Protein AF-0000000086933051 (afdb_homodimer)

Solvent-accessible surface area (backbone atoms only — not comparable to full-atom values): 34241 Å² total; per-residue (Å²): 111,79,39,60,68,78,69,46,49,62,57,75,75,55,53,50,73,89,59,52,61,54,68,52,50,71,65,45,41,30,38,58,27,22,46,40,54,68,38,80,74,71,80,62,90,77,57,68,16,40,30,44,30,34,54,32,76,48,74,54,66,42,46,69,56,51,46,56,46,50,58,92,45,81,71,43,52,46,62,40,32,40,28,32,63,87,48,76,87,84,60,55,85,85,42,82,65,39,74,24,51,43,79,47,57,78,61,42,91,36,31,58,39,40,49,48,50,50,39,50,48,49,23,60,48,46,55,25,73,38,43,42,34,39,36,53,42,43,47,33,46,44,72,51,50,28,50,69,59,52,51,52,54,59,73,68,44,78,49,22,26,35,19,41,40,77,39,83,45,68,87,30,52,56,43,62,45,78,78,39,45,86,84,45,46,78,90,55,48,21,31,26,62,71,47,35,34,34,38,48,72,54,47,38,54,61,43,44,53,71,73,58,50,61,43,46,60,71,55,25,47,76,91,40,31,29,53,25,28,48,60,31,18,52,43,45,74,75,42,46,90,40,46,64,47,32,44,38,60,40,67,46,56,87,81,47,81,96,55,64,51,72,37,34,46,88,56,62,42,73,67,46,52,48,58,73,64,46,92,49,77,35,78,51,86,90,34,84,31,57,79,49,51,53,28,37,38,39,43,38,64,60,22,39,65,50,47,61,68,46,25,50,80,71,21,63,75,111,79,38,61,68,78,69,46,48,61,58,76,75,56,52,50,74,91,56,52,61,53,68,52,49,73,62,44,39,30,38,60,27,22,46,40,53,67,38,81,74,70,80,62,88,77,56,67,16,38,29,44,31,33,54,32,77,49,74,53,66,42,47,68,55,50,47,57,48,49,59,92,44,79,70,43,52,47,61,40,31,39,28,33,64,87,48,78,89,84,58,55,85,84,41,82,64,38,73,25,50,43,80,46,58,78,61,43,89,36,31,58,39,40,48,48,52,51,38,49,48,48,23,61,48,47,55,25,72,39,41,42,36,40,34,52,42,43,44,33,43,44,73,52,50,28,49,68,58,52,50,52,55,59,73,66,44,77,49,22,26,36,19,41,40,78,37,84,45,68,86,29,53,56,42,63,46,81,79,36,45,87,86,45,44,80,90,56,49,22,32,27,62,71,49,35,33,32,35,47,72,54,46,38,55,61,46,44,50,70,72,58,51,62,42,44,60,70,56,24,47,78,91,41,31,30,53,24,28,50,62,30,18,52,43,45,75,76,40,46,91,41,45,64,48,32,45,40,59,40,67,44,55,85,83,46,81,96,54,62,51,74,35,34,44,88,53,62,44,72,67,45,51,49,59,74,65,47,92,48,77,35,79,50,86,89,33,84,31,57,79,49,52,52,27,36,38,39,44,39,63,62,21,40,64,49,45,62,68,47,24,49,81,71,24,63,76

Structure (mmCIF, N/CA/C/O backbone):
data_AF-0000000086933051-model_v1
#
loop_
_entity.id
_entity.type
_entity.pdbx_description
1 polymer 'Uncharacterized protein LOC110744823 isoform X2'
#
loop_
_atom_site.group_PDB
_atom_site.id
_atom_site.type_symbol
_atom_site.label_atom_id
_atom_site.label_alt_id
_atom_site.label_comp_id
_atom_site.label_asym_id
_atom_site.label_entity_id
_atom_site.label_seq_id
_atom_site.pdbx_PDB_ins_code
_atom_site.Cartn_x
_atom_site.Cartn_y
_atom_site.Cartn_z
_atom_site.occupancy
_atom_site.B_iso_or_equiv
_atom_site.auth_seq_id
_atom_site.auth_comp_id
_atom_site.auth_asym_id
_atom_site.auth_atom_id
_atom_site.pdbx_PDB_model_num
ATOM 1 N N . MET A 1 1 ? 3.166 -17.672 29.688 1 27.23 1 MET A N 1
ATOM 2 C CA . MET A 1 1 ? 3.457 -17.406 28.281 1 27.23 1 MET A CA 1
ATOM 3 C C . MET A 1 1 ? 3.906 -15.961 28.062 1 27.23 1 MET A C 1
ATOM 5 O O . MET A 1 1 ? 3.262 -15.031 28.547 1 27.23 1 MET A O 1
ATOM 9 N N . PRO A 1 2 ? 5.133 -15.648 27.859 1 31.92 2 PRO A N 1
ATOM 10 C CA . PRO A 1 2 ? 5.711 -14.305 28.016 1 31.92 2 PRO A CA 1
ATOM 11 C C . PRO A 1 2 ? 4.922 -13.234 27.266 1 31.92 2 PRO A C 1
ATOM 13 O O . PRO A 1 2 ? 4.363 -13.508 26.188 1 31.92 2 PRO A O 1
ATOM 16 N N . CYS A 1 3 ? 4.363 -12.312 27.812 1 37.22 3 CYS A N 1
ATOM 17 C CA . CYS A 1 3 ? 3.547 -11.18 27.391 1 37.22 3 CYS A CA 1
ATOM 18 C C . CYS A 1 3 ? 4.258 -10.383 26.297 1 37.22 3 CYS A C 1
ATOM 20 O O . CYS A 1 3 ? 5.375 -9.906 26.516 1 37.22 3 CYS A O 1
ATOM 22 N N . TYR A 1 4 ? 4.207 -10.742 24.922 1 39 4 TYR A N 1
ATOM 23 C CA . TYR A 1 4 ? 4.887 -10.117 23.797 1 39 4 TYR A CA 1
ATOM 24 C C . TYR A 1 4 ? 4.734 -8.602 23.844 1 39 4 TYR A C 1
ATOM 26 O O . TYR A 1 4 ? 3.613 -8.086 23.859 1 39 4 TYR A O 1
ATOM 34 N N . GLU A 1 5 ? 5.461 -7.926 24.453 1 46.62 5 GLU A N 1
ATOM 35 C CA . GLU A 1 5 ? 5.59 -6.477 24.328 1 46.62 5 GLU A CA 1
ATOM 36 C C . GLU A 1 5 ? 5.539 -6.043 22.859 1 46.62 5 GLU A C 1
ATOM 38 O O . GLU A 1 5 ? 6.062 -6.734 21.984 1 46.62 5 GLU A O 1
ATOM 43 N N . GLU A 1 6 ? 4.516 -5.336 22.422 1 54.69 6 GLU A N 1
ATOM 44 C CA . GLU A 1 6 ? 4.355 -4.859 21.047 1 54.69 6 GLU A CA 1
ATOM 45 C C . GLU A 1 6 ? 5.684 -4.367 20.484 1 54.69 6 GLU A C 1
ATOM 47 O O . GLU A 1 6 ? 6.336 -3.504 21.062 1 54.69 6 GLU A O 1
ATOM 52 N N . PRO A 1 7 ? 6.379 -5.152 19.625 1 58.34 7 PRO A N 1
ATOM 53 C CA . PRO A 1 7 ? 7.668 -4.703 19.094 1 58.34 7 PRO A CA 1
ATOM 54 C C . PRO A 1 7 ? 7.625 -3.264 18.594 1 58.34 7 PRO A C 1
ATOM 56 O O . PRO A 1 7 ? 6.633 -2.844 18 1 58.34 7 PRO A O 1
ATOM 59 N N . SER A 1 8 ? 8.422 -2.436 19.172 1 65.94 8 SER A N 1
ATOM 60 C CA . SER A 1 8 ? 8.539 -1.008 18.906 1 65.94 8 SER A CA 1
ATOM 61 C C . SER A 1 8 ? 9.211 -0.757 17.562 1 65.94 8 SER A C 1
ATOM 63 O O . SER A 1 8 ? 9.367 0.392 17.141 1 65.94 8 SER A O 1
ATOM 65 N N . GLY A 1 9 ? 9.531 -1.87 16.719 1 77.19 9 GLY A N 1
ATOM 66 C CA . GLY A 1 9 ? 10.234 -1.652 15.461 1 77.19 9 GLY A CA 1
ATOM 67 C C . GLY A 1 9 ? 9.438 -2.102 14.25 1 77.19 9 GLY A C 1
ATOM 68 O O . GLY A 1 9 ? 8.211 -2.186 14.305 1 77.19 9 GLY A O 1
ATOM 69 N N . LEU A 1 10 ? 10.094 -2.189 13.164 1 85.31 10 LEU A N 1
ATOM 70 C CA . LEU A 1 10 ? 9.508 -2.527 11.875 1 85.31 10 LEU A CA 1
ATOM 71 C C . LEU A 1 10 ? 9.227 -4.023 11.781 1 85.31 10 LEU A C 1
ATOM 73 O O . LEU A 1 10 ? 8.438 -4.461 10.938 1 85.31 10 LEU A O 1
ATOM 77 N N . ASP A 1 11 ? 9.727 -4.797 12.656 1 79.31 11 ASP A N 1
ATOM 78 C CA . ASP A 1 11 ? 9.734 -6.254 12.547 1 79.31 11 ASP A CA 1
ATOM 79 C C . ASP A 1 11 ? 8.312 -6.812 12.555 1 79.31 11 ASP A C 1
ATOM 81 O O . ASP A 1 11 ? 8.008 -7.738 11.797 1 79.31 11 ASP A O 1
ATOM 85 N N . ARG A 1 12 ? 7.52 -6.223 13.305 1 74.5 12 ARG A N 1
ATOM 86 C CA . ARG A 1 12 ? 6.148 -6.703 13.422 1 74.5 12 ARG A CA 1
ATOM 87 C C . ARG A 1 12 ? 5.418 -6.602 12.086 1 74.5 12 ARG A C 1
ATOM 89 O O . ARG A 1 12 ? 4.5 -7.383 11.812 1 74.5 12 ARG A O 1
ATOM 96 N N . TRP A 1 13 ? 6 -5.809 11.305 1 77.44 13 TRP A N 1
ATOM 97 C CA . TRP A 1 13 ? 5.234 -5.488 10.102 1 77.44 13 TRP A CA 1
ATOM 98 C C . TRP A 1 13 ? 5.836 -6.176 8.875 1 77.44 13 TRP A C 1
ATOM 100 O O . TRP A 1 13 ? 5.195 -6.254 7.824 1 77.44 13 TRP A O 1
ATOM 110 N N . ILE A 1 14 ? 6.984 -6.711 9.164 1 82.69 14 ILE A N 1
ATOM 111 C CA . ILE A 1 14 ? 7.633 -7.23 7.969 1 82.69 14 ILE A CA 1
ATOM 112 C C . ILE A 1 14 ? 7.816 -8.742 8.094 1 82.69 14 ILE A C 1
ATOM 114 O O . ILE A 1 14 ? 8.062 -9.43 7.098 1 82.69 14 ILE A O 1
ATOM 118 N N . LYS A 1 15 ? 7.668 -9.227 9.289 1 82.75 15 LYS A N 1
ATOM 119 C CA . LYS A 1 15 ? 7.789 -10.672 9.469 1 82.75 15 LYS A CA 1
ATOM 120 C C . LYS A 1 15 ? 6.512 -11.391 9.031 1 82.75 15 LYS A C 1
ATOM 122 O O . LYS A 1 15 ? 5.406 -10.945 9.352 1 82.75 15 LYS A O 1
ATOM 127 N N . PRO A 1 16 ? 6.75 -12.477 8.305 1 83.38 16 PRO A N 1
ATOM 128 C CA . PRO A 1 16 ? 5.566 -13.242 7.918 1 83.38 16 PRO A CA 1
ATOM 129 C C . PRO A 1 16 ? 4.867 -13.891 9.109 1 83.38 16 PRO A C 1
ATOM 131 O O . PRO A 1 16 ? 5.492 -14.102 10.156 1 83.38 16 PRO A O 1
ATOM 134 N N . PRO A 1 17 ? 3.607 -14.227 8.969 1 79.75 17 PRO A N 1
ATOM 135 C CA . PRO A 1 17 ? 2.918 -14.938 10.055 1 79.75 17 PRO A CA 1
ATOM 136 C C . PRO A 1 17 ? 3.531 -16.297 10.352 1 79.75 17 PRO A C 1
ATOM 138 O O . PRO A 1 17 ? 3.867 -17.047 9.43 1 79.75 17 PRO A O 1
ATOM 141 N N . SER A 1 18 ? 3.713 -16.547 11.602 1 77.56 18 SER A N 1
ATOM 142 C CA . SER A 1 18 ? 4.227 -17.844 12.008 1 77.56 18 SER A CA 1
ATOM 143 C C . SER A 1 18 ? 3.158 -18.922 11.875 1 77.56 18 SER A C 1
ATOM 145 O O . SER A 1 18 ? 3.475 -20.094 11.648 1 77.56 18 SER A O 1
ATOM 147 N N . ASN A 1 19 ? 1.955 -18.516 12.031 1 85.75 19 ASN A N 1
ATOM 148 C CA . ASN A 1 19 ? 0.786 -19.375 11.867 1 85.75 19 ASN A CA 1
ATOM 149 C C . ASN A 1 19 ? -0.087 -18.906 10.703 1 85.75 19 ASN A C 1
ATOM 151 O O . ASN A 1 19 ? -0.494 -17.75 10.648 1 85.75 19 ASN A O 1
ATOM 155 N N . LEU A 1 20 ? -0.327 -19.859 9.82 1 93.06 20 LEU A N 1
ATOM 156 C CA . LEU A 1 20 ? -1.109 -19.5 8.648 1 93.06 20 LEU A CA 1
ATOM 157 C C . LEU A 1 20 ? -2.6 -19.484 8.969 1 93.06 20 LEU A C 1
ATOM 159 O O . LEU A 1 20 ? -3.402 -18.953 8.188 1 93.06 20 LEU A O 1
ATOM 163 N N . GLN A 1 21 ? -2.93 -20.047 10.102 1 91.56 21 GLN A N 1
ATOM 164 C CA . GLN A 1 21 ? -4.336 -20.047 10.484 1 91.56 21 GLN A CA 1
ATOM 165 C C . GLN A 1 21 ? -4.762 -18.672 11.008 1 91.56 21 GLN A C 1
ATOM 167 O O . GLN A 1 21 ? -4.07 -18.078 11.844 1 91.56 21 GLN A O 1
ATOM 172 N N . HIS A 1 22 ? -5.781 -18.125 10.469 1 91.88 22 HIS A N 1
ATOM 173 C CA . HIS A 1 22 ? -6.328 -16.828 10.859 1 91.88 22 HIS A CA 1
ATOM 174 C C . HIS A 1 22 ? -7.848 -16.812 10.719 1 91.88 22 HIS A C 1
ATOM 176 O O . HIS A 1 22 ? -8.438 -17.75 10.188 1 91.88 22 HIS A O 1
ATOM 182 N N . THR A 1 23 ? -8.453 -15.734 11.203 1 91.88 23 THR A N 1
ATOM 183 C CA . THR A 1 23 ? -9.906 -15.664 11.227 1 91.88 23 THR A CA 1
ATOM 184 C C . THR A 1 23 ? -10.414 -14.578 10.281 1 91.88 23 THR A C 1
ATOM 186 O O . THR A 1 23 ? -11.57 -14.164 10.352 1 91.88 23 THR A O 1
ATOM 189 N N . MET A 1 24 ? -9.57 -14.086 9.398 1 93.56 24 MET A N 1
ATOM 190 C CA . MET A 1 24 ? -9.992 -13.055 8.453 1 93.56 24 MET A CA 1
ATOM 191 C C . MET A 1 24 ? -11.023 -13.602 7.477 1 93.56 24 MET A C 1
ATOM 193 O O . MET A 1 24 ? -10.914 -14.734 7.016 1 93.56 24 MET A O 1
ATOM 197 N N . THR A 1 25 ? -12.008 -12.75 7.18 1 94.12 25 THR A N 1
ATOM 198 C CA . THR A 1 25 ? -12.875 -13.062 6.051 1 94.12 25 THR A CA 1
ATOM 199 C C . THR A 1 25 ? -12.102 -12.984 4.738 1 94.12 25 THR A C 1
ATOM 201 O O . THR A 1 25 ? -10.977 -12.477 4.699 1 94.12 25 THR A O 1
ATOM 204 N N . GLU A 1 26 ? -12.672 -13.5 3.725 1 94.69 26 GLU A N 1
ATOM 205 C CA . GLU A 1 26 ? -12.047 -13.43 2.406 1 94.69 26 GLU A CA 1
ATOM 206 C C . GLU A 1 26 ? -11.781 -11.984 2.004 1 94.69 26 GLU A C 1
ATOM 208 O O . GLU A 1 26 ? -10.703 -11.672 1.495 1 94.69 26 GLU A O 1
ATOM 213 N N . LYS A 1 27 ? -12.766 -11.125 2.232 1 95.25 27 LYS A N 1
ATOM 214 C CA . LYS A 1 27 ? -12.617 -9.719 1.886 1 95.25 27 LYS A CA 1
ATOM 215 C C . LYS A 1 27 ? -11.477 -9.078 2.67 1 95.25 27 LYS A C 1
ATOM 217 O O . LYS A 1 27 ? -10.68 -8.32 2.111 1 95.25 27 LYS A O 1
ATOM 222 N N . GLU A 1 28 ? -11.422 -9.398 3.951 1 95.75 28 GLU A N 1
ATOM 223 C CA . GLU A 1 28 ? -10.359 -8.867 4.805 1 95.75 28 GLU A CA 1
ATOM 224 C C . GLU A 1 28 ? -8.992 -9.359 4.352 1 95.75 28 GLU A C 1
ATOM 226 O O . GLU A 1 28 ? -8.031 -8.578 4.301 1 95.75 28 GLU A O 1
ATOM 231 N N . LEU A 1 29 ? -8.906 -10.617 4.035 1 96.12 29 LEU A N 1
ATOM 232 C CA . LEU A 1 29 ? -7.652 -11.211 3.598 1 96.12 29 LEU A CA 1
ATOM 233 C C . LEU A 1 29 ? -7.164 -10.562 2.309 1 96.12 29 LEU A C 1
ATOM 235 O O . LEU A 1 29 ? -5.992 -10.188 2.201 1 96.12 29 LEU A O 1
ATOM 239 N N . LEU A 1 30 ? -8.07 -10.43 1.361 1 97.5 30 LEU A N 1
ATOM 240 C CA . LEU A 1 30 ? -7.695 -9.836 0.083 1 97.5 30 LEU A CA 1
ATOM 241 C C . LEU A 1 30 ? -7.25 -8.391 0.268 1 97.5 30 LEU A C 1
ATOM 243 O O . LEU A 1 30 ? -6.273 -7.953 -0.345 1 97.5 30 LEU A O 1
ATOM 247 N N . TRP A 1 31 ? -7.945 -7.656 1.124 1 96.38 31 TRP A N 1
ATOM 248 C CA . TRP A 1 31 ? -7.59 -6.27 1.415 1 96.38 31 TRP A CA 1
ATOM 249 C C . TRP A 1 31 ? -6.195 -6.184 2.025 1 96.38 31 TRP A C 1
ATOM 251 O O . TRP A 1 31 ? -5.359 -5.398 1.572 1 96.38 31 TRP A O 1
ATOM 261 N N . ARG A 1 32 ? -5.926 -7.02 3.004 1 94.5 32 ARG A N 1
ATOM 262 C CA . ARG A 1 32 ? -4.625 -7.055 3.666 1 94.5 32 ARG A CA 1
ATOM 263 C C . ARG A 1 32 ? -3.52 -7.418 2.68 1 94.5 32 ARG A C 1
ATOM 265 O O . ARG A 1 32 ? -2.445 -6.812 2.691 1 94.5 32 ARG A O 1
ATOM 272 N N . ALA A 1 33 ? -3.809 -8.336 1.871 1 96.12 33 ALA A N 1
ATOM 273 C CA . ALA A 1 33 ? -2.83 -8.82 0.9 1 96.12 33 ALA A CA 1
ATOM 274 C C . ALA A 1 33 ? -2.512 -7.75 -0.137 1 96.12 33 ALA A C 1
ATOM 276 O O . ALA A 1 33 ? -1.458 -7.789 -0.777 1 96.12 33 ALA A O 1
ATOM 277 N N . SER A 1 34 ? -3.43 -6.793 -0.289 1 96.12 34 SER A N 1
ATOM 278 C CA . SER A 1 34 ? -3.264 -5.77 -1.316 1 96.12 34 SER A CA 1
ATOM 279 C C . SER A 1 34 ? -2.412 -4.609 -0.811 1 96.12 34 SER A C 1
ATOM 281 O O . SER A 1 34 ? -2.107 -3.682 -1.562 1 96.12 34 SER A O 1
ATOM 283 N N . LEU A 1 35 ? -2.051 -4.641 0.499 1 92.56 35 LEU A N 1
ATOM 284 C CA . LEU A 1 35 ? -1.18 -3.609 1.055 1 92.56 35 LEU A CA 1
ATOM 285 C C . LEU A 1 35 ? 0.195 -3.646 0.395 1 92.56 35 LEU A C 1
ATOM 287 O O . LEU A 1 35 ? 0.843 -4.695 0.359 1 92.56 35 LEU A O 1
ATOM 291 N N . MET A 1 36 ? 0.625 -2.52 -0.13 1 91.69 36 MET A N 1
ATOM 292 C CA . MET A 1 36 ? 1.931 -2.424 -0.774 1 91.69 36 MET A CA 1
ATOM 293 C C . MET A 1 36 ? 2.605 -1.097 -0.442 1 91.69 36 MET A C 1
ATOM 295 O O . MET A 1 36 ? 1.944 -0.058 -0.381 1 91.69 36 MET A O 1
ATOM 299 N N . PRO A 1 37 ? 3.895 -1.172 -0.226 1 92.38 37 PRO A N 1
ATOM 300 C CA . PRO A 1 37 ? 4.613 0.088 -0.028 1 92.38 37 PRO A CA 1
ATOM 301 C C . PRO A 1 37 ? 4.723 0.914 -1.309 1 92.38 37 PRO A C 1
ATOM 303 O O . PRO A 1 37 ? 4.902 0.355 -2.395 1 92.38 37 PRO A O 1
ATOM 306 N N . ARG A 1 38 ? 4.566 2.178 -1.157 1 94.19 38 ARG A N 1
ATOM 307 C CA . ARG A 1 38 ? 4.781 3.061 -2.299 1 94.19 38 ARG A CA 1
ATOM 308 C C . ARG A 1 38 ? 6.266 3.342 -2.5 1 94.19 38 ARG A C 1
ATOM 310 O O . ARG A 1 38 ? 6.703 3.631 -3.617 1 94.19 38 ARG A O 1
ATOM 317 N N . ILE A 1 39 ? 6.965 3.287 -1.408 1 95.31 39 ILE A N 1
ATOM 318 C CA . ILE A 1 39 ? 8.414 3.348 -1.521 1 95.31 39 ILE A CA 1
ATOM 319 C C . ILE A 1 39 ? 8.961 1.987 -1.954 1 95.31 39 ILE A C 1
ATOM 321 O O . ILE A 1 39 ? 8.812 0.996 -1.235 1 95.31 39 ILE A O 1
ATOM 325 N N . LYS A 1 40 ? 9.633 1.905 -3.072 1 91.69 40 LYS A N 1
ATOM 326 C CA . LYS A 1 40 ? 10.016 0.646 -3.707 1 91.69 40 LYS A CA 1
ATOM 327 C C . LYS A 1 40 ? 11.203 0.009 -2.996 1 91.69 40 LYS A C 1
ATOM 329 O O . LYS A 1 40 ? 11.25 -1.212 -2.828 1 91.69 40 LYS A O 1
ATOM 334 N N . LYS A 1 41 ? 12.117 0.859 -2.572 1 93.12 41 LYS A N 1
ATOM 335 C CA . LYS A 1 41 ? 13.328 0.342 -1.947 1 93.12 41 LYS A CA 1
ATOM 336 C C . LYS A 1 41 ? 13.07 -0.08 -0.504 1 93.12 41 LYS A C 1
ATOM 338 O O . LYS A 1 41 ? 12.602 0.721 0.308 1 93.12 41 LYS A O 1
ATOM 343 N N . TYR A 1 42 ? 13.367 -1.312 -0.169 1 93.88 42 TYR A N 1
ATOM 344 C CA . TYR A 1 42 ? 13.203 -1.804 1.194 1 93.88 42 TYR A CA 1
ATOM 345 C C . TYR A 1 42 ? 14.305 -1.267 2.102 1 93.88 42 TYR A C 1
ATOM 347 O O . TYR A 1 42 ? 15.484 -1.336 1.763 1 93.88 42 TYR A O 1
ATOM 355 N N . PRO A 1 43 ? 13.938 -0.735 3.225 1 94.25 43 PRO A N 1
ATOM 356 C CA . PRO A 1 43 ? 14.945 -0.209 4.152 1 94.25 43 PRO A CA 1
ATOM 357 C C . PRO A 1 43 ? 15.516 -1.283 5.074 1 94.25 43 PRO A C 1
ATOM 359 O O . PRO A 1 43 ? 16.047 -0.966 6.137 1 94.25 43 PRO A O 1
ATOM 362 N N . PHE A 1 44 ? 15.336 -2.535 4.789 1 92.19 44 PHE A N 1
ATOM 363 C CA . PHE A 1 44 ? 15.844 -3.688 5.523 1 92.19 44 PHE A CA 1
ATOM 364 C C . PHE A 1 44 ? 16.297 -4.781 4.566 1 92.19 44 PHE A C 1
ATOM 366 O O . PHE A 1 44 ? 15.938 -4.773 3.387 1 92.19 44 PHE A O 1
ATOM 373 N N . GLU A 1 45 ? 17.047 -5.602 5.078 1 90.94 45 GLU A N 1
ATOM 374 C CA . GLU A 1 45 ? 17.5 -6.738 4.277 1 90.94 45 GLU A CA 1
ATOM 375 C C . GLU A 1 45 ? 16.453 -7.848 4.254 1 90.94 45 GLU A C 1
ATOM 377 O O . GLU A 1 45 ? 15.812 -8.133 5.273 1 90.94 45 GLU A O 1
ATOM 382 N N . ARG A 1 46 ? 16.234 -8.305 3.061 1 91.19 46 ARG A N 1
ATOM 383 C CA . ARG A 1 46 ? 15.336 -9.461 2.936 1 91.19 46 ARG A CA 1
ATOM 384 C C . ARG A 1 46 ? 15.828 -10.406 1.848 1 91.19 46 ARG A C 1
ATOM 386 O O . ARG A 1 46 ? 16.547 -10 0.932 1 91.19 46 ARG A O 1
ATOM 393 N N . VAL A 1 47 ? 15.492 -11.688 1.996 1 95.25 47 VAL A N 1
ATOM 394 C CA . VAL A 1 47 ? 15.766 -12.711 0.995 1 95.25 47 VAL A CA 1
ATOM 395 C C . VAL A 1 47 ? 14.508 -13 0.182 1 95.25 47 VAL A C 1
ATOM 397 O O . VAL A 1 47 ? 13.508 -13.477 0.723 1 95.25 47 VAL A O 1
ATOM 400 N N . PRO A 1 48 ? 14.602 -12.695 -1.072 1 97.56 48 PRO A N 1
ATOM 401 C CA . PRO A 1 48 ? 13.43 -13.023 -1.892 1 97.56 48 PRO A CA 1
ATOM 402 C C . PRO A 1 48 ? 13.117 -14.516 -1.901 1 97.56 48 PRO A C 1
ATOM 404 O O . PRO A 1 48 ? 14.031 -15.344 -1.917 1 97.56 48 PRO A O 1
ATOM 407 N N . LYS A 1 49 ? 11.836 -14.859 -1.864 1 98.56 49 LYS A N 1
ATOM 408 C CA . LYS A 1 49 ? 11.422 -16.266 -1.791 1 98.56 49 LYS A CA 1
ATOM 409 C C . LYS A 1 49 ? 10.5 -16.625 -2.955 1 98.56 49 LYS A C 1
ATOM 411 O O . LYS A 1 49 ? 9.922 -15.742 -3.588 1 98.56 49 LYS A O 1
ATOM 416 N N . ILE A 1 50 ? 10.445 -17.922 -3.182 1 98.88 50 ILE A N 1
ATOM 417 C CA . ILE A 1 50 ? 9.391 -18.5 -4.008 1 98.88 50 ILE A CA 1
ATOM 418 C C . ILE A 1 50 ? 8.281 -19.062 -3.119 1 98.88 50 ILE A C 1
ATOM 420 O O . ILE A 1 50 ? 8.555 -19.812 -2.184 1 98.88 50 ILE A O 1
ATOM 424 N N . ALA A 1 51 ? 7.102 -18.594 -3.369 1 98.88 51 ALA A N 1
ATOM 425 C CA . ALA A 1 51 ? 5.945 -19.172 -2.689 1 98.88 51 ALA A CA 1
ATOM 426 C C . ALA A 1 51 ? 5.355 -20.328 -3.5 1 98.88 51 ALA A C 1
ATOM 428 O O . ALA A 1 51 ? 4.801 -20.125 -4.578 1 98.88 51 ALA A O 1
ATOM 429 N N . PHE A 1 52 ? 5.453 -21.531 -2.986 1 98.94 52 PHE A N 1
ATOM 430 C CA . PHE A 1 52 ? 4.781 -22.688 -3.576 1 98.94 52 PHE A CA 1
ATOM 431 C C . PHE A 1 52 ? 3.365 -22.812 -3.031 1 98.94 52 PHE A C 1
ATOM 433 O O . PHE A 1 52 ? 3.174 -23.031 -1.833 1 98.94 52 PHE A O 1
ATOM 440 N N . MET A 1 53 ? 2.426 -22.703 -3.906 1 98.88 53 MET A N 1
ATOM 441 C CA . MET A 1 53 ? 1.017 -22.734 -3.525 1 98.88 53 MET A CA 1
ATOM 442 C C . MET A 1 53 ? 0.339 -24 -4.02 1 98.88 53 MET A C 1
ATOM 444 O O . MET A 1 53 ? 0.107 -24.172 -5.219 1 98.88 53 MET A O 1
ATOM 448 N N . PHE A 1 54 ? 0.007 -24.844 -3.104 1 98.69 54 PHE A N 1
ATOM 449 C CA . PHE A 1 54 ? -0.591 -26.141 -3.422 1 98.69 54 PHE A CA 1
ATOM 450 C C . PHE A 1 54 ? -2.111 -26.062 -3.357 1 98.69 54 PHE A C 1
ATOM 452 O O . PHE A 1 54 ? -2.684 -25.844 -2.287 1 98.69 54 PHE A O 1
ATOM 459 N N . LEU A 1 55 ? -2.715 -26.156 -4.473 1 97.81 55 LEU A N 1
ATOM 460 C CA . LEU A 1 55 ? -4.16 -26.359 -4.543 1 97.81 55 LEU A CA 1
ATOM 461 C C . LEU A 1 55 ? -4.512 -27.828 -4.652 1 97.81 55 LEU A C 1
ATOM 463 O O . LEU A 1 55 ? -4.293 -28.453 -5.695 1 97.81 55 LEU A O 1
ATOM 467 N N . THR A 1 56 ? -5.074 -28.438 -3.58 1 95.69 56 THR A N 1
ATOM 468 C CA . THR A 1 56 ? -5.219 -29.891 -3.516 1 95.69 56 THR A CA 1
ATOM 469 C C . THR A 1 56 ? -6.602 -30.266 -3.002 1 95.69 56 THR A C 1
ATOM 471 O O . THR A 1 56 ? -7.312 -29.438 -2.434 1 95.69 56 THR A O 1
ATOM 474 N N . ARG A 1 57 ? -6.953 -31.469 -3.203 1 89.81 57 ARG A N 1
ATOM 475 C CA . ARG A 1 57 ? -8.18 -32 -2.633 1 89.81 57 ARG A CA 1
ATOM 476 C C . ARG A 1 57 ? -7.98 -32.406 -1.178 1 89.81 57 ARG A C 1
ATOM 478 O O . ARG A 1 57 ? -8.945 -32.531 -0.42 1 89.81 57 ARG A O 1
ATOM 485 N N . GLY A 1 58 ? -6.664 -32.656 -0.876 1 91.69 58 GLY A N 1
ATOM 486 C CA . GLY A 1 58 ? -6.332 -33.062 0.477 1 91.69 58 GLY A CA 1
ATOM 487 C C . GLY A 1 58 ? -4.945 -33.688 0.593 1 91.69 58 GLY A C 1
ATOM 488 O O . GLY A 1 58 ? -3.959 -32.938 0.763 1 91.69 58 GLY A O 1
ATOM 489 N N . PRO A 1 59 ? -4.832 -34.969 0.329 1 91.94 59 PRO A N 1
ATOM 490 C CA . PRO A 1 59 ? -3.541 -35.625 0.479 1 91.94 59 PRO A CA 1
ATOM 491 C C . PRO A 1 59 ? -2.479 -35.094 -0.478 1 91.94 59 PRO A C 1
ATOM 493 O O . PRO A 1 59 ? -2.805 -34.656 -1.583 1 91.94 59 PRO A O 1
ATOM 496 N N . LEU A 1 60 ? -1.234 -35.094 -0.003 1 96.69 60 LEU A N 1
ATOM 497 C CA . LEU A 1 60 ? -0.065 -34.781 -0.815 1 96.69 60 LEU A CA 1
ATOM 498 C C . LEU A 1 60 ? 0.84 -36 -0.964 1 96.69 60 LEU A C 1
ATOM 500 O O . LEU A 1 60 ? 1.921 -36.062 -0.372 1 96.69 60 LEU A O 1
ATOM 504 N N . PRO A 1 61 ? 0.476 -36.906 -1.855 1 96.25 61 PRO A N 1
ATOM 505 C CA . PRO A 1 61 ? 1.189 -38.156 -1.957 1 96.25 61 PRO A CA 1
ATOM 506 C C . PRO A 1 61 ? 2.641 -38 -2.402 1 96.25 61 PRO A C 1
ATOM 508 O O . PRO A 1 61 ? 3.477 -38.875 -2.137 1 96.25 61 PRO A O 1
ATOM 511 N N . LEU A 1 62 ? 2.941 -36.969 -3 1 97.81 62 LEU A N 1
ATOM 512 C CA . LEU A 1 62 ? 4.293 -36.75 -3.514 1 97.81 62 LEU A CA 1
ATOM 513 C C . LEU A 1 62 ? 5.098 -35.844 -2.59 1 97.81 62 LEU A C 1
ATOM 515 O O . LEU A 1 62 ? 6.148 -35.344 -2.979 1 97.81 62 LEU A O 1
ATOM 519 N N . ALA A 1 63 ? 4.641 -35.656 -1.35 1 97.5 63 ALA A N 1
ATOM 520 C CA . ALA A 1 63 ? 5.273 -34.781 -0.361 1 97.5 63 ALA A CA 1
ATOM 521 C C . ALA A 1 63 ? 6.73 -35.188 -0.13 1 97.5 63 ALA A C 1
ATOM 523 O O . ALA A 1 63 ? 7.609 -34.344 -0.045 1 97.5 63 ALA A O 1
ATOM 524 N N . PRO A 1 64 ? 7 -36.531 -0.104 1 97.44 64 PRO A N 1
ATOM 525 C CA . PRO A 1 64 ? 8.398 -36.906 0.139 1 97.44 64 PRO A CA 1
ATOM 526 C C . PRO A 1 64 ? 9.344 -36.375 -0.94 1 97.44 64 PRO A C 1
ATOM 528 O O . PRO A 1 64 ? 10.484 -36 -0.641 1 97.44 64 PRO A O 1
ATOM 531 N N . LEU A 1 65 ? 8.906 -36.375 -2.168 1 98.38 65 LEU A N 1
ATOM 532 C CA . LEU A 1 65 ? 9.727 -35.844 -3.25 1 98.38 65 LEU A CA 1
ATOM 533 C C . LEU A 1 65 ? 9.938 -34.344 -3.092 1 98.38 65 LEU A C 1
ATOM 535 O O . LEU A 1 65 ? 11.047 -33.844 -3.273 1 98.38 65 LEU A O 1
ATOM 539 N N . TRP A 1 66 ? 8.93 -33.594 -2.738 1 98.69 66 TRP A N 1
ATOM 540 C CA . TRP A 1 66 ? 9.008 -32.156 -2.51 1 98.69 66 TRP A CA 1
ATOM 541 C C . TRP A 1 66 ? 9.914 -31.828 -1.324 1 98.69 66 TRP A C 1
ATOM 543 O O . TRP A 1 66 ? 10.672 -30.859 -1.355 1 98.69 66 TRP A O 1
ATOM 553 N N . GLU A 1 67 ? 9.797 -32.656 -0.275 1 98.31 67 GLU A N 1
ATOM 554 C CA . GLU A 1 67 ? 10.648 -32.469 0.896 1 98.31 67 GLU A CA 1
ATOM 555 C C . GLU A 1 67 ? 12.125 -32.594 0.529 1 98.31 67 GLU A C 1
ATOM 557 O O . GLU A 1 67 ? 12.953 -31.781 0.969 1 98.31 67 GLU A O 1
ATOM 562 N N . ARG A 1 68 ? 12.383 -33.562 -0.307 1 98.06 68 ARG A N 1
ATOM 563 C CA . ARG A 1 68 ? 13.758 -33.719 -0.782 1 98.06 68 ARG A CA 1
ATOM 564 C C . ARG A 1 68 ? 14.18 -32.562 -1.646 1 98.06 68 ARG A C 1
ATOM 566 O O . ARG A 1 68 ? 15.281 -32.031 -1.492 1 98.06 68 ARG A O 1
ATOM 573 N N . PHE A 1 69 ? 13.359 -32.125 -2.484 1 98.5 69 PHE A N 1
ATOM 574 C CA . PHE A 1 69 ? 13.586 -31 -3.387 1 98.5 69 PHE A CA 1
ATOM 575 C C . PHE A 1 69 ? 13.914 -29.734 -2.604 1 98.5 69 PHE A C 1
ATOM 577 O O . PHE A 1 69 ? 14.812 -28.984 -2.982 1 98.5 69 PHE A O 1
ATOM 584 N N . LEU A 1 70 ? 13.266 -29.5 -1.47 1 98.69 70 LEU A N 1
ATOM 585 C CA . LEU A 1 70 ? 13.328 -28.25 -0.725 1 98.69 70 LEU A CA 1
ATOM 586 C C . LEU A 1 70 ? 14.414 -28.312 0.342 1 98.69 70 LEU A C 1
ATOM 588 O O . LEU A 1 70 ? 14.805 -27.281 0.899 1 98.69 70 LEU A O 1
ATOM 592 N N . LYS A 1 71 ? 14.875 -29.531 0.623 1 97.69 71 LYS A N 1
ATOM 593 C CA . LYS A 1 71 ? 15.852 -29.719 1.692 1 97.69 71 LYS A CA 1
ATOM 594 C C . LYS A 1 71 ? 17.109 -28.875 1.459 1 97.69 71 LYS A C 1
ATOM 596 O O . LYS A 1 71 ? 17.672 -28.891 0.365 1 97.69 71 LYS A O 1
ATOM 601 N N . GLY A 1 72 ? 17.5 -28.094 2.465 1 97.56 72 GLY A N 1
ATOM 602 C CA . GLY A 1 72 ? 18.734 -27.312 2.395 1 97.56 72 GLY A CA 1
ATOM 603 C C . GLY A 1 72 ? 18.516 -25.922 1.834 1 97.56 72 GLY A C 1
ATOM 604 O O . GLY A 1 72 ? 19.469 -25.156 1.706 1 97.56 72 GLY A O 1
ATOM 605 N N . HIS A 1 73 ? 17.312 -25.609 1.549 1 98.44 73 HIS A N 1
ATOM 606 C CA . HIS A 1 73 ? 17.047 -24.312 0.936 1 98.44 73 HIS A CA 1
ATOM 607 C C . HIS A 1 73 ? 16.078 -23.484 1.787 1 98.44 73 HIS A C 1
ATOM 609 O O . HIS A 1 73 ? 15.359 -22.641 1.266 1 98.44 73 HIS A O 1
ATOM 615 N N . GLU A 1 74 ? 16.188 -23.781 3.047 1 96 74 GLU A N 1
ATOM 616 C CA . GLU A 1 74 ? 15.359 -23.062 4.004 1 96 74 GLU A CA 1
ATOM 617 C C . GLU A 1 74 ? 15.609 -21.562 3.918 1 96 74 GLU A C 1
ATOM 619 O O . GLU A 1 74 ? 16.75 -21.109 3.826 1 96 74 GLU A O 1
ATOM 624 N N . GLY A 1 75 ? 14.602 -20.781 3.887 1 96.06 75 GLY A N 1
ATOM 625 C CA . GLY A 1 75 ? 14.719 -19.328 3.818 1 96.06 75 GLY A CA 1
ATOM 626 C C . GLY A 1 75 ? 14.508 -18.781 2.422 1 96.06 75 GLY A C 1
ATOM 627 O O . GLY A 1 75 ? 14.336 -17.578 2.244 1 96.06 75 GLY A O 1
ATOM 628 N N . TYR A 1 76 ? 14.461 -19.703 1.436 1 98.44 76 TYR A N 1
ATOM 629 C CA . TYR A 1 76 ? 14.359 -19.25 0.055 1 98.44 76 TYR A CA 1
ATOM 630 C C . TYR A 1 76 ? 12.992 -19.578 -0.53 1 98.44 76 TYR A C 1
ATOM 632 O O . TYR A 1 76 ? 12.734 -19.312 -1.705 1 98.44 76 TYR A O 1
ATOM 640 N N . TYR A 1 77 ? 12.195 -20.172 0.358 1 98.38 77 TYR A N 1
ATOM 641 C CA . TYR A 1 77 ? 10.867 -20.547 -0.115 1 98.38 77 TYR A CA 1
ATOM 642 C C . TYR A 1 77 ? 9.844 -20.469 1.013 1 98.38 77 TYR A C 1
ATOM 644 O O . TYR A 1 77 ? 10.211 -20.359 2.186 1 98.38 77 TYR A O 1
ATOM 652 N N . SER A 1 78 ? 8.602 -20.406 0.63 1 98 78 SER A N 1
ATOM 653 C CA . SER A 1 78 ? 7.449 -20.578 1.505 1 98 78 SER A CA 1
ATOM 654 C C . SER A 1 78 ? 6.43 -21.531 0.881 1 98 78 SER A C 1
ATOM 656 O O . SER A 1 78 ? 6.402 -21.703 -0.338 1 98 78 SER A O 1
ATOM 658 N N . ILE A 1 79 ? 5.66 -22.172 1.73 1 98.31 79 ILE A N 1
ATOM 659 C CA . ILE A 1 79 ? 4.668 -23.125 1.265 1 98.31 79 ILE A CA 1
ATOM 660 C C . ILE A 1 79 ? 3.287 -22.734 1.786 1 98.31 79 ILE A C 1
ATOM 662 O O . ILE A 1 79 ? 3.143 -22.344 2.947 1 98.31 79 ILE A O 1
ATOM 666 N N . TYR A 1 80 ? 2.34 -22.828 0.968 1 98.25 80 TYR A N 1
ATOM 667 C CA . TYR A 1 80 ? 0.933 -22.625 1.305 1 98.25 80 TYR A CA 1
ATOM 668 C C . TYR A 1 80 ? 0.07 -23.734 0.701 1 98.25 80 TYR A C 1
ATOM 670 O O . TYR A 1 80 ? 0.204 -24.062 -0.48 1 98.25 80 TYR A O 1
ATOM 678 N N . VAL A 1 81 ? -0.871 -24.266 1.483 1 98.12 81 VAL A N 1
ATOM 679 C CA . VAL A 1 81 ? -1.679 -25.391 1.014 1 98.12 81 VAL A CA 1
ATOM 680 C C . VAL A 1 81 ? -3.162 -25.062 1.185 1 98.12 81 VAL A C 1
ATOM 682 O O . VAL A 1 81 ? -3.6 -24.688 2.275 1 98.12 81 VAL A O 1
ATOM 685 N N . HIS A 1 82 ? -3.846 -25.062 0.165 1 97.94 82 HIS A N 1
ATOM 686 C CA . HIS A 1 82 ? -5.305 -25.016 0.156 1 97.94 82 HIS A CA 1
ATOM 687 C C . HIS A 1 82 ? -5.898 -26.391 -0.125 1 97.94 82 HIS A C 1
ATOM 689 O O . HIS A 1 82 ? -5.73 -26.938 -1.221 1 97.94 82 HIS A O 1
ATOM 695 N N . SER A 1 83 ? -6.609 -26.969 0.795 1 95.31 83 SER A N 1
ATOM 696 C CA . SER A 1 83 ? -7.27 -28.266 0.654 1 95.31 83 SER A CA 1
ATOM 697 C C . SER A 1 83 ? -8.758 -28.172 0.969 1 95.31 83 SER A C 1
ATOM 699 O O . SER A 1 83 ? -9.234 -27.125 1.416 1 95.31 83 SER A O 1
ATOM 701 N N . LEU A 1 84 ? -9.414 -29.25 0.641 1 91.31 84 LEU A N 1
ATOM 702 C CA . LEU A 1 84 ? -10.812 -29.281 1.072 1 91.31 84 LEU A CA 1
ATOM 703 C C . LEU A 1 84 ? -10.914 -29.125 2.586 1 91.31 84 LEU A C 1
ATOM 705 O O . LEU A 1 84 ? -10.117 -29.703 3.328 1 91.31 84 LEU A O 1
ATOM 709 N N . PRO A 1 85 ? -11.883 -28.344 2.988 1 89 85 PRO A N 1
ATOM 710 C CA . PRO A 1 85 ? -11.984 -28.047 4.418 1 89 85 PRO A CA 1
ATOM 711 C C . PRO A 1 85 ? -12.141 -29.312 5.266 1 89 85 PRO A C 1
ATOM 713 O O . PRO A 1 85 ? -11.781 -29.312 6.445 1 89 85 PRO A O 1
ATOM 716 N N . SER A 1 86 ? -12.625 -30.344 4.746 1 88.19 86 SER A N 1
ATOM 717 C CA . SER A 1 86 ? -12.859 -31.578 5.488 1 88.19 86 SER A CA 1
ATOM 718 C C . SER A 1 86 ? -11.562 -32.375 5.68 1 88.19 86 SER A C 1
ATOM 720 O O . SER A 1 86 ? -11.508 -33.281 6.492 1 88.19 86 SER A O 1
ATOM 722 N N . PHE A 1 87 ? -10.594 -31.953 4.969 1 90.12 87 PHE A N 1
ATOM 723 C CA . PHE A 1 87 ? -9.328 -32.656 5.055 1 90.12 87 PHE A CA 1
ATOM 724 C C . PHE A 1 87 ? -8.555 -32.25 6.297 1 90.12 87 PHE A C 1
ATOM 726 O O . PHE A 1 87 ? -8.438 -31.062 6.586 1 90.12 87 PHE A O 1
ATOM 733 N N . GLN A 1 88 ? -8.023 -33.219 7.02 1 88.38 88 GLN A N 1
ATOM 734 C CA . GLN A 1 88 ? -7.172 -32.969 8.18 1 88.38 88 GLN A CA 1
ATOM 735 C C . GLN A 1 88 ? -5.723 -33.344 7.887 1 88.38 88 GLN A C 1
ATOM 737 O O . GLN A 1 88 ? -5.395 -34.531 7.801 1 88.38 88 GLN A O 1
ATOM 742 N N . PRO A 1 89 ? -4.973 -32.312 7.766 1 86.69 89 PRO A N 1
ATOM 743 C CA . PRO A 1 89 ? -3.576 -32.594 7.441 1 86.69 89 PRO A CA 1
ATOM 744 C C . PRO A 1 89 ? -2.82 -33.25 8.602 1 86.69 89 PRO A C 1
ATOM 746 O O . PRO A 1 89 ? -3.033 -32.875 9.758 1 86.69 89 PRO A O 1
ATOM 749 N N . HIS A 1 90 ? -2.025 -34.281 8.359 1 89.44 90 HIS A N 1
ATOM 750 C CA . HIS A 1 90 ? -1.159 -34.906 9.344 1 89.44 90 HIS A CA 1
ATOM 751 C C . HIS A 1 90 ? 0.278 -35 8.844 1 89.44 90 HIS A C 1
ATOM 753 O O . HIS A 1 90 ? 0.649 -35.969 8.18 1 89.44 90 HIS A O 1
ATOM 759 N N . PHE A 1 91 ? 1.013 -34 9.062 1 92.88 91 PHE A N 1
ATOM 760 C CA . PHE A 1 91 ? 2.434 -33.969 8.734 1 92.88 91 PHE A CA 1
ATOM 761 C C . PHE A 1 91 ? 3.281 -33.938 10 1 92.88 91 PHE A C 1
ATOM 763 O O . PHE A 1 91 ? 2.889 -33.312 10.992 1 92.88 91 PHE A O 1
ATOM 770 N N . HIS A 1 92 ? 4.375 -34.594 9.922 1 93.31 92 HIS A N 1
ATOM 771 C CA . HIS A 1 92 ? 5.34 -34.5 11.016 1 93.31 92 HIS A CA 1
ATOM 772 C C . HIS A 1 92 ? 5.902 -33.094 11.133 1 93.31 92 HIS A C 1
ATOM 774 O O . HIS A 1 92 ? 6.031 -32.375 10.133 1 93.31 92 HIS A O 1
ATOM 780 N N . SER A 1 93 ? 6.27 -32.719 12.312 1 93.75 93 SER A N 1
ATOM 781 C CA . SER A 1 93 ? 6.742 -31.375 12.586 1 93.75 93 SER A CA 1
ATOM 782 C C . SER A 1 93 ? 7.996 -31.047 11.781 1 93.75 93 SER A C 1
ATOM 784 O O . SER A 1 93 ? 8.305 -29.891 11.539 1 93.75 93 SER A O 1
ATOM 786 N N . SER A 1 94 ? 8.68 -32.062 11.305 1 94.5 94 SER A N 1
ATOM 787 C CA . SER A 1 94 ? 9.906 -31.828 10.539 1 94.5 94 SER A CA 1
ATOM 788 C C . SER A 1 94 ? 9.602 -31.641 9.055 1 94.5 94 SER A C 1
ATOM 790 O O . SER A 1 94 ? 10.477 -31.234 8.289 1 94.5 94 SER A O 1
ATOM 792 N N . SER A 1 95 ? 8.406 -31.891 8.695 1 96.31 95 SER A N 1
ATOM 793 C CA . SER A 1 95 ? 8.023 -31.75 7.293 1 96.31 95 SER A CA 1
ATOM 794 C C . SER A 1 95 ? 7.898 -30.281 6.898 1 96.31 95 SER A C 1
ATOM 796 O O . SER A 1 95 ? 7.41 -29.469 7.684 1 96.31 95 SER A O 1
ATOM 798 N N . VAL A 1 96 ? 8.234 -29.969 5.691 1 96.88 96 VAL A N 1
ATOM 799 C CA . VAL A 1 96 ? 8.109 -28.609 5.168 1 96.88 96 VAL A CA 1
ATOM 800 C C . VAL A 1 96 ? 6.629 -28.266 5.008 1 96.88 96 VAL A C 1
ATOM 802 O O . VAL A 1 96 ? 6.277 -27.094 4.855 1 96.88 96 VAL A O 1
ATOM 805 N N . PHE A 1 97 ? 5.762 -29.281 5.102 1 97.06 97 PHE A N 1
ATOM 806 C CA . PHE A 1 97 ? 4.336 -29.062 4.902 1 97.06 97 PHE A CA 1
ATOM 807 C C . PHE A 1 97 ? 3.625 -28.875 6.238 1 97.06 97 PHE A C 1
ATOM 809 O O . PHE A 1 97 ? 2.434 -28.562 6.277 1 97.06 97 PHE A O 1
ATOM 816 N N . TYR A 1 98 ? 4.328 -29.047 7.336 1 95.56 98 TYR A N 1
ATOM 817 C CA . TYR A 1 98 ? 3.729 -28.922 8.664 1 95.56 98 TYR A CA 1
ATOM 818 C C . TYR A 1 98 ? 3.23 -27.516 8.914 1 95.56 98 TYR A C 1
ATOM 820 O O . TYR A 1 98 ? 3.994 -26.547 8.805 1 95.56 98 TYR A O 1
ATOM 828 N N . GLY A 1 99 ? 1.947 -27.375 9.203 1 94.12 99 GLY A N 1
ATOM 829 C CA . GLY A 1 99 ? 1.365 -26.094 9.547 1 94.12 99 GLY A CA 1
ATOM 830 C C . GLY A 1 99 ? 1.247 -25.156 8.359 1 94.12 99 GLY A C 1
ATOM 831 O O . GLY A 1 99 ? 1.207 -23.922 8.531 1 94.12 99 GLY A O 1
ATOM 832 N N . ARG A 1 100 ? 1.228 -25.672 7.172 1 96.31 100 ARG A N 1
ATOM 833 C CA . ARG A 1 100 ? 1.297 -24.812 5.996 1 96.31 100 ARG A CA 1
ATOM 834 C C . ARG A 1 100 ? -0.061 -24.719 5.309 1 96.31 100 ARG A C 1
ATOM 836 O O . ARG A 1 100 ? -0.181 -24.094 4.246 1 96.31 100 ARG A O 1
ATOM 843 N N . HIS A 1 101 ? -1.056 -25.297 5.953 1 96.31 101 HIS A N 1
ATOM 844 C CA . HIS A 1 101 ? -2.412 -25.203 5.426 1 96.31 101 HIS A CA 1
ATOM 845 C C . HIS A 1 101 ? -3.051 -23.875 5.781 1 96.31 101 HIS A C 1
ATOM 847 O O . HIS A 1 101 ? -2.936 -23.406 6.918 1 96.31 101 HIS A O 1
ATOM 853 N N . ILE A 1 102 ? -3.672 -23.234 4.848 1 96 102 ILE A N 1
ATOM 854 C CA . ILE A 1 102 ? -4.379 -21.984 5.066 1 96 102 ILE A CA 1
ATOM 855 C C . ILE A 1 102 ? -5.852 -22.266 5.355 1 96 102 ILE A C 1
ATOM 857 O O . ILE A 1 102 ? -6.332 -23.375 5.137 1 96 102 ILE A O 1
ATOM 861 N N . PRO A 1 103 ? -6.586 -21.281 5.887 1 93 103 PRO A N 1
ATOM 862 C CA . PRO A 1 103 ? -8.031 -21.453 5.988 1 93 103 PRO A CA 1
ATOM 863 C C . PRO A 1 103 ? -8.703 -21.625 4.629 1 93 103 PRO A C 1
ATOM 865 O O . PRO A 1 103 ? -8.867 -20.641 3.893 1 93 103 PRO A O 1
ATOM 868 N N . SER A 1 104 ? -9.102 -22.812 4.383 1 91.75 104 SER A N 1
ATOM 869 C CA . SER A 1 104 ? -9.57 -23.188 3.047 1 91.75 104 SER A CA 1
ATOM 870 C C . SER A 1 104 ? -11.094 -23.141 2.963 1 91.75 104 SER A C 1
ATOM 872 O O . SER A 1 104 ? -11.773 -22.984 3.98 1 91.75 104 SER A O 1
ATOM 874 N N . GLN A 1 105 ? -11.602 -23.047 1.795 1 92.06 105 GLN A N 1
ATOM 875 C CA . GLN A 1 105 ? -13.016 -23.156 1.472 1 92.06 105 GLN A CA 1
ATOM 876 C C . GLN A 1 105 ? -13.25 -24.172 0.359 1 92.06 105 GLN A C 1
ATOM 878 O O . GLN A 1 105 ? -12.305 -24.578 -0.326 1 92.06 105 GLN 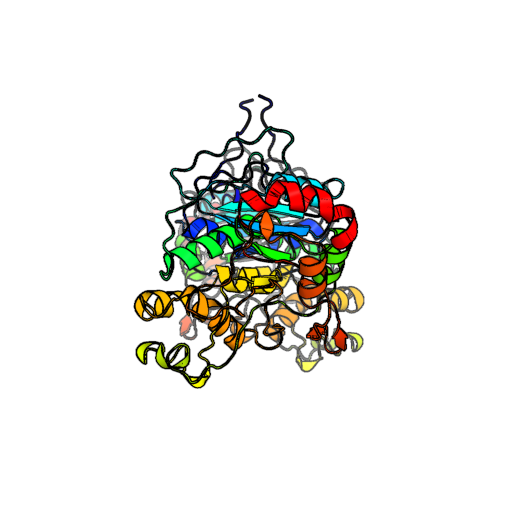A O 1
ATOM 883 N N . VAL A 1 106 ? -14.492 -24.531 0.239 1 90.81 106 VAL A N 1
ATOM 884 C CA . VAL A 1 106 ? -14.836 -25.5 -0.799 1 90.81 106 VAL A CA 1
ATOM 885 C C . VAL A 1 106 ? -14.578 -24.891 -2.176 1 90.81 106 VAL A C 1
ATOM 887 O O . VAL A 1 106 ? -14.898 -23.734 -2.42 1 90.81 106 VAL A O 1
ATOM 890 N N . SER A 1 107 ? -13.914 -25.641 -2.99 1 89.31 107 SER A N 1
ATOM 891 C CA . SER A 1 107 ? -13.648 -25.266 -4.371 1 89.31 107 SER A CA 1
ATOM 892 C C . SER A 1 107 ? -14.117 -26.344 -5.344 1 89.31 107 SER A C 1
ATOM 894 O O . SER A 1 107 ? -13.898 -27.531 -5.109 1 89.31 107 SER A O 1
ATOM 896 N N . GLU A 1 108 ? -14.828 -25.828 -6.355 1 86.5 108 GLU A N 1
ATOM 897 C CA . GLU A 1 108 ? -15.328 -26.734 -7.387 1 86.5 108 GLU A CA 1
ATOM 898 C C . GLU A 1 108 ? -14.734 -26.391 -8.75 1 86.5 108 GLU A C 1
ATOM 900 O O . GLU A 1 108 ? -14.719 -25.219 -9.156 1 86.5 108 GLU A O 1
ATOM 905 N N . TRP A 1 109 ? -14.391 -27.516 -9.453 1 82.81 109 TRP A N 1
ATOM 906 C CA . TRP A 1 109 ? -13.75 -27.344 -10.75 1 82.81 109 TRP A CA 1
ATOM 907 C C . TRP A 1 109 ? -14.703 -26.656 -11.734 1 82.81 109 TRP A C 1
ATOM 909 O O . TRP A 1 109 ? -15.883 -27 -11.805 1 82.81 109 TRP A O 1
ATOM 919 N N . GLY A 1 110 ? -14.133 -25.688 -12.445 1 84.94 110 GLY A N 1
ATOM 920 C CA . GLY A 1 110 ? -14.891 -24.984 -13.477 1 84.94 110 GLY A CA 1
ATOM 921 C C . GLY A 1 110 ? -15.742 -23.859 -12.938 1 84.94 110 GLY A C 1
ATOM 922 O O . GLY A 1 110 ? -16.328 -23.078 -13.703 1 84.94 110 GLY A O 1
ATOM 923 N N . ARG A 1 111 ? -15.734 -23.766 -11.664 1 90.69 111 ARG A N 1
ATOM 924 C CA . ARG A 1 111 ? -16.516 -22.703 -11.039 1 90.69 111 ARG A CA 1
ATOM 925 C C . ARG A 1 111 ? -15.609 -21.625 -10.477 1 90.69 111 ARG A C 1
ATOM 927 O O . ARG A 1 111 ? -14.406 -21.828 -10.32 1 90.69 111 ARG A O 1
ATOM 934 N N . MET A 1 112 ? -16.266 -20.547 -10.219 1 95.62 112 MET A N 1
ATOM 935 C CA . MET A 1 112 ? -15.5 -19.406 -9.742 1 95.62 112 MET A CA 1
ATOM 936 C C . MET A 1 112 ? -14.812 -19.719 -8.422 1 95.62 112 MET A C 1
ATOM 938 O O . MET A 1 112 ? -13.758 -19.156 -8.109 1 95.62 112 MET A O 1
ATOM 942 N N . SER A 1 113 ? -15.352 -20.672 -7.707 1 95.5 113 SER A N 1
ATOM 943 C CA . SER A 1 113 ? -14.773 -21.047 -6.422 1 95.5 113 SER A CA 1
ATOM 944 C C . SER A 1 113 ? -13.344 -21.562 -6.586 1 95.5 113 SER A C 1
ATOM 946 O O . SER A 1 113 ? -12.539 -21.469 -5.652 1 95.5 113 SER A O 1
ATOM 948 N N . MET A 1 114 ? -13.008 -22.109 -7.762 1 95.62 114 MET A N 1
ATOM 949 C CA . MET A 1 114 ? -11.641 -22.516 -8.055 1 95.62 114 MET A CA 1
ATOM 950 C C . MET A 1 114 ? -10.711 -21.312 -8.086 1 95.62 114 MET A C 1
ATOM 952 O O . MET A 1 114 ? -9.633 -21.328 -7.484 1 95.62 114 MET A O 1
ATOM 956 N N . CYS A 1 115 ? -11.172 -20.281 -8.758 1 97.56 115 CYS A N 1
ATOM 957 C CA . CYS A 1 115 ? -10.391 -19.062 -8.82 1 97.56 115 CYS A CA 1
ATOM 958 C C . CYS A 1 115 ? -10.297 -18.391 -7.453 1 97.56 115 CYS A C 1
ATOM 960 O O . CYS A 1 115 ? -9.273 -17.797 -7.113 1 97.56 115 CYS A O 1
ATOM 962 N N . ASP A 1 116 ? -11.359 -18.562 -6.688 1 97.75 116 ASP A N 1
ATOM 963 C CA . ASP A 1 116 ? -11.344 -18.031 -5.328 1 97.75 116 ASP A CA 1
ATOM 964 C C . ASP A 1 116 ? -10.273 -18.719 -4.484 1 97.75 116 ASP A C 1
ATOM 966 O O . ASP A 1 116 ? -9.586 -18.062 -3.695 1 97.75 116 ASP A O 1
ATOM 970 N N . ALA A 1 117 ? -10.164 -19.984 -4.652 1 97.94 117 ALA A N 1
ATOM 971 C CA . ALA A 1 117 ? -9.141 -20.734 -3.936 1 97.94 117 ALA A CA 1
ATOM 972 C C . ALA A 1 117 ? -7.742 -20.25 -4.324 1 97.94 117 ALA A C 1
ATOM 974 O O . ALA A 1 117 ? -6.867 -20.109 -3.465 1 97.94 117 ALA A O 1
ATOM 975 N N . GLU A 1 118 ? -7.562 -20 -5.57 1 98.44 118 GLU A N 1
ATOM 976 C CA . GLU A 1 118 ? -6.285 -19.484 -6.066 1 98.44 118 GLU A CA 1
ATOM 977 C C . GLU A 1 118 ? -5.996 -18.094 -5.516 1 98.44 118 GLU A C 1
ATOM 979 O O . GLU A 1 118 ? -4.871 -17.812 -5.094 1 98.44 118 GLU A O 1
ATOM 984 N N . ARG A 1 119 ? -6.984 -17.281 -5.504 1 98.5 119 ARG A N 1
ATOM 985 C CA . ARG A 1 119 ? -6.84 -15.945 -4.934 1 98.5 119 ARG A CA 1
ATOM 9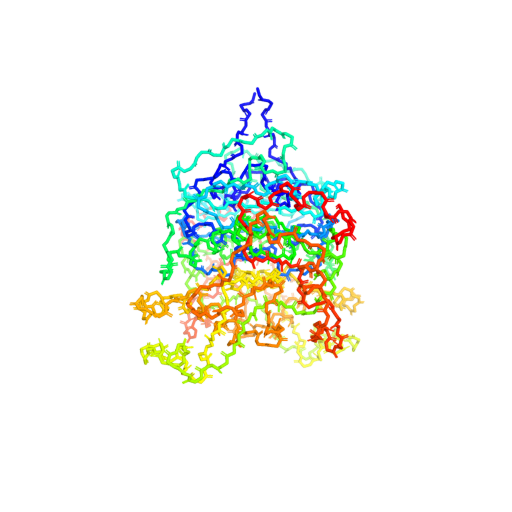86 C C . ARG A 1 119 ? -6.523 -16.016 -3.443 1 98.5 119 ARG A C 1
ATOM 988 O O . ARG A 1 119 ? -5.723 -15.234 -2.936 1 98.5 119 ARG A O 1
ATOM 995 N N . ARG A 1 120 ? -7.133 -16.938 -2.762 1 98.25 120 ARG A N 1
ATOM 996 C CA . ARG A 1 120 ? -6.887 -17.125 -1.335 1 98.25 120 ARG A CA 1
ATOM 997 C C . ARG A 1 120 ? -5.445 -17.547 -1.082 1 98.25 120 ARG A C 1
ATOM 999 O O . ARG A 1 120 ? -4.801 -17.062 -0.154 1 98.25 120 ARG A O 1
ATOM 1006 N N . LEU A 1 121 ? -4.988 -18.438 -1.893 1 98.75 121 LEU A N 1
ATOM 1007 C CA . LEU A 1 121 ? -3.596 -18.859 -1.805 1 98.75 121 LEU A CA 1
ATOM 1008 C C . LEU A 1 121 ? -2.652 -17.672 -2.033 1 98.75 121 LEU A C 1
ATOM 1010 O O . LEU A 1 121 ? -1.745 -17.438 -1.232 1 98.75 121 LEU A O 1
ATOM 1014 N N . LEU A 1 122 ? -2.908 -16.938 -3.082 1 98.88 122 LEU A N 1
ATOM 1015 C CA . LEU A 1 122 ? -2.096 -15.766 -3.395 1 98.88 122 LEU A CA 1
ATOM 1016 C C . LEU A 1 122 ? -2.125 -14.766 -2.248 1 98.88 122 LEU A C 1
ATOM 1018 O O . LEU A 1 122 ? -1.083 -14.234 -1.85 1 98.88 122 LEU A O 1
ATOM 1022 N N . ALA A 1 123 ? -3.299 -14.555 -1.759 1 98.44 123 ALA A N 1
ATOM 1023 C CA . ALA A 1 123 ? -3.465 -13.562 -0.7 1 98.44 123 ALA A CA 1
ATOM 1024 C C . ALA A 1 123 ? -2.672 -13.953 0.545 1 98.44 123 ALA A C 1
ATOM 1026 O O . ALA A 1 123 ? -1.979 -13.117 1.133 1 98.44 123 ALA A O 1
ATOM 1027 N N . ASN A 1 124 ? -2.789 -15.195 0.945 1 97.94 124 ASN A N 1
ATOM 1028 C CA . ASN A 1 124 ? -2.02 -15.648 2.098 1 97.94 124 ASN A CA 1
ATOM 1029 C C . ASN A 1 124 ? -0.518 -15.57 1.838 1 97.94 124 ASN A C 1
ATOM 1031 O O . ASN A 1 124 ? 0.248 -15.164 2.715 1 97.94 124 ASN A O 1
ATOM 1035 N N . ALA A 1 125 ? -0.12 -15.906 0.667 1 98.5 125 ALA A N 1
ATOM 1036 C CA . ALA A 1 125 ? 1.299 -15.883 0.323 1 98.5 125 ALA A CA 1
ATOM 1037 C C . ALA A 1 125 ? 1.83 -14.453 0.288 1 98.5 125 ALA A C 1
ATOM 1039 O O . ALA A 1 125 ? 2.992 -14.203 0.62 1 98.5 125 ALA A O 1
ATOM 1040 N N . LEU A 1 126 ? 1.013 -13.523 -0.073 1 97.56 126 LEU A N 1
ATOM 1041 C CA . LEU A 1 126 ? 1.399 -12.125 -0.198 1 97.56 126 LEU A CA 1
ATOM 1042 C C . LEU A 1 126 ? 1.638 -11.5 1.173 1 97.56 126 LEU A C 1
ATOM 1044 O O . LEU A 1 126 ? 2.232 -10.43 1.276 1 97.56 126 LEU A O 1
ATOM 1048 N N . LEU A 1 127 ? 1.161 -12.188 2.227 1 94.88 127 LEU A N 1
ATOM 1049 C CA . LEU A 1 127 ? 1.356 -11.656 3.568 1 94.88 127 LEU A CA 1
ATOM 1050 C C . LEU A 1 127 ? 2.828 -11.711 3.969 1 94.88 127 LEU A C 1
ATOM 1052 O O . LEU A 1 127 ? 3.238 -11.062 4.93 1 94.88 127 LEU A O 1
ATOM 1056 N N . ASP A 1 128 ? 3.582 -12.508 3.297 1 95.5 128 ASP A N 1
ATOM 1057 C CA . ASP A 1 128 ? 5.031 -12.508 3.453 1 95.5 128 ASP A CA 1
ATOM 1058 C C . ASP A 1 128 ? 5.695 -11.594 2.428 1 95.5 128 ASP A C 1
ATOM 1060 O O . ASP A 1 128 ? 5.707 -11.898 1.232 1 95.5 128 ASP A O 1
ATOM 1064 N N . ILE A 1 129 ? 6.285 -10.555 2.879 1 93.62 129 ILE A N 1
ATOM 1065 C CA . ILE A 1 129 ? 6.832 -9.516 2.02 1 93.62 129 ILE A CA 1
ATOM 1066 C C . ILE A 1 129 ? 8.047 -10.055 1.259 1 93.62 129 ILE A C 1
ATOM 1068 O O . ILE A 1 129 ? 8.469 -9.461 0.264 1 93.62 129 ILE A O 1
ATOM 1072 N N . SER A 1 130 ? 8.586 -11.156 1.697 1 96.06 130 SER A N 1
ATOM 1073 C CA . SER A 1 130 ? 9.766 -11.719 1.048 1 96.06 130 SER A CA 1
ATOM 1074 C C . SER A 1 130 ? 9.383 -12.547 -0.175 1 96.06 130 SER A C 1
ATOM 1076 O O . SER A 1 130 ? 10.234 -12.867 -1.005 1 96.06 130 SER A O 1
ATOM 1078 N N . ASN A 1 131 ? 8.125 -12.977 -0.267 1 98 131 ASN A N 1
ATOM 1079 C CA . ASN A 1 131 ? 7.695 -13.734 -1.438 1 98 131 ASN A CA 1
ATOM 1080 C C . ASN A 1 131 ? 7.664 -12.867 -2.691 1 98 131 ASN A C 1
ATOM 1082 O O . ASN A 1 131 ? 6.961 -11.852 -2.734 1 98 131 ASN A O 1
ATOM 1086 N N . GLU A 1 132 ? 8.398 -13.312 -3.715 1 98.19 132 GLU A N 1
ATOM 1087 C CA . GLU A 1 132 ? 8.516 -12.523 -4.938 1 98.19 132 GLU A CA 1
ATOM 1088 C C . GLU A 1 132 ? 7.938 -13.273 -6.137 1 98.19 132 GLU A C 1
ATOM 1090 O O . GLU A 1 132 ? 7.562 -12.656 -7.137 1 98.19 132 GLU A O 1
ATOM 1095 N N . ARG A 1 133 ? 7.992 -14.555 -6.031 1 98.88 133 ARG A N 1
ATOM 1096 C CA . ARG A 1 133 ? 7.453 -15.414 -7.078 1 98.88 133 ARG A CA 1
ATOM 1097 C C . ARG A 1 133 ? 6.422 -16.391 -6.512 1 98.88 133 ARG A C 1
ATOM 1099 O O . ARG A 1 133 ? 6.617 -16.938 -5.43 1 98.88 133 ARG A O 1
ATOM 1106 N N . PHE A 1 134 ? 5.32 -16.516 -7.188 1 98.94 134 PHE A N 1
ATOM 1107 C CA . PHE A 1 134 ? 4.188 -17.312 -6.73 1 98.94 134 PHE A CA 1
ATOM 1108 C C . PHE A 1 134 ? 3.834 -18.391 -7.746 1 98.94 134 PHE A C 1
ATOM 1110 O O . PHE A 1 134 ? 3.504 -18.078 -8.898 1 98.94 134 PHE A O 1
ATOM 1117 N N . ILE A 1 135 ? 3.852 -19.641 -7.348 1 98.88 135 ILE A N 1
ATOM 1118 C CA . ILE A 1 135 ? 3.645 -20.75 -8.273 1 98.88 135 ILE A CA 1
ATOM 1119 C C . ILE A 1 135 ? 2.463 -21.594 -7.809 1 98.88 135 ILE A C 1
ATOM 1121 O O . ILE A 1 135 ? 2.414 -22.031 -6.652 1 98.88 135 ILE A O 1
ATOM 1125 N N . LEU A 1 136 ? 1.557 -21.797 -8.672 1 98.88 136 LEU A N 1
ATOM 1126 C CA . LEU A 1 136 ? 0.431 -22.672 -8.398 1 98.88 136 LEU A CA 1
ATOM 1127 C C . LEU A 1 136 ? 0.75 -24.109 -8.82 1 98.88 136 LEU A C 1
ATOM 1129 O O . LEU A 1 136 ? 1.101 -24.359 -9.977 1 98.88 136 LEU A O 1
ATOM 1133 N N . VAL A 1 137 ? 0.646 -25.047 -7.891 1 98.56 137 VAL A N 1
ATOM 1134 C CA . VAL A 1 137 ? 0.855 -26.469 -8.172 1 98.56 137 VAL A CA 1
ATOM 1135 C C . VAL A 1 137 ? -0.246 -27.297 -7.508 1 98.56 137 VAL A C 1
ATOM 1137 O O . VAL A 1 137 ? -0.984 -26.797 -6.66 1 98.56 137 VAL A O 1
ATOM 1140 N N . SER A 1 138 ? -0.396 -28.484 -7.98 1 97.38 138 SER A N 1
ATOM 1141 C CA . SER A 1 138 ? -1.336 -29.438 -7.391 1 97.38 138 SER A CA 1
ATOM 1142 C C . SER A 1 138 ? -0.604 -30.562 -6.676 1 97.38 138 SER A C 1
ATOM 1144 O O . SER A 1 138 ? 0.628 -30.594 -6.652 1 97.38 138 SER A O 1
ATOM 1146 N N . GLU A 1 139 ? -1.357 -31.469 -6.074 1 97.06 139 GLU A N 1
ATOM 1147 C CA . GLU A 1 139 ? -0.806 -32.625 -5.387 1 97.06 139 GLU A CA 1
ATOM 1148 C C . GLU A 1 139 ? -0.154 -33.594 -6.371 1 97.06 139 GLU A C 1
ATOM 1150 O O . GLU A 1 139 ? 0.582 -34.5 -5.965 1 97.06 139 GLU A O 1
ATOM 1155 N N . SER A 1 140 ? -0.42 -33.375 -7.684 1 98 140 SER A N 1
ATOM 1156 C CA . SER A 1 140 ? 0.085 -34.312 -8.688 1 98 140 SER A CA 1
ATOM 1157 C C . SER A 1 140 ? 1.229 -33.688 -9.484 1 98 140 SER A C 1
ATOM 1159 O O . SER A 1 140 ? 1.602 -34.188 -10.539 1 98 140 SER A O 1
ATOM 1161 N N . CYS A 1 141 ? 1.77 -32.594 -8.984 1 98.44 141 CYS A N 1
ATOM 1162 C CA . CYS A 1 141 ? 2.879 -31.891 -9.641 1 98.44 141 CYS A CA 1
ATOM 1163 C C . CYS A 1 141 ? 4.211 -32.312 -9.023 1 98.44 141 CYS A C 1
ATOM 1165 O O . CYS A 1 141 ? 4.273 -32.656 -7.852 1 98.44 141 CYS A O 1
ATOM 1167 N N . ILE A 1 142 ? 5.258 -32.25 -9.828 1 98.62 142 ILE A N 1
ATOM 1168 C CA . ILE A 1 142 ? 6.613 -32.469 -9.336 1 98.62 142 ILE A CA 1
ATOM 1169 C C . ILE A 1 142 ? 7.551 -31.422 -9.945 1 98.62 142 ILE A C 1
ATOM 1171 O O . ILE A 1 142 ? 7.293 -30.891 -11.031 1 98.62 142 ILE A O 1
ATOM 1175 N N . PRO A 1 143 ? 8.617 -31.062 -9.234 1 98.75 143 PRO A N 1
ATOM 1176 C CA . PRO A 1 143 ? 9.664 -30.25 -9.867 1 98.75 143 PRO A CA 1
ATOM 1177 C C . PRO A 1 143 ? 10.492 -31.031 -10.883 1 98.75 143 PRO A C 1
ATOM 1179 O O . PRO A 1 143 ? 10.75 -32.219 -10.68 1 98.75 143 PRO A O 1
ATOM 1182 N N . LEU A 1 144 ? 10.969 -30.312 -11.883 1 98.12 144 LEU A N 1
ATOM 1183 C CA . LEU A 1 144 ? 11.68 -31.016 -12.953 1 98.12 144 LEU A CA 1
ATOM 1184 C C . LEU A 1 144 ? 13.164 -30.688 -12.922 1 98.12 144 LEU A C 1
ATOM 1186 O O . LEU A 1 144 ? 13.938 -31.203 -13.727 1 98.12 144 LEU A O 1
ATOM 1190 N N . TYR A 1 145 ? 13.57 -29.797 -12.07 1 97.81 145 TYR A N 1
ATOM 1191 C CA . TYR A 1 145 ? 14.953 -29.406 -11.812 1 97.81 145 TYR A CA 1
ATOM 1192 C C . TYR A 1 145 ? 15.203 -29.219 -10.32 1 97.81 145 TYR A C 1
ATOM 1194 O O . TYR A 1 145 ? 14.258 -29.188 -9.531 1 97.81 145 TYR A O 1
ATOM 1202 N N . ASN A 1 146 ? 16.438 -29.203 -9.953 1 98.12 146 ASN A N 1
ATOM 1203 C CA . ASN A 1 146 ? 16.719 -28.922 -8.547 1 98.12 146 ASN A CA 1
ATOM 1204 C C . ASN A 1 146 ? 16.344 -27.5 -8.164 1 98.12 146 ASN A C 1
ATOM 1206 O O . ASN A 1 146 ? 16.078 -26.672 -9.031 1 98.12 146 ASN A O 1
ATOM 1210 N N . PHE A 1 147 ? 16.312 -27.25 -6.895 1 98.81 147 PHE A N 1
ATOM 1211 C CA . PHE A 1 147 ? 15.773 -26 -6.363 1 98.81 147 PHE A CA 1
ATOM 1212 C C . PHE A 1 147 ? 16.578 -24.812 -6.859 1 98.81 147 PHE A C 1
ATOM 1214 O O . PHE A 1 147 ? 16 -23.781 -7.227 1 98.81 147 PHE A O 1
ATOM 1221 N N . SER A 1 148 ? 17.844 -24.891 -6.883 1 98.56 148 SER A N 1
ATOM 1222 C CA . SER A 1 148 ? 18.688 -23.766 -7.262 1 98.56 148 SER A CA 1
ATOM 1223 C C . SER A 1 148 ? 18.406 -23.312 -8.688 1 98.56 148 SER A C 1
ATOM 1225 O O . SER A 1 148 ? 18.312 -22.109 -8.953 1 98.56 148 SER A O 1
ATOM 1227 N N . VAL A 1 149 ? 18.219 -24.281 -9.523 1 98.12 149 VAL A N 1
ATOM 1228 C CA . VAL A 1 149 ? 17.922 -23.969 -10.922 1 98.12 149 VAL A CA 1
ATOM 1229 C C . VAL A 1 149 ? 16.578 -23.25 -11.023 1 98.12 149 VAL A C 1
ATOM 1231 O O . VAL A 1 149 ? 16.469 -22.203 -11.664 1 98.12 149 VAL A O 1
ATOM 1234 N N . ILE A 1 150 ? 15.625 -23.781 -10.352 1 98.81 150 ILE A N 1
ATOM 1235 C CA . ILE A 1 150 ? 14.281 -23.219 -10.406 1 98.81 150 ILE A CA 1
ATOM 1236 C C . ILE A 1 150 ? 14.289 -21.812 -9.781 1 98.81 150 ILE A C 1
ATOM 1238 O O . ILE A 1 150 ? 13.727 -20.875 -10.344 1 98.81 150 ILE A O 1
ATOM 1242 N N . TYR A 1 151 ? 14.953 -21.688 -8.672 1 98.88 151 TYR A N 1
ATOM 1243 C CA . TYR A 1 151 ? 15.023 -20.406 -7.965 1 98.88 151 TYR A CA 1
ATOM 1244 C C . TYR A 1 151 ? 15.633 -19.328 -8.844 1 98.88 151 TYR A C 1
ATOM 1246 O O . TYR A 1 151 ? 15.047 -18.25 -9.016 1 98.88 151 TYR A O 1
ATOM 1254 N N . HIS A 1 152 ? 16.734 -19.625 -9.438 1 98.56 152 HIS A N 1
ATOM 1255 C CA . HIS A 1 152 ? 17.422 -18.609 -10.242 1 98.56 152 HIS A CA 1
ATOM 1256 C C . HIS A 1 152 ? 16.656 -18.297 -11.516 1 98.56 152 HIS A C 1
ATOM 1258 O O . HIS A 1 152 ? 16.594 -17.141 -11.93 1 98.56 152 HIS A O 1
ATOM 1264 N N . TYR A 1 153 ? 16.109 -19.375 -12.102 1 98.5 153 TYR A N 1
ATOM 1265 C CA . TYR A 1 153 ? 15.305 -19.188 -13.305 1 98.5 153 TYR A CA 1
ATOM 1266 C C . TYR A 1 153 ? 14.172 -18.188 -13.055 1 98.5 153 TYR A C 1
ATOM 1268 O O . TYR A 1 153 ? 13.984 -17.25 -13.828 1 98.5 153 TYR A O 1
ATOM 1276 N N . LEU A 1 154 ? 13.492 -18.359 -11.969 1 98.75 154 LEU A N 1
ATOM 1277 C CA . LEU A 1 154 ? 12.312 -17.547 -11.672 1 98.75 154 LEU A CA 1
ATOM 1278 C C . LEU A 1 154 ? 12.719 -16.156 -11.188 1 98.75 154 LEU A C 1
ATOM 1280 O O . LEU A 1 154 ? 12.109 -15.156 -11.586 1 98.75 154 LEU A O 1
ATOM 1284 N N . MET A 1 155 ? 13.758 -16.062 -10.359 1 98.56 155 MET A N 1
ATOM 1285 C CA . MET A 1 155 ? 14.156 -14.797 -9.766 1 98.56 155 MET A CA 1
ATOM 1286 C C . MET A 1 155 ? 14.742 -13.859 -10.82 1 98.56 155 MET A C 1
ATOM 1288 O O . MET A 1 155 ? 14.625 -12.641 -10.711 1 98.56 155 MET A O 1
ATOM 1292 N N . LYS A 1 156 ? 15.234 -14.43 -11.875 1 98.06 156 LYS A N 1
ATOM 1293 C CA . LYS A 1 156 ? 15.883 -13.617 -12.906 1 98.06 156 LYS A CA 1
ATOM 1294 C C . LYS A 1 156 ? 14.93 -13.336 -14.062 1 98.06 156 LYS A C 1
ATOM 1296 O O . LYS A 1 156 ? 15.258 -12.562 -14.969 1 98.06 156 LYS A O 1
ATOM 1301 N N . SER A 1 157 ? 13.812 -13.938 -14.016 1 98.38 157 SER A N 1
ATOM 1302 C CA . SER A 1 157 ? 12.898 -13.789 -15.148 1 98.38 157 SER A CA 1
ATOM 1303 C C . SER A 1 157 ? 12.312 -12.383 -15.211 1 98.38 157 SER A C 1
ATOM 1305 O O . SER A 1 157 ? 11.906 -11.828 -14.188 1 98.38 157 SER A O 1
ATOM 1307 N N . LYS A 1 158 ? 12.156 -11.922 -16.391 1 97.75 158 LYS A N 1
ATOM 1308 C CA . LYS A 1 158 ? 11.508 -10.641 -16.641 1 97.75 158 LYS A CA 1
ATOM 1309 C C . LYS A 1 158 ? 9.984 -10.797 -16.703 1 97.75 158 LYS A C 1
ATOM 1311 O O . LYS A 1 158 ? 9.25 -9.812 -16.609 1 97.75 158 LYS A O 1
ATOM 1316 N N . TYR A 1 159 ? 9.578 -12.008 -16.859 1 98.38 159 TYR A N 1
ATOM 1317 C CA . TYR A 1 159 ? 8.172 -12.242 -17.172 1 98.38 159 TYR A CA 1
ATOM 1318 C C . TYR A 1 159 ? 7.543 -13.172 -16.141 1 98.38 159 TYR A C 1
ATOM 1320 O O . TYR A 1 159 ? 8.25 -13.867 -15.406 1 98.38 159 TYR A O 1
ATOM 1328 N N . SER A 1 160 ? 6.254 -13.062 -16.031 1 98.75 160 SER A N 1
ATOM 1329 C CA . SER A 1 160 ? 5.434 -14.078 -15.375 1 98.75 160 SER A CA 1
ATOM 1330 C C . SER A 1 160 ? 4.961 -15.133 -16.375 1 98.75 160 SER A C 1
ATOM 1332 O O . SER A 1 160 ? 4.914 -14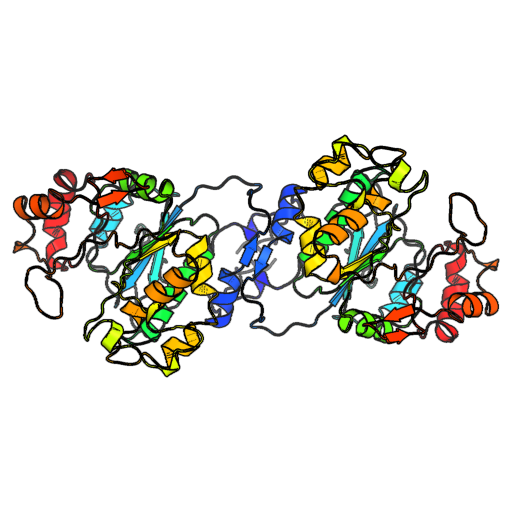.875 -17.578 1 98.75 160 SER A O 1
ATOM 1334 N N . PHE A 1 161 ? 4.629 -16.281 -15.852 1 98.75 161 PHE A N 1
ATOM 1335 C CA . PHE A 1 161 ? 4.332 -17.406 -16.719 1 98.75 161 PHE A CA 1
ATOM 1336 C C . PHE A 1 161 ? 2.877 -17.844 -16.578 1 98.75 161 PHE A C 1
ATOM 1338 O O . PHE A 1 161 ? 2.518 -18.531 -15.617 1 98.75 161 PHE A O 1
ATOM 1345 N N . ILE A 1 162 ? 2.1 -17.453 -17.516 1 97.62 162 ILE A N 1
ATOM 1346 C CA . ILE A 1 162 ? 0.694 -17.812 -17.656 1 97.62 162 ILE A CA 1
ATOM 1347 C C . ILE A 1 162 ? 0.383 -18.094 -19.125 1 97.62 162 ILE A C 1
ATOM 1349 O O . ILE A 1 162 ? 0.745 -17.297 -20 1 97.62 162 ILE A O 1
ATOM 1353 N N . GLY A 1 163 ? -0.135 -19.281 -19.375 1 96.38 163 GLY A N 1
ATOM 1354 C CA . GLY A 1 163 ? -0.636 -19.484 -20.734 1 96.38 163 GLY A CA 1
ATOM 1355 C C . GLY A 1 163 ? -1.806 -18.578 -21.078 1 96.38 163 GLY A C 1
ATOM 1356 O O . GLY A 1 163 ? -2.777 -18.5 -20.328 1 96.38 163 GLY A O 1
ATOM 1357 N N . ALA A 1 164 ? -1.705 -17.797 -22.109 1 97.25 164 ALA A N 1
ATOM 1358 C CA . ALA A 1 164 ? -2.773 -16.906 -22.562 1 97.25 164 ALA A CA 1
ATOM 1359 C C . ALA A 1 164 ? -2.768 -16.781 -24.078 1 97.25 164 ALA A C 1
ATOM 1361 O O . ALA A 1 164 ? -1.897 -16.125 -24.656 1 97.25 164 ALA A O 1
ATOM 1362 N N . PHE A 1 165 ? -3.668 -17.344 -24.688 1 97.12 165 PHE A N 1
ATOM 1363 C CA . PHE A 1 165 ? -3.697 -17.297 -26.141 1 97.12 165 PHE A CA 1
ATOM 1364 C C . PHE A 1 165 ? -5.121 -17.109 -26.656 1 97.12 165 PHE A C 1
ATOM 1366 O O . PHE A 1 165 ? -6.086 -17.344 -25.922 1 97.12 165 PHE A O 1
ATOM 1373 N N . ASP A 1 166 ? -5.199 -16.594 -27.828 1 97.94 166 ASP A N 1
ATOM 1374 C CA . ASP A 1 166 ? -6.48 -16.422 -28.5 1 97.94 166 ASP A CA 1
ATOM 1375 C C . ASP A 1 166 ? -6.898 -17.703 -29.219 1 97.94 166 ASP A C 1
ATOM 1377 O O . ASP A 1 166 ? -6.285 -18.094 -30.203 1 97.94 166 ASP A O 1
ATOM 1381 N N . ASP A 1 167 ? -7.867 -18.375 -28.719 1 97 167 ASP A N 1
ATOM 1382 C CA . ASP A 1 167 ? -8.414 -19.594 -29.312 1 97 167 ASP A CA 1
ATOM 1383 C C . ASP A 1 167 ? -9.773 -19.328 -29.953 1 97 167 ASP A C 1
ATOM 1385 O O . ASP A 1 167 ? -10.781 -19.203 -29.266 1 97 167 ASP A O 1
ATOM 1389 N N . PRO A 1 168 ? -9.805 -19.219 -31.234 1 96.88 168 PRO A N 1
ATOM 1390 C CA . PRO A 1 168 ? -11.062 -18.906 -31.922 1 96.88 168 PRO A CA 1
ATOM 1391 C C . PRO A 1 168 ? -12.055 -20.062 -31.891 1 96.88 168 PRO A C 1
ATOM 1393 O O . PRO A 1 168 ? -13.211 -19.906 -32.281 1 96.88 168 PRO A O 1
ATOM 1396 N N . GLY A 1 169 ? -11.727 -21.156 -31.406 1 95.69 169 GLY A N 1
ATOM 1397 C CA . GLY A 1 169 ? -12.539 -22.375 -31.422 1 95.69 169 GLY A CA 1
ATOM 1398 C C . GLY A 1 169 ? -13.602 -22.391 -30.344 1 95.69 169 GLY A C 1
ATOM 1399 O O . GLY A 1 169 ? -13.789 -21.406 -29.625 1 95.69 169 GLY A O 1
ATOM 1400 N N . PRO A 1 170 ? -14.312 -23.5 -30.312 1 95 170 PRO A N 1
ATOM 1401 C CA . PRO A 1 170 ? -15.453 -23.625 -29.406 1 95 170 PRO A CA 1
ATOM 1402 C C . PRO A 1 170 ? -15.023 -23.609 -27.938 1 95 170 PRO A C 1
ATOM 1404 O O . PRO A 1 170 ? -15.828 -23.25 -27.062 1 95 170 PRO A O 1
ATOM 1407 N N . PHE A 1 171 ? -13.773 -23.938 -27.719 1 93.44 171 PHE A N 1
ATOM 1408 C CA . PHE A 1 171 ? -13.328 -24.016 -26.344 1 93.44 171 PHE A CA 1
ATOM 1409 C C . PHE A 1 171 ? -12.602 -22.75 -25.922 1 93.44 171 PHE A C 1
ATOM 1411 O O . PHE A 1 171 ? -12.18 -22.609 -24.781 1 93.44 171 PHE A O 1
ATOM 1418 N N . GLY A 1 172 ? -12.445 -21.875 -26.859 1 96.12 172 GLY A N 1
ATOM 1419 C CA . GLY A 1 172 ? -11.906 -20.547 -26.609 1 96.12 172 GLY A CA 1
ATOM 1420 C C . GLY A 1 172 ? -12.945 -19.453 -26.688 1 96.12 172 GLY A C 1
ATOM 1421 O O . GLY A 1 172 ? -13.758 -19.297 -25.781 1 96.12 172 GLY A O 1
ATOM 1422 N N . ARG A 1 173 ? -12.992 -18.797 -27.828 1 97.56 173 ARG A N 1
ATOM 1423 C CA . ARG A 1 173 ? -13.961 -17.719 -28.047 1 97.56 173 ARG A CA 1
ATOM 1424 C C . ARG A 1 173 ? -15.391 -18.234 -27.953 1 97.56 173 ARG A C 1
ATOM 1426 O O . ARG A 1 173 ? -16.312 -17.484 -27.656 1 97.56 173 ARG A O 1
ATOM 1433 N N . GLY A 1 174 ? -15.562 -19.5 -28.266 1 97.38 174 GLY A N 1
ATOM 1434 C CA . GLY A 1 174 ? -16.875 -20.094 -28.172 1 97.38 174 GLY A CA 1
ATOM 1435 C C . GLY A 1 174 ? -17.453 -20.062 -26.766 1 97.38 174 GLY A C 1
ATOM 1436 O O . GLY A 1 174 ? -18.656 -20.203 -26.578 1 97.38 174 GLY A O 1
ATOM 1437 N N . ARG A 1 175 ? -16.656 -19.875 -25.781 1 97.69 175 ARG A N 1
ATOM 1438 C CA . ARG A 1 175 ? -17.078 -19.828 -24.375 1 97.69 175 ARG A CA 1
ATOM 1439 C C . ARG A 1 175 ? -17.297 -18.406 -23.906 1 97.69 175 ARG A C 1
ATOM 1441 O O . ARG A 1 175 ? -17.672 -18.172 -22.75 1 97.69 175 ARG A O 1
ATOM 1448 N N . TYR A 1 176 ? -17.141 -17.422 -24.828 1 98.06 176 TYR A N 1
ATOM 1449 C CA . TYR A 1 176 ? -17.297 -16.016 -24.5 1 98.06 176 TYR A CA 1
ATOM 1450 C C . TYR A 1 176 ? -18.766 -15.633 -24.406 1 98.06 176 TYR A C 1
ATOM 1452 O O . TYR A 1 176 ? -19.578 -16.078 -25.234 1 98.06 176 TYR A O 1
ATOM 1460 N N . ASN A 1 177 ? -19.125 -14.938 -23.422 1 98 177 ASN A N 1
ATOM 1461 C CA . ASN A 1 177 ? -20.438 -14.344 -23.25 1 98 177 ASN A CA 1
ATOM 1462 C C . ASN A 1 177 ? -20.422 -12.844 -23.516 1 98 177 ASN A C 1
ATOM 1464 O O . ASN A 1 177 ? -19.656 -12.102 -22.906 1 98 177 ASN A O 1
ATOM 1468 N N . ASN A 1 178 ? -21.297 -12.352 -24.312 1 97.44 178 ASN A N 1
ATOM 1469 C CA . ASN A 1 178 ? -21.312 -10.961 -24.75 1 97.44 178 ASN A CA 1
ATOM 1470 C C . ASN A 1 178 ? -21.516 -10 -23.594 1 97.44 178 ASN A C 1
ATOM 1472 O O . ASN A 1 178 ? -21.172 -8.82 -23.672 1 97.44 178 ASN A O 1
ATOM 1476 N N . ASN A 1 179 ? -22.047 -10.453 -22.547 1 97.81 179 ASN A N 1
ATOM 1477 C CA . ASN A 1 179 ? -22.297 -9.617 -21.375 1 97.81 179 ASN A CA 1
ATOM 1478 C C . ASN A 1 179 ? -21 -9.273 -20.656 1 97.81 179 ASN A C 1
ATOM 1480 O O . ASN A 1 179 ? -20.984 -8.453 -19.734 1 97.81 179 ASN A O 1
ATOM 1484 N N . MET A 1 180 ? -19.922 -9.844 -21.062 1 97.81 180 MET A N 1
ATOM 1485 C CA . MET A 1 180 ? -18.609 -9.516 -20.516 1 97.81 180 MET A CA 1
ATOM 1486 C C . MET A 1 180 ? -18.203 -8.094 -20.891 1 97.81 180 MET A C 1
ATOM 1488 O O . MET A 1 180 ? -17.422 -7.469 -20.172 1 97.81 180 MET A O 1
ATOM 1492 N N . ALA A 1 181 ? -18.734 -7.641 -22.031 1 97.38 181 ALA A N 1
ATOM 1493 C CA . ALA A 1 181 ? -18.469 -6.277 -22.484 1 97.38 181 ALA A CA 1
ATOM 1494 C C . ALA A 1 181 ? -19.188 -5.258 -21.594 1 97.38 181 ALA A C 1
ATOM 1496 O O . ALA A 1 181 ? -20.25 -5.547 -21.047 1 97.38 181 ALA A O 1
ATOM 1497 N N . PRO A 1 182 ? -18.531 -4.027 -21.328 1 97.69 182 PRO A N 1
ATOM 1498 C CA . PRO A 1 182 ? -17.359 -3.508 -22.047 1 97.69 182 PRO A CA 1
ATOM 1499 C C . PRO A 1 182 ? -16.047 -3.85 -21.344 1 97.69 182 PRO A C 1
ATOM 1501 O O . PRO A 1 182 ? -14.977 -3.553 -21.875 1 97.69 182 PRO A O 1
ATOM 1504 N N . GLU A 1 183 ? -16.062 -4.523 -20.188 1 98 183 GLU A N 1
ATOM 1505 C CA . GLU A 1 183 ? -14.844 -4.789 -19.438 1 98 183 GLU A CA 1
ATOM 1506 C C . GLU A 1 183 ? -13.922 -5.738 -20.203 1 98 183 GLU A C 1
ATOM 1508 O O . GLU A 1 183 ? -12.695 -5.605 -20.141 1 98 183 GLU A O 1
ATOM 1513 N N . VAL A 1 184 ? -14.539 -6.711 -20.828 1 98.44 184 VAL A N 1
ATOM 1514 C CA . VAL A 1 184 ? -13.797 -7.684 -21.625 1 98.44 184 VAL A CA 1
ATOM 1515 C C . VAL A 1 184 ? -14.438 -7.824 -23 1 98.44 184 VAL A C 1
ATOM 1517 O O . VAL A 1 184 ? -15.523 -8.398 -23.125 1 98.44 184 VAL A O 1
ATOM 1520 N N . ASN A 1 185 ? -13.742 -7.391 -23.953 1 98.19 185 ASN A N 1
ATOM 1521 C CA . ASN A 1 185 ? -14.188 -7.625 -25.312 1 98.19 185 ASN A CA 1
ATOM 1522 C C . ASN A 1 185 ? -13.75 -9 -25.828 1 98.19 185 ASN A C 1
ATOM 1524 O O . ASN A 1 185 ? -12.758 -9.555 -25.344 1 98.19 185 ASN A O 1
ATOM 1528 N N . ILE A 1 186 ? -14.43 -9.492 -26.812 1 98 186 ILE A N 1
ATOM 1529 C CA . ILE A 1 186 ? -14.148 -10.836 -27.312 1 98 186 ILE A CA 1
ATOM 1530 C C . ILE A 1 186 ? -12.727 -10.898 -27.859 1 98 186 ILE A C 1
ATOM 1532 O O . ILE A 1 186 ? -12.062 -11.938 -27.766 1 98 186 ILE A O 1
ATOM 1536 N N . THR A 1 187 ? -12.242 -9.773 -28.344 1 97.75 187 THR A N 1
ATOM 1537 C CA . THR A 1 187 ? -10.898 -9.75 -28.906 1 97.75 187 THR A CA 1
ATOM 1538 C C . THR A 1 187 ? -9.852 -9.875 -27.812 1 97.75 187 THR A C 1
ATOM 1540 O O . THR A 1 187 ? -8.688 -10.188 -28.078 1 97.75 187 THR A O 1
ATOM 1543 N N . GLN A 1 188 ? -10.219 -9.641 -26.578 1 98.31 188 GLN A N 1
ATOM 1544 C CA . GLN A 1 188 ? -9.312 -9.688 -25.438 1 98.31 188 GLN A CA 1
ATOM 1545 C C . GLN A 1 188 ? -9.406 -11.023 -24.719 1 98.31 188 GLN A C 1
ATOM 1547 O O . GLN A 1 188 ? -8.578 -11.336 -23.859 1 98.31 188 GLN A O 1
ATOM 1552 N N . TRP A 1 189 ? -10.438 -11.82 -25.094 1 98.5 189 TRP A N 1
ATOM 1553 C CA . TRP A 1 189 ? -10.695 -13.109 -24.453 1 98.5 189 TRP A CA 1
ATOM 1554 C C . TRP A 1 189 ? -9.539 -14.07 -24.703 1 98.5 189 TRP A C 1
ATOM 1556 O O . TRP A 1 189 ? -9.062 -14.211 -25.828 1 98.5 189 TRP A O 1
ATOM 1566 N N . ARG A 1 190 ? -9.062 -14.664 -23.609 1 98.69 190 ARG A N 1
ATOM 1567 C CA . ARG A 1 190 ? -7.934 -15.578 -23.719 1 98.69 190 ARG A CA 1
ATOM 1568 C C . ARG A 1 190 ? -8.25 -16.906 -23.031 1 98.69 190 ARG A C 1
ATOM 1570 O O . ARG A 1 190 ? -9.117 -16.984 -22.156 1 98.69 190 ARG A O 1
ATOM 1577 N N . LYS A 1 191 ? -7.547 -17.859 -23.469 1 97.88 191 LYS A N 1
ATOM 1578 C CA . LYS A 1 191 ? -7.574 -19.188 -22.875 1 97.88 191 LYS A CA 1
ATOM 1579 C C . LYS A 1 191 ? -6.176 -19.625 -22.453 1 97.88 191 LYS A C 1
ATOM 1581 O O . LYS A 1 191 ? -5.188 -19.281 -23.109 1 97.88 191 LYS A O 1
ATOM 1586 N N . GLY A 1 192 ? -6.121 -20.312 -21.359 1 96.31 192 GLY A N 1
ATOM 1587 C CA . GLY A 1 192 ? -4.887 -20.906 -20.875 1 96.31 192 GLY A CA 1
ATOM 1588 C C . GLY A 1 192 ? -5.113 -21.938 -19.781 1 96.31 192 GLY A C 1
ATOM 1589 O O . GLY A 1 192 ? -6.234 -22.094 -19.281 1 96.31 192 GLY A O 1
ATOM 1590 N N . SER A 1 193 ? -4.059 -22.688 -19.547 1 93.88 193 SER A N 1
ATOM 1591 C CA . SER A 1 193 ? -4.156 -23.625 -18.422 1 93.88 193 SER A CA 1
ATOM 1592 C C . SER A 1 193 ? -4.332 -22.891 -17.109 1 93.88 193 SER A C 1
ATOM 1594 O O . SER A 1 193 ? -4.102 -21.688 -17.016 1 93.88 193 SER A O 1
ATOM 1596 N N . GLN A 1 194 ? -4.781 -23.625 -16.109 1 94.69 194 GLN A N 1
ATOM 1597 C CA . GLN A 1 194 ? -5 -23.078 -14.766 1 94.69 194 GLN A CA 1
ATOM 1598 C C . GLN A 1 194 ? -3.676 -22.75 -14.078 1 94.69 194 GLN A C 1
ATOM 1600 O O . GLN A 1 194 ? -3.613 -21.859 -13.227 1 94.69 194 GLN A O 1
ATOM 1605 N N . TRP A 1 195 ? -2.623 -23.406 -14.469 1 97.44 195 TRP A N 1
ATOM 1606 C CA . TRP A 1 195 ? -1.355 -23.359 -13.75 1 97.44 195 TRP A CA 1
ATOM 1607 C C . TRP A 1 195 ? -0.557 -22.125 -14.141 1 97.44 195 TRP A C 1
ATOM 1609 O O . TRP A 1 195 ? -0.292 -21.891 -15.32 1 97.44 195 TRP A O 1
ATOM 1619 N N . PHE A 1 196 ? -0.222 -21.328 -13.117 1 98.5 196 PHE A N 1
ATOM 1620 C CA . PHE A 1 196 ? 0.475 -20.078 -13.391 1 98.5 196 PHE A CA 1
ATOM 1621 C C . PHE A 1 196 ? 1.632 -19.875 -12.422 1 98.5 196 PHE A C 1
ATOM 1623 O O . PHE A 1 196 ? 1.687 -20.516 -11.375 1 98.5 196 PHE A O 1
ATOM 1630 N N . GLU A 1 197 ? 2.58 -19.172 -12.812 1 98.81 197 GLU A N 1
ATOM 1631 C CA . GLU A 1 197 ? 3.607 -18.516 -12.008 1 98.81 197 GLU A CA 1
ATOM 1632 C C . GLU A 1 197 ? 3.619 -17 -12.25 1 98.81 197 GLU A C 1
ATOM 1634 O O . GLU A 1 197 ? 3.711 -16.547 -13.391 1 98.81 197 GLU A O 1
ATOM 1639 N N . VAL A 1 198 ? 3.459 -16.234 -11.141 1 98.88 198 VAL A N 1
ATOM 1640 C CA . VAL A 1 198 ? 3.414 -14.789 -11.32 1 98.88 198 VAL A CA 1
ATOM 1641 C C . VAL A 1 198 ? 4.363 -14.117 -10.336 1 98.88 198 VAL A C 1
ATOM 1643 O O . VAL A 1 198 ? 4.684 -14.688 -9.281 1 98.88 198 VAL A O 1
ATOM 1646 N N . ASN A 1 199 ? 4.855 -13.008 -10.781 1 98.69 199 ASN A N 1
ATOM 1647 C CA . ASN A 1 199 ? 5.629 -12.203 -9.844 1 98.69 199 ASN A CA 1
ATOM 1648 C C . ASN A 1 199 ? 4.723 -11.453 -8.867 1 98.69 199 ASN A C 1
ATOM 1650 O O . ASN A 1 199 ? 3.498 -11.547 -8.953 1 98.69 199 ASN A O 1
ATOM 1654 N N . ARG A 1 200 ? 5.266 -10.805 -7.938 1 97.81 200 ARG A N 1
ATOM 1655 C CA . ARG A 1 200 ? 4.523 -10.164 -6.855 1 97.81 200 ARG A CA 1
ATOM 1656 C C . ARG A 1 200 ? 3.557 -9.117 -7.398 1 97.81 200 ARG A C 1
ATOM 1658 O O . ARG A 1 200 ? 2.414 -9.023 -6.945 1 97.81 200 ARG A O 1
ATOM 1665 N N . LYS A 1 201 ? 3.998 -8.32 -8.359 1 97.19 201 LYS A N 1
ATOM 1666 C CA . LYS A 1 201 ? 3.154 -7.285 -8.945 1 97.19 201 LYS A CA 1
ATOM 1667 C C . LYS A 1 201 ? 1.866 -7.875 -9.516 1 97.19 201 LYS A C 1
ATOM 1669 O O . LYS A 1 201 ? 0.775 -7.367 -9.242 1 97.19 201 LYS A O 1
ATOM 1674 N N . LEU A 1 202 ? 2.006 -8.93 -10.227 1 98.62 202 LEU A N 1
ATOM 1675 C CA . LEU A 1 202 ? 0.831 -9.531 -10.852 1 98.62 202 LEU A CA 1
ATOM 1676 C C . LEU A 1 202 ? -0.003 -10.289 -9.82 1 98.62 202 LEU A C 1
ATOM 1678 O O . LEU A 1 202 ? -1.229 -10.359 -9.938 1 98.62 202 LEU A O 1
ATOM 1682 N N . ALA A 1 203 ? 0.658 -10.867 -8.828 1 98.75 203 ALA A N 1
ATOM 1683 C CA . ALA A 1 203 ? -0.097 -11.477 -7.73 1 98.75 203 ALA A CA 1
ATOM 1684 C C . ALA A 1 203 ? -1.04 -10.469 -7.086 1 98.75 203 ALA A C 1
ATOM 1686 O O . ALA A 1 203 ? -2.209 -10.766 -6.836 1 98.75 203 ALA A O 1
ATOM 1687 N N . ILE A 1 204 ? -0.549 -9.312 -6.863 1 98.06 204 ILE A N 1
ATOM 1688 C CA . ILE A 1 204 ? -1.358 -8.25 -6.27 1 98.06 204 ILE A CA 1
ATOM 1689 C C . ILE A 1 204 ? -2.488 -7.867 -7.223 1 98.06 204 ILE A C 1
ATOM 1691 O O . ILE A 1 204 ? -3.629 -7.672 -6.797 1 98.06 204 ILE A O 1
ATOM 1695 N N . SER A 1 205 ? -2.199 -7.805 -8.539 1 98.12 205 SER A N 1
ATOM 1696 C CA . SER A 1 205 ? -3.225 -7.492 -9.523 1 98.12 205 SER A CA 1
ATOM 1697 C C . SER A 1 205 ? -4.383 -8.484 -9.453 1 98.12 205 SER A C 1
ATOM 1699 O O . SER A 1 205 ? -5.547 -8.094 -9.586 1 98.12 205 SER A O 1
ATOM 1701 N N . ILE A 1 206 ? -4.008 -9.672 -9.203 1 98.62 206 ILE A N 1
ATOM 1702 C CA . ILE A 1 206 ? -5.023 -10.719 -9.156 1 98.62 206 ILE A CA 1
ATOM 1703 C C . ILE A 1 206 ? -5.883 -10.539 -7.902 1 98.62 206 ILE A C 1
ATOM 1705 O O . ILE A 1 206 ? -7.113 -10.57 -7.98 1 98.62 206 ILE A O 1
ATOM 1709 N N . VAL A 1 207 ? -5.289 -10.305 -6.793 1 98.31 207 VAL A N 1
ATOM 1710 C CA . VAL A 1 207 ? -6.008 -10.297 -5.523 1 98.31 207 VAL A CA 1
ATOM 1711 C C . VAL A 1 207 ? -6.84 -9.023 -5.41 1 98.31 207 VAL A C 1
ATOM 1713 O O . VAL A 1 207 ? -7.891 -9.016 -4.766 1 98.31 207 VAL A O 1
ATOM 1716 N N . GLU A 1 208 ? -6.375 -7.969 -6.051 1 97.69 208 GLU A N 1
ATOM 1717 C CA . GLU A 1 208 ? -7.062 -6.695 -5.875 1 97.69 208 GLU A CA 1
ATOM 1718 C C . GLU A 1 208 ? -8.203 -6.543 -6.875 1 97.69 208 GLU A C 1
ATOM 1720 O O . GLU A 1 208 ? -8.961 -5.566 -6.82 1 97.69 208 GLU A O 1
ATOM 1725 N N . ASP A 1 209 ? -8.422 -7.445 -7.758 1 97.94 209 ASP A N 1
ATOM 1726 C CA . ASP A 1 209 ? -9.336 -7.285 -8.883 1 97.94 209 ASP A CA 1
ATOM 1727 C C . ASP A 1 209 ? -10.781 -7.18 -8.414 1 97.94 209 ASP A C 1
ATOM 1729 O O . ASP A 1 209 ? -11.273 -8.07 -7.715 1 97.94 209 ASP A O 1
ATOM 1733 N N . THR A 1 210 ? -11.406 -6.148 -8.812 1 95.38 210 THR A N 1
ATOM 1734 C CA . THR A 1 210 ? -12.836 -5.965 -8.57 1 95.38 210 THR A CA 1
ATOM 1735 C C . THR A 1 210 ? -13.562 -5.605 -9.859 1 95.38 210 THR A C 1
ATOM 1737 O O . THR A 1 210 ? -14.781 -5.41 -9.859 1 95.38 210 THR A O 1
ATOM 1740 N N . THR A 1 211 ? -12.836 -5.531 -10.867 1 97 211 THR A N 1
ATOM 1741 C CA . THR A 1 211 ? -13.398 -5.125 -12.148 1 97 211 THR A CA 1
ATOM 1742 C C . THR A 1 211 ? -13.836 -6.344 -12.961 1 97 211 THR A C 1
ATOM 1744 O O . THR A 1 211 ? -14.977 -6.414 -13.414 1 97 211 THR A O 1
ATOM 1747 N N . PHE A 1 212 ? -12.977 -7.301 -13.094 1 98.44 212 PHE A N 1
ATOM 1748 C CA . PHE A 1 212 ? -13.227 -8.453 -13.953 1 98.44 212 PHE A CA 1
ATOM 1749 C C . PHE A 1 212 ? -13.93 -9.562 -13.18 1 98.44 212 PHE A C 1
ATOM 1751 O O . PHE A 1 212 ? -14.75 -10.289 -13.742 1 98.44 212 PHE A O 1
ATOM 1758 N N . TYR A 1 213 ? -13.633 -9.648 -11.914 1 97.94 213 TYR A N 1
ATOM 1759 C CA . TYR A 1 213 ? -14.148 -10.727 -11.07 1 97.94 213 TYR A CA 1
ATOM 1760 C C . TYR A 1 213 ? -15.664 -10.836 -11.188 1 97.94 213 TYR A C 1
ATOM 1762 O O . TYR A 1 213 ? -16.203 -11.906 -11.5 1 97.94 213 TYR A O 1
ATOM 1770 N N . PRO A 1 214 ? -16.375 -9.719 -11.016 1 97.31 214 PRO A N 1
ATOM 1771 C CA . PRO A 1 214 ? -17.828 -9.867 -11.078 1 97.31 214 PRO A CA 1
ATOM 1772 C C . PRO A 1 214 ? -18.312 -10.328 -12.445 1 97.31 214 PRO A C 1
ATOM 1774 O O . PRO A 1 214 ? -19.312 -11.047 -12.531 1 97.31 214 PRO A O 1
ATOM 1777 N N . LYS A 1 215 ? -17.672 -9.977 -13.5 1 98.06 215 LYS A N 1
ATOM 1778 C CA . LYS A 1 215 ? -18.047 -10.391 -14.852 1 98.06 215 LYS A CA 1
ATOM 1779 C C . LYS A 1 215 ? -17.844 -11.891 -15.047 1 98.06 215 LYS A C 1
ATOM 1781 O O . LYS A 1 215 ? -18.75 -12.586 -15.5 1 98.06 215 LYS A O 1
ATOM 1786 N N . PHE A 1 216 ? -16.75 -12.375 -14.625 1 98.38 216 PHE A N 1
ATOM 1787 C CA . PHE A 1 216 ? -16.438 -13.789 -14.82 1 98.38 216 PHE A CA 1
ATOM 1788 C C . PHE A 1 216 ? -17.297 -14.656 -13.914 1 98.38 216 PHE A C 1
ATOM 1790 O O . PHE A 1 216 ? -17.688 -15.766 -14.289 1 98.38 216 PHE A O 1
ATOM 1797 N N . GLU A 1 217 ? -17.531 -14.125 -12.727 1 97.31 217 GLU A N 1
ATOM 1798 C CA . GLU A 1 217 ? -18.391 -14.859 -11.797 1 97.31 217 GLU A CA 1
ATOM 1799 C C . GLU A 1 217 ? -19.812 -15 -12.344 1 97.31 217 GLU A C 1
ATOM 1801 O O . GLU A 1 217 ? -20.422 -16.062 -12.242 1 97.31 217 GLU A O 1
ATOM 1806 N N . MET A 1 218 ? -20.25 -14 -13 1 97.19 218 MET A N 1
ATOM 1807 C CA . MET A 1 218 ? -21.641 -13.953 -13.43 1 97.19 218 MET A CA 1
ATOM 1808 C C . MET A 1 218 ? -21.812 -14.602 -14.805 1 97.19 218 MET A C 1
ATOM 1810 O O . MET A 1 218 ? -22.781 -15.312 -15.039 1 97.19 218 MET A O 1
ATOM 1814 N N . PHE A 1 219 ? -20.781 -14.484 -15.688 1 97.69 219 PHE A N 1
ATOM 1815 C CA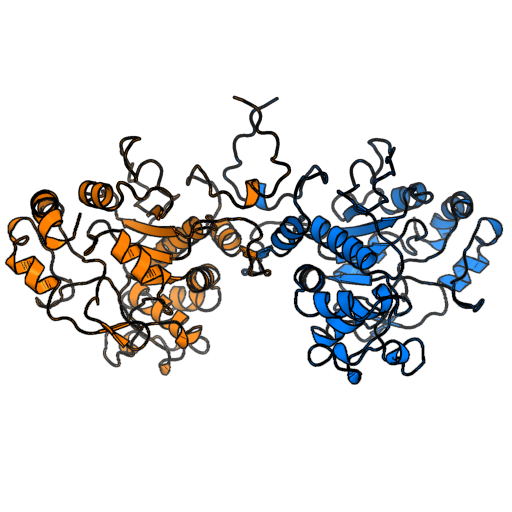 . PHE A 1 219 ? -21.078 -14.773 -17.078 1 97.69 219 PHE A CA 1
ATOM 1816 C C . PHE A 1 219 ? -20.203 -15.906 -17.594 1 97.69 219 PHE A C 1
ATOM 1818 O O . PHE A 1 219 ? -20.359 -16.344 -18.75 1 97.69 219 PHE A O 1
ATOM 1825 N N . CYS A 1 220 ? -19.297 -16.438 -16.828 1 96.94 220 CYS A N 1
ATOM 1826 C CA . CYS A 1 220 ? -18.5 -17.594 -17.219 1 96.94 220 CYS A CA 1
ATOM 1827 C C . CYS A 1 220 ? -18.766 -18.766 -16.281 1 96.94 220 CYS A C 1
ATOM 1829 O O . CYS A 1 220 ? -17.906 -19.172 -15.508 1 96.94 220 CYS A O 1
ATOM 1831 N N . ARG A 1 221 ? -19.891 -19.266 -16.469 1 93.5 221 ARG A N 1
ATOM 1832 C CA . ARG A 1 221 ? -20.328 -20.438 -15.711 1 93.5 221 ARG A CA 1
ATOM 1833 C C . ARG A 1 221 ? -20.188 -21.719 -16.531 1 93.5 221 ARG A C 1
ATOM 1835 O O . ARG A 1 221 ? -20.141 -21.656 -17.766 1 93.5 221 ARG A O 1
ATOM 1842 N N . PRO A 1 222 ? -20.109 -22.828 -15.766 1 87.5 222 PRO A N 1
ATOM 1843 C CA . PRO A 1 222 ? -20.016 -24.047 -16.562 1 87.5 222 PRO A CA 1
ATOM 1844 C C . PRO A 1 222 ? -21.047 -24.109 -17.688 1 87.5 222 PRO A C 1
ATOM 1846 O O . PRO A 1 222 ? -22.203 -23.734 -17.484 1 87.5 222 PRO A O 1
ATOM 1849 N N . ALA A 1 223 ? -20.438 -24.453 -18.922 1 90 223 ALA A N 1
ATOM 1850 C CA . ALA A 1 223 ? -19.219 -25.156 -19.312 1 90 223 ALA A CA 1
ATOM 1851 C C . ALA A 1 223 ? -18.156 -24.188 -19.844 1 90 223 ALA A C 1
ATOM 1853 O O . ALA A 1 223 ? -17.453 -24.5 -20.797 1 90 223 ALA A O 1
ATOM 1854 N N . CYS A 1 224 ? -18.078 -23.031 -19.344 1 93.69 224 CYS A N 1
ATOM 1855 C CA . CYS A 1 224 ? -17.078 -22.031 -19.734 1 93.69 224 CYS A CA 1
ATOM 1856 C C . CYS A 1 224 ? -15.711 -22.375 -19.188 1 93.69 224 CYS A C 1
ATOM 1858 O O . CYS A 1 224 ? -14.695 -22.203 -19.859 1 93.69 224 CYS A O 1
ATOM 1860 N N . TYR A 1 225 ? -15.664 -22.969 -17.891 1 93.56 225 TYR A N 1
ATOM 1861 C CA . TYR A 1 225 ? -14.422 -23.297 -17.203 1 93.56 225 TYR A CA 1
ATOM 1862 C C . TYR A 1 225 ? -13.617 -22.031 -16.906 1 93.56 225 TYR A C 1
ATOM 1864 O O . TYR A 1 225 ? -12.523 -21.859 -17.453 1 93.56 225 TYR A O 1
ATOM 1872 N N . VAL A 1 226 ? -14.031 -21.297 -15.992 1 97.19 226 VAL A N 1
ATOM 1873 C CA . VAL A 1 226 ? -13.594 -19.938 -15.688 1 97.19 226 VAL A CA 1
ATOM 1874 C C . VAL A 1 226 ? -12.109 -19.953 -15.32 1 97.19 226 VAL A C 1
ATOM 1876 O O . VAL A 1 226 ? -11.391 -18.984 -15.602 1 97.19 226 VAL A O 1
ATOM 1879 N N . ASP A 1 227 ? -11.547 -21.016 -14.805 1 95.81 227 ASP A N 1
ATOM 1880 C CA . ASP A 1 227 ? -10.148 -21.109 -14.398 1 95.81 227 ASP A CA 1
ATOM 1881 C C . ASP A 1 227 ? -9.227 -21.078 -15.609 1 95.81 227 ASP A C 1
ATOM 1883 O O . ASP A 1 227 ? -8.031 -20.812 -15.477 1 95.81 227 ASP A O 1
ATOM 1887 N N . GLU A 1 228 ? -9.781 -21.219 -16.781 1 96.19 228 GLU A N 1
ATOM 1888 C CA . GLU A 1 228 ? -8.977 -21.203 -18 1 96.19 228 GLU A CA 1
ATOM 1889 C C . GLU A 1 228 ? -9.039 -19.844 -18.688 1 96.19 228 GLU A C 1
ATOM 1891 O O . GLU A 1 228 ? -8.328 -19.609 -19.672 1 96.19 228 GLU A O 1
ATOM 1896 N N . HIS A 1 229 ? -9.898 -19.031 -18.219 1 98.31 229 HIS A N 1
ATOM 1897 C CA . HIS A 1 229 ? -10.141 -17.828 -19 1 98.31 229 HIS A CA 1
ATOM 1898 C C . HIS A 1 229 ? -9.938 -16.578 -18.141 1 98.31 229 HIS A C 1
ATOM 1900 O O . HIS A 1 229 ? -9.484 -15.539 -18.641 1 98.31 229 HIS A O 1
ATOM 1906 N N . TYR A 1 230 ? -10.242 -16.594 -16.844 1 98.5 230 TYR A N 1
ATOM 1907 C CA . TYR A 1 230 ? -10.273 -15.422 -15.977 1 98.5 230 TYR A CA 1
ATOM 1908 C C . TYR A 1 230 ? -8.898 -14.766 -15.891 1 98.5 230 TYR A C 1
ATOM 1910 O O . TYR A 1 230 ? -8.664 -13.719 -16.484 1 98.5 230 TYR A O 1
ATOM 1918 N N . PHE A 1 231 ? -7.906 -15.422 -15.383 1 98.69 231 PHE A N 1
ATOM 1919 C CA . PHE A 1 231 ? -6.605 -14.805 -15.164 1 98.69 231 PHE A CA 1
ATOM 1920 C C . PHE A 1 231 ? -5.875 -14.586 -16.484 1 98.69 231 PHE A C 1
ATOM 1922 O O . PHE A 1 231 ? -5.293 -13.523 -16.719 1 98.69 231 PHE A O 1
ATOM 1929 N N . PRO A 1 232 ? -5.938 -15.555 -17.406 1 98.5 232 PRO A N 1
ATOM 1930 C CA . PRO A 1 232 ? -5.305 -15.305 -18.703 1 98.5 232 PRO A CA 1
ATOM 1931 C C . PRO A 1 232 ? -5.84 -14.047 -19.391 1 98.5 232 PRO A C 1
ATOM 1933 O O . PRO A 1 232 ? -5.062 -13.25 -19.922 1 98.5 232 PRO A O 1
ATOM 1936 N N . THR A 1 233 ? -7.121 -13.844 -19.312 1 98.81 233 THR A N 1
ATOM 1937 C CA . THR A 1 233 ? -7.75 -12.703 -19.969 1 98.81 233 THR A CA 1
ATOM 1938 C C . THR A 1 233 ? -7.422 -11.414 -19.219 1 98.81 233 THR A C 1
ATOM 1940 O O . THR A 1 233 ? -6.91 -10.461 -19.812 1 98.81 233 THR A O 1
ATOM 1943 N N . MET A 1 234 ? -7.637 -11.43 -17.953 1 98.62 234 MET A N 1
ATOM 1944 C CA . MET A 1 234 ? -7.449 -10.25 -17.125 1 98.62 234 MET A CA 1
ATOM 1945 C C . MET A 1 234 ? -6.012 -9.75 -17.203 1 98.62 234 MET A C 1
ATOM 1947 O O . MET A 1 234 ? -5.773 -8.555 -17.422 1 98.62 234 MET A O 1
ATOM 1951 N N . LEU A 1 235 ? -5.059 -10.633 -17.078 1 98.62 235 LEU A N 1
ATOM 1952 C CA . LEU A 1 235 ? -3.658 -10.234 -17.031 1 98.62 235 LEU A CA 1
ATOM 1953 C C . LEU A 1 235 ? -3.16 -9.812 -18.406 1 98.62 235 LEU A C 1
ATOM 1955 O O . LEU A 1 235 ? -2.277 -8.953 -18.516 1 98.62 235 LEU A O 1
ATOM 1959 N N . THR A 1 236 ? -3.717 -10.406 -19.438 1 98.56 236 THR A N 1
ATOM 1960 C CA . THR A 1 236 ? -3.391 -9.938 -20.781 1 98.56 236 THR A CA 1
ATOM 1961 C C . THR A 1 236 ? -3.84 -8.492 -20.969 1 98.56 236 THR A C 1
ATOM 1963 O O . THR A 1 236 ? -3.113 -7.684 -21.547 1 98.56 236 THR A O 1
ATOM 1966 N N . ILE A 1 237 ? -5.023 -8.195 -20.5 1 98.56 237 ILE A N 1
ATOM 1967 C CA . ILE A 1 237 ? -5.566 -6.848 -20.625 1 98.56 237 ILE A CA 1
ATOM 1968 C C . ILE A 1 237 ? -4.734 -5.875 -19.797 1 98.56 237 ILE A C 1
ATOM 1970 O O . ILE A 1 237 ? -4.355 -4.805 -20.281 1 98.56 237 ILE A O 1
ATOM 1974 N N . GLN A 1 238 ? -4.332 -6.262 -18.625 1 98 238 GLN A N 1
ATOM 1975 C CA . GLN A 1 238 ? -3.764 -5.324 -17.672 1 98 238 GLN A CA 1
ATOM 1976 C C . GLN A 1 238 ? -2.244 -5.258 -17.797 1 98 238 GLN A C 1
ATOM 1978 O O . GLN A 1 238 ? -1.637 -4.223 -17.516 1 98 238 GLN A O 1
ATOM 1983 N N . ALA A 1 239 ? -1.656 -6.387 -18.203 1 97.94 239 ALA A N 1
ATOM 1984 C CA . ALA A 1 239 ? -0.2 -6.477 -18.109 1 97.94 239 ALA A CA 1
ATOM 1985 C C . ALA A 1 239 ? 0.356 -7.406 -19.188 1 97.94 239 ALA A C 1
ATOM 1987 O O . ALA A 1 239 ? 1.222 -8.242 -18.906 1 97.94 239 ALA A O 1
ATOM 1988 N N . GLY A 1 240 ? -0.081 -7.234 -20.344 1 97.69 240 GLY A N 1
ATOM 1989 C CA . GLY A 1 240 ? 0.304 -8.125 -21.438 1 97.69 240 GLY A CA 1
ATOM 1990 C C . GLY A 1 240 ? 1.805 -8.188 -21.656 1 97.69 240 GLY A C 1
ATOM 1991 O O . GLY A 1 240 ? 2.354 -9.258 -21.938 1 97.69 240 GLY A O 1
ATOM 1992 N N . ASN A 1 241 ? 2.479 -7.09 -21.422 1 97.12 241 ASN A N 1
ATOM 1993 C CA . ASN A 1 241 ? 3.91 -7 -21.672 1 97.12 241 ASN A CA 1
ATOM 1994 C C . ASN A 1 241 ? 4.727 -7.707 -20.594 1 97.12 241 ASN A C 1
ATOM 1996 O O . ASN A 1 241 ? 5.93 -7.906 -20.75 1 97.12 241 ASN A O 1
ATOM 2000 N N . SER A 1 242 ? 4.039 -8.164 -19.562 1 97.88 242 SER A N 1
ATOM 2001 C CA . SER A 1 242 ? 4.719 -8.82 -18.453 1 97.88 242 SER A CA 1
ATOM 2002 C C . SER A 1 242 ? 4.496 -10.328 -18.469 1 97.88 242 SER A C 1
ATOM 2004 O O . SER A 1 242 ? 4.914 -11.039 -17.562 1 97.88 242 SER A O 1
ATOM 2006 N N . LEU A 1 243 ? 3.863 -10.789 -19.547 1 98.25 243 LEU A N 1
ATOM 2007 C CA . LEU A 1 243 ? 3.521 -12.203 -19.625 1 98.25 243 LEU A CA 1
ATOM 2008 C C . LEU A 1 243 ? 4.391 -12.906 -20.672 1 98.25 243 LEU A C 1
ATOM 2010 O O . LEU A 1 243 ? 4.637 -12.375 -21.75 1 98.25 243 LEU A O 1
ATOM 2014 N N . ALA A 1 244 ? 4.832 -14.094 -20.281 1 97.75 244 ALA A N 1
ATOM 2015 C CA . ALA A 1 244 ? 5.543 -14.945 -21.219 1 97.75 244 ALA A CA 1
ATOM 2016 C C . ALA A 1 244 ? 4.57 -15.656 -22.156 1 97.75 244 ALA A C 1
ATOM 2018 O O . ALA A 1 244 ? 4.977 -16.203 -23.188 1 97.75 244 ALA A O 1
ATOM 2019 N N . ASN A 1 245 ? 3.287 -15.688 -21.766 1 97 245 ASN A N 1
ATOM 2020 C CA . ASN A 1 245 ? 2.201 -16.312 -22.516 1 97 245 ASN A CA 1
ATOM 2021 C C . ASN A 1 245 ? 2.418 -17.812 -22.688 1 97 245 ASN A C 1
ATOM 2023 O O . ASN A 1 245 ? 2.135 -18.375 -23.75 1 97 245 ASN A O 1
ATOM 2027 N N . ARG A 1 246 ? 2.979 -18.391 -21.703 1 96.25 246 ARG A N 1
ATOM 2028 C CA . ARG A 1 246 ? 3.139 -19.828 -21.609 1 96.25 246 ARG A CA 1
ATOM 2029 C C . ARG A 1 246 ? 3.164 -20.297 -20.156 1 96.25 246 ARG A C 1
ATOM 2031 O O . ARG A 1 246 ? 3.48 -19.516 -19.266 1 96.25 246 ARG A O 1
ATOM 2038 N N . SER A 1 247 ? 2.861 -21.547 -20 1 96.12 247 SER A N 1
ATOM 2039 C CA . SER A 1 247 ? 2.988 -22.188 -18.703 1 96.12 247 SER A CA 1
ATOM 2040 C C . SER A 1 247 ? 4.359 -22.828 -18.531 1 96.12 247 SER A C 1
ATOM 2042 O O . SER A 1 247 ? 4.996 -23.219 -19.516 1 96.12 247 SER A O 1
ATOM 2044 N N . ILE A 1 248 ? 4.801 -22.906 -17.312 1 97.75 248 ILE A N 1
ATOM 2045 C CA . ILE A 1 248 ? 6.051 -23.594 -17.031 1 97.75 248 ILE A CA 1
ATOM 2046 C C . ILE A 1 248 ? 5.758 -24.953 -16.375 1 97.75 248 ILE A C 1
ATOM 2048 O O . ILE A 1 248 ? 6.645 -25.562 -15.781 1 97.75 248 ILE A O 1
ATOM 2052 N N . THR A 1 249 ? 4.52 -25.359 -16.406 1 98.06 249 THR A N 1
ATOM 2053 C CA . THR A 1 249 ? 4.102 -26.688 -15.969 1 98.06 249 THR A CA 1
ATOM 2054 C C . THR A 1 249 ? 3.859 -27.594 -17.172 1 98.06 249 THR A C 1
ATOM 2056 O O . THR A 1 249 ? 2.926 -27.375 -17.953 1 98.06 249 THR A O 1
ATOM 2059 N N . TRP A 1 250 ? 4.68 -28.594 -17.312 1 97 250 TRP A N 1
ATOM 2060 C CA . TRP A 1 250 ? 4.566 -29.562 -18.406 1 97 250 TRP A CA 1
ATOM 2061 C C . TRP A 1 250 ? 3.359 -30.469 -18.188 1 97 250 TRP A C 1
ATOM 2063 O O . TRP A 1 250 ? 3.156 -31 -17.094 1 97 250 TRP A O 1
ATOM 2073 N N . VAL A 1 251 ? 2.584 -30.594 -19.156 1 96.12 251 VAL A N 1
ATOM 2074 C CA . VAL A 1 251 ? 1.423 -31.469 -19.188 1 96.12 251 VAL A CA 1
ATOM 2075 C C . VAL A 1 251 ? 1.414 -32.281 -20.469 1 96.12 251 VAL A C 1
ATOM 2077 O O . VAL A 1 251 ? 1.634 -31.734 -21.562 1 96.12 251 VAL A O 1
ATOM 2080 N N . ASP A 1 252 ? 1.179 -33.562 -20.391 1 95.56 252 ASP A N 1
ATOM 2081 C CA . ASP A 1 252 ? 1.153 -34.406 -21.578 1 95.56 252 ASP A CA 1
ATOM 2082 C C . ASP A 1 252 ? -0.268 -34.562 -22.125 1 95.56 252 ASP A C 1
ATOM 2084 O O . ASP A 1 252 ? -1.107 -35.219 -21.5 1 95.56 252 ASP A O 1
ATOM 2088 N N . TRP A 1 253 ? -0.466 -34.062 -23.25 1 92.44 253 TRP A N 1
ATOM 2089 C CA . TRP A 1 253 ? -1.778 -34.156 -23.891 1 92.44 253 TRP A CA 1
ATOM 2090 C C . TRP A 1 253 ? -1.752 -35.094 -25.094 1 92.44 253 TRP A C 1
ATOM 2092 O O . TRP A 1 253 ? -2.689 -35.094 -25.891 1 92.44 253 TRP A O 1
ATOM 2102 N N . SER A 1 254 ? -0.704 -35.781 -25.234 1 89.81 254 SER A N 1
ATOM 2103 C CA . SER A 1 254 ? -0.451 -36.562 -26.438 1 89.81 254 SER A CA 1
ATOM 2104 C C . SER A 1 254 ? -1.486 -37.656 -26.609 1 89.81 254 SER A C 1
ATOM 2106 O O . SER A 1 254 ? -1.713 -38.156 -27.719 1 89.81 254 SER A O 1
ATOM 2108 N N . ARG A 1 255 ? -2.131 -38.031 -25.578 1 89.19 255 ARG A N 1
ATOM 2109 C CA . ARG A 1 255 ? -3.088 -39.125 -25.625 1 89.19 255 ARG A CA 1
ATOM 2110 C C . ARG A 1 255 ? -4.453 -38.656 -26.109 1 89.19 255 ARG A C 1
ATOM 2112 O O . ARG A 1 255 ? -5.352 -39.469 -26.344 1 89.19 255 ARG A O 1
ATOM 2119 N N . GLY A 1 256 ? -4.629 -37.406 -26.172 1 83.69 256 GLY A N 1
ATOM 2120 C CA . GLY A 1 256 ? -5.891 -36.844 -26.625 1 83.69 256 GLY A CA 1
ATOM 2121 C C . GLY A 1 256 ? -6.965 -36.844 -25.562 1 83.69 256 GLY A C 1
ATOM 2122 O O . GLY A 1 256 ? -6.703 -37.25 -24.406 1 83.69 256 GLY A O 1
ATOM 2123 N N . GLY A 1 257 ? -8.172 -36.25 -25.859 1 83.06 257 GLY A N 1
ATOM 2124 C CA . GLY A 1 257 ? -9.281 -36.25 -24.922 1 83.06 257 GLY A CA 1
ATOM 2125 C C . GLY A 1 257 ? -9.312 -35 -24.047 1 83.06 257 GLY A C 1
ATOM 2126 O O . GLY A 1 257 ? -8.508 -34.094 -24.25 1 83.06 257 GLY A O 1
ATOM 2127 N N . PRO A 1 258 ? -10.211 -35.031 -23.188 1 82.19 258 PRO A N 1
ATOM 2128 C CA . PRO A 1 258 ? -10.438 -33.812 -22.391 1 82.19 258 PRO A CA 1
ATOM 2129 C C . PRO A 1 258 ? -9.555 -33.75 -21.141 1 82.19 258 PRO A C 1
ATOM 2131 O O . PRO A 1 258 ? -9.547 -32.75 -20.422 1 82.19 258 PRO A O 1
ATOM 2134 N N . HIS A 1 259 ? -8.75 -34.875 -20.891 1 88.88 259 HIS A N 1
ATOM 2135 C CA . HIS A 1 259 ? -7.867 -34.906 -19.734 1 88.88 259 HIS A CA 1
ATOM 2136 C C . HIS A 1 259 ? -6.441 -35.25 -20.141 1 88.88 259 HIS A C 1
ATOM 2138 O O . HIS A 1 259 ? -6.23 -36.094 -21.031 1 88.88 259 HIS A O 1
ATOM 2144 N N . PRO A 1 260 ? -5.527 -34.656 -19.469 1 93.69 260 PRO A N 1
ATOM 2145 C CA . PRO A 1 260 ? -4.137 -35 -19.781 1 93.69 260 PRO A CA 1
ATOM 2146 C C . PRO A 1 260 ? -3.738 -36.375 -19.281 1 93.69 260 PRO A C 1
ATOM 2148 O O . PRO A 1 260 ? -4.449 -36.969 -18.469 1 93.69 260 PRO A O 1
ATOM 2151 N N . ALA A 1 261 ? -2.625 -36.844 -19.766 1 95.62 261 ALA A N 1
ATOM 2152 C CA . ALA A 1 261 ? -2.102 -38.156 -19.344 1 95.62 261 ALA A CA 1
ATOM 2153 C C . ALA A 1 261 ? -1.701 -38.125 -17.859 1 95.62 261 ALA A C 1
ATOM 2155 O O . ALA A 1 261 ? -1.162 -37.125 -17.375 1 95.62 261 ALA A O 1
ATOM 2156 N N . THR A 1 262 ? -2 -39.25 -17.172 1 96.81 262 THR A N 1
ATOM 2157 C CA . THR A 1 262 ? -1.547 -39.469 -15.805 1 96.81 262 THR A CA 1
ATOM 2158 C C . THR A 1 262 ? -0.459 -40.531 -15.766 1 96.81 262 THR A C 1
ATOM 2160 O O . THR A 1 262 ? -0.567 -41.562 -16.438 1 96.81 262 THR A O 1
ATOM 2163 N N . PHE A 1 263 ? 0.567 -40.344 -14.984 1 97.75 263 PHE A N 1
ATOM 2164 C CA . PHE A 1 263 ? 1.712 -41.25 -14.969 1 97.75 263 PHE A CA 1
ATOM 2165 C C . PHE A 1 263 ? 1.836 -41.969 -13.617 1 97.75 263 PHE A C 1
ATOM 2167 O O . PHE A 1 263 ? 1.975 -41.312 -12.586 1 97.75 263 PHE A O 1
ATOM 2174 N N . GLY A 1 264 ? 1.816 -43.219 -13.68 1 97.81 264 GLY A N 1
ATOM 2175 C CA . GLY A 1 264 ? 1.996 -44.031 -12.484 1 97.81 264 GLY A CA 1
ATOM 2176 C C . GLY A 1 264 ? 3.336 -44.75 -12.445 1 97.81 264 GLY A C 1
ATOM 2177 O O . GLY A 1 264 ? 4.266 -44.375 -13.156 1 97.81 264 GLY A O 1
ATOM 2178 N N . ARG A 1 265 ? 3.389 -45.719 -11.625 1 97.62 265 ARG A N 1
ATOM 2179 C CA . ARG A 1 265 ? 4.629 -46.438 -11.344 1 97.62 265 ARG A CA 1
ATOM 2180 C C . ARG A 1 265 ? 5.266 -46.938 -12.625 1 97.62 265 ARG A C 1
ATOM 2182 O O . ARG A 1 265 ? 6.461 -46.75 -12.844 1 97.62 265 ARG A O 1
ATOM 2189 N N . ALA A 1 266 ? 4.484 -47.5 -13.461 1 96.81 266 ALA A N 1
ATOM 2190 C CA . ALA A 1 266 ? 4.973 -48.188 -14.648 1 96.81 266 ALA A CA 1
ATOM 2191 C C . ALA A 1 266 ? 5.434 -47.219 -15.711 1 96.81 266 ALA A C 1
ATOM 2193 O O . ALA A 1 266 ? 6.211 -47.562 -16.609 1 96.81 266 ALA A O 1
ATOM 2194 N N . ASP A 1 267 ? 5.004 -46.031 -15.609 1 96.69 267 ASP A N 1
ATOM 2195 C CA . ASP A 1 267 ? 5.297 -45 -16.625 1 96.69 267 ASP A CA 1
ATOM 2196 C C . ASP A 1 267 ? 6.641 -44.344 -16.359 1 96.69 267 ASP A C 1
ATOM 2198 O O . ASP A 1 267 ? 7.242 -43.75 -17.266 1 96.69 267 ASP A O 1
ATOM 2202 N N . ILE A 1 268 ? 7.055 -44.406 -15.062 1 97.5 268 ILE A N 1
ATOM 2203 C CA . ILE A 1 268 ? 8.242 -43.688 -14.641 1 97.5 268 ILE A CA 1
ATOM 2204 C C . ILE A 1 268 ? 9.5 -44.469 -15 1 97.5 268 ILE A C 1
ATOM 2206 O O . ILE A 1 268 ? 9.938 -45.344 -14.227 1 97.5 268 ILE A O 1
ATOM 2210 N N . THR A 1 269 ? 10.039 -44.156 -16.156 1 96.75 269 THR A N 1
ATOM 2211 C CA . THR A 1 269 ? 11.242 -44.812 -16.688 1 96.75 269 THR A CA 1
ATOM 2212 C C . THR A 1 269 ? 12.258 -43.75 -17.125 1 96.75 269 THR A C 1
ATOM 2214 O O . THR A 1 269 ? 11.953 -42.562 -17.188 1 96.75 269 THR A O 1
ATOM 2217 N N . GLU A 1 270 ? 13.461 -44.219 -17.406 1 96.12 270 GLU A N 1
ATOM 2218 C CA . GLU A 1 270 ? 14.492 -43.344 -17.922 1 96.12 270 GLU A CA 1
ATOM 2219 C C . GLU A 1 270 ? 14.07 -42.719 -19.25 1 96.12 270 GLU A C 1
ATOM 2221 O O . GLU A 1 270 ? 14.297 -41.531 -19.5 1 96.12 270 GLU A O 1
ATOM 2226 N N . GLU A 1 271 ? 13.445 -43.531 -20.016 1 95.19 271 GLU A N 1
ATOM 2227 C CA . GLU A 1 271 ? 12.984 -43.062 -21.328 1 95.19 271 GLU A CA 1
ATOM 2228 C C . GLU A 1 271 ? 11.914 -42 -21.172 1 95.19 271 GLU A C 1
ATOM 2230 O O . GLU A 1 271 ? 11.875 -41.031 -21.953 1 95.19 271 GLU A O 1
ATOM 2235 N N . PHE A 1 272 ? 11.094 -42.125 -20.234 1 95.56 272 PHE A N 1
ATOM 2236 C CA . PHE A 1 272 ? 10.055 -41.156 -19.938 1 95.56 272 PHE A CA 1
ATOM 2237 C C . PHE A 1 272 ? 10.664 -39.812 -19.609 1 95.56 272 PHE A C 1
ATOM 2239 O O . PHE A 1 272 ? 10.258 -38.781 -20.172 1 95.56 272 PHE A O 1
ATOM 2246 N N . PHE A 1 273 ? 11.664 -39.781 -18.734 1 95.19 273 PHE A N 1
ATOM 2247 C CA . PHE A 1 273 ? 12.305 -38.562 -18.312 1 95.19 273 PHE A CA 1
ATOM 2248 C C . PHE A 1 273 ? 13.023 -37.875 -19.5 1 95.19 273 PHE A C 1
ATOM 2250 O O . PHE A 1 273 ? 12.969 -36.656 -19.656 1 95.19 273 PHE A O 1
ATOM 2257 N N . LYS A 1 274 ? 13.625 -38.688 -20.281 1 92.62 274 LYS A N 1
ATOM 2258 C CA . LYS A 1 274 ? 14.305 -38.156 -21.438 1 92.62 274 LYS A CA 1
ATOM 2259 C C . LYS A 1 274 ? 13.328 -37.438 -22.375 1 92.62 274 LYS A C 1
ATOM 2261 O O . LYS A 1 274 ? 13.594 -36.344 -22.844 1 92.62 274 LYS A O 1
ATOM 2266 N N . ARG A 1 275 ? 12.211 -38.031 -22.547 1 90.19 275 ARG A N 1
ATOM 2267 C CA . ARG A 1 275 ? 11.188 -37.469 -23.406 1 90.19 275 ARG A CA 1
ATOM 2268 C C . ARG A 1 275 ? 10.625 -36.188 -22.797 1 90.19 275 ARG A C 1
ATOM 2270 O O . ARG A 1 275 ? 10.375 -35.219 -23.516 1 90.19 275 ARG A O 1
ATOM 2277 N N . MET A 1 276 ? 10.414 -36.219 -21.578 1 91.38 276 MET A N 1
ATOM 2278 C CA . MET A 1 276 ? 9.789 -35.094 -20.875 1 91.38 276 MET A CA 1
ATOM 2279 C C . MET A 1 276 ? 10.734 -33.906 -20.812 1 91.38 276 MET A C 1
ATOM 2281 O O . MET A 1 276 ? 10.312 -32.75 -20.984 1 91.38 276 MET A O 1
ATOM 2285 N N . LEU A 1 277 ? 12.008 -34.125 -20.672 1 91.62 277 LEU A N 1
ATOM 2286 C CA . LEU A 1 277 ? 12.961 -33.062 -20.359 1 91.62 277 LEU A CA 1
ATOM 2287 C C . LEU A 1 277 ? 13.703 -32.594 -21.609 1 91.62 277 LEU A C 1
ATOM 2289 O O . LEU A 1 277 ? 14.211 -31.484 -21.656 1 91.62 277 LEU A O 1
ATOM 2293 N N . GLU A 1 278 ? 13.719 -33.438 -22.609 1 87.12 278 GLU A N 1
ATOM 2294 C CA . GLU A 1 278 ? 14.57 -33.125 -23.75 1 87.12 278 GLU A CA 1
ATOM 2295 C C . GLU A 1 278 ? 13.734 -32.719 -24.953 1 87.12 278 GLU A C 1
ATOM 2297 O O . GLU A 1 278 ? 12.539 -33 -25.031 1 87.12 278 GLU A O 1
ATOM 2302 N N . GLY A 1 279 ? 14.328 -31.844 -25.781 1 85.25 279 GLY A N 1
ATOM 2303 C CA . GLY A 1 279 ? 13.781 -31.594 -27.094 1 85.25 279 GLY A CA 1
ATOM 2304 C C . GLY A 1 279 ? 12.82 -30.422 -27.141 1 85.25 279 GLY A C 1
ATOM 2305 O O . GLY A 1 279 ? 12.133 -30.203 -28.141 1 85.25 279 GLY A O 1
ATOM 2306 N N . HIS A 1 280 ? 12.664 -29.766 -26.016 1 88.38 280 HIS A N 1
ATOM 2307 C CA . HIS A 1 280 ? 11.773 -28.609 -26 1 88.38 280 HIS A CA 1
ATOM 2308 C C . HIS A 1 280 ? 12.555 -27.328 -26.25 1 88.38 280 HIS A C 1
ATOM 2310 O O . HIS A 1 280 ? 13.719 -27.219 -25.875 1 88.38 280 HIS A O 1
ATOM 2316 N N . ARG A 1 281 ? 12.016 -26.359 -27.031 1 92.44 281 ARG A N 1
ATOM 2317 C CA . ARG A 1 281 ? 12.539 -25 -27.219 1 92.44 281 ARG A CA 1
ATOM 2318 C C . ARG A 1 281 ? 11.477 -23.953 -26.922 1 92.44 281 ARG A C 1
ATOM 2320 O O . ARG A 1 281 ? 10.305 -24.141 -27.25 1 92.44 281 ARG A O 1
ATOM 2327 N N . CYS A 1 282 ? 11.883 -23.016 -26.141 1 95.12 282 CYS A N 1
ATOM 2328 C CA . CYS A 1 282 ? 10.969 -21.938 -25.781 1 95.12 282 CYS A CA 1
ATOM 2329 C C . CYS A 1 282 ? 11.711 -20.609 -25.641 1 95.12 282 CYS A C 1
ATOM 2331 O O . CYS A 1 282 ? 12.922 -20.547 -25.844 1 95.12 282 CYS A O 1
ATOM 2333 N N . THR A 1 283 ? 10.93 -19.562 -25.484 1 94.25 283 THR A N 1
ATOM 2334 C CA . THR A 1 283 ? 11.539 -18.25 -25.281 1 94.25 283 THR A CA 1
ATOM 2335 C C . THR A 1 283 ? 11.648 -17.922 -23.797 1 94.25 283 THR A C 1
ATOM 2337 O O . THR A 1 283 ? 10.695 -18.109 -23.047 1 94.25 283 THR A O 1
ATOM 2340 N N . TYR A 1 284 ? 12.836 -17.484 -23.344 1 95.62 284 TYR A N 1
ATOM 2341 C CA . TYR A 1 284 ? 13.125 -17 -22 1 95.62 284 TYR A CA 1
ATOM 2342 C C . TYR A 1 284 ? 13.852 -15.672 -22.031 1 95.62 284 TYR A C 1
ATOM 2344 O O . TYR A 1 284 ? 14.992 -15.586 -22.516 1 95.62 284 TYR A O 1
ATOM 2352 N N . ASN A 1 285 ? 13.211 -14.68 -21.516 1 96 285 ASN A N 1
ATOM 2353 C CA . ASN A 1 285 ? 13.766 -13.328 -21.516 1 96 285 ASN A CA 1
ATOM 2354 C C . ASN A 1 285 ? 14.195 -12.914 -22.922 1 96 285 ASN A C 1
ATOM 2356 O O . ASN A 1 285 ? 15.312 -12.43 -23.125 1 96 285 ASN A O 1
ATOM 2360 N N . ASP A 1 286 ? 13.359 -13.258 -23.859 1 93.75 286 ASP A N 1
ATOM 2361 C CA . ASP A 1 286 ? 13.5 -12.844 -25.25 1 93.75 286 ASP A CA 1
ATOM 2362 C C . ASP A 1 286 ? 14.656 -13.57 -25.922 1 93.75 286 ASP A C 1
ATOM 2364 O O . ASP A 1 286 ? 15.195 -13.102 -26.922 1 93.75 286 ASP A O 1
ATOM 2368 N N . ARG A 1 287 ? 15.133 -14.641 -25.312 1 95.12 287 ARG A N 1
ATOM 2369 C CA . ARG A 1 287 ? 16.172 -15.484 -25.891 1 95.12 287 ARG A CA 1
ATOM 2370 C C . ARG A 1 287 ? 15.719 -16.938 -25.938 1 95.12 287 ARG A C 1
ATOM 2372 O O . ARG A 1 287 ? 14.844 -17.359 -25.172 1 95.12 287 ARG A O 1
ATOM 2379 N N . ASN A 1 288 ? 16.219 -17.688 -26.781 1 95.38 288 ASN A N 1
ATOM 2380 C CA . ASN A 1 288 ? 15.914 -19.109 -26.859 1 95.38 288 ASN A CA 1
ATOM 2381 C C . ASN A 1 288 ? 16.453 -19.859 -25.641 1 95.38 288 ASN A C 1
ATOM 2383 O O . ASN A 1 288 ? 17.547 -19.594 -25.172 1 95.38 288 ASN A O 1
ATOM 2387 N N . SER A 1 289 ? 15.633 -20.828 -25.203 1 95.12 289 SER A N 1
ATOM 2388 C CA . SER A 1 289 ? 16.016 -21.641 -24.062 1 95.12 289 SER A CA 1
ATOM 2389 C C . SER A 1 289 ? 15.555 -23.078 -24.219 1 95.12 289 SER A C 1
ATOM 2391 O O . SER A 1 289 ? 14.555 -23.344 -24.891 1 95.12 289 SER A O 1
ATOM 2393 N N . SER A 1 290 ? 16.312 -23.922 -23.609 1 92.88 290 SER A N 1
ATOM 2394 C CA . SER A 1 290 ? 15.93 -25.328 -23.594 1 92.88 290 SER A CA 1
ATOM 2395 C C . SER A 1 290 ? 15.172 -25.703 -22.328 1 92.88 290 SER A C 1
ATOM 2397 O O . SER A 1 290 ? 14.586 -26.781 -22.234 1 92.88 290 SER A O 1
ATOM 2399 N N . ILE A 1 291 ? 15.242 -24.875 -21.375 1 95.06 291 ILE A N 1
ATOM 2400 C CA . ILE A 1 291 ? 14.461 -25.062 -20.156 1 95.06 291 ILE A CA 1
ATOM 2401 C C . ILE A 1 291 ? 13.094 -24.406 -20.312 1 95.06 291 ILE A C 1
ATOM 2403 O O . ILE A 1 291 ? 12.953 -23.203 -20.078 1 95.06 291 ILE A O 1
ATOM 2407 N N . CYS A 1 292 ? 12.172 -25.219 -20.688 1 96.06 292 CYS A N 1
ATOM 2408 C CA . CYS A 1 292 ? 10.859 -24.672 -21.031 1 96.06 292 CYS A CA 1
ATOM 2409 C C . CYS A 1 292 ? 9.859 -24.906 -19.906 1 96.06 292 CYS A C 1
ATOM 2411 O O . CYS A 1 292 ? 8.906 -24.141 -19.75 1 96.06 292 CYS A O 1
ATOM 2413 N N . PHE A 1 293 ? 10.055 -25.953 -19.203 1 97.75 293 PHE A N 1
ATOM 2414 C CA . PHE A 1 293 ? 9.156 -26.328 -18.125 1 97.75 293 PHE A CA 1
ATOM 2415 C C . PHE A 1 293 ? 9.938 -26.578 -16.844 1 97.75 293 PHE A C 1
ATOM 2417 O O . PHE A 1 293 ? 11.023 -27.172 -16.875 1 97.75 293 PHE A O 1
ATOM 2424 N N . LEU A 1 294 ? 9.391 -26.094 -15.742 1 98.38 294 LEU A N 1
ATOM 2425 C CA . LEU A 1 294 ? 10.062 -26.25 -14.461 1 98.38 294 LEU A CA 1
ATOM 2426 C C . LEU A 1 294 ? 9.328 -27.266 -13.586 1 98.38 294 LEU A C 1
ATOM 2428 O O . LEU A 1 294 ? 9.891 -27.781 -12.617 1 98.38 294 LEU A O 1
ATOM 2432 N N . PHE A 1 295 ? 8.094 -27.5 -13.891 1 98.62 295 PHE A N 1
ATOM 2433 C CA . PHE A 1 295 ? 7.266 -28.469 -13.172 1 98.62 295 PHE A CA 1
ATOM 2434 C C . PHE A 1 295 ? 6.547 -29.391 -14.141 1 98.62 295 PHE A C 1
ATOM 2436 O O . PHE A 1 295 ? 6.438 -29.094 -15.328 1 98.62 295 PHE A O 1
ATOM 2443 N N . GLY A 1 296 ? 6.164 -30.531 -13.633 1 98.06 296 GLY A N 1
ATOM 2444 C CA . GLY A 1 296 ? 5.402 -31.484 -14.438 1 98.06 296 GLY A CA 1
ATOM 2445 C C . GLY A 1 296 ? 4.137 -31.953 -13.75 1 98.06 296 GLY A C 1
ATOM 2446 O O . GLY A 1 296 ? 4.105 -32.094 -12.523 1 98.06 296 GLY A O 1
ATOM 2447 N N . ARG A 1 297 ? 3.219 -32.156 -14.422 1 96.56 297 ARG A N 1
ATOM 2448 C CA . ARG A 1 297 ? 1.958 -32.75 -14.016 1 96.56 297 ARG A CA 1
ATOM 2449 C C . ARG A 1 297 ? 1.456 -33.75 -15.078 1 96.56 297 ARG A C 1
ATOM 2451 O O . ARG A 1 297 ? 1.774 -33.594 -16.25 1 96.56 297 ARG A O 1
ATOM 2458 N N . LYS A 1 298 ? 0.739 -34.875 -14.875 1 96.25 298 LYS A N 1
ATOM 2459 C CA . LYS A 1 298 ? 0.039 -35.344 -13.68 1 96.25 298 LYS A CA 1
ATOM 2460 C C . LYS A 1 298 ? 0.592 -36.688 -13.203 1 96.25 298 LYS A C 1
ATOM 2462 O O . LYS A 1 298 ? 0.452 -37.719 -13.883 1 96.25 298 LYS A O 1
ATOM 2467 N N . PHE A 1 299 ? 1.208 -36.688 -12.008 1 98.25 299 PHE A N 1
ATOM 2468 C CA . PHE A 1 299 ? 1.812 -37.906 -11.477 1 98.25 299 PHE A CA 1
ATOM 2469 C C . PHE A 1 299 ? 0.943 -38.5 -10.383 1 98.25 299 PHE A C 1
ATOM 2471 O O . PHE A 1 299 ? 0.559 -37.812 -9.438 1 98.25 299 PHE A O 1
ATOM 2478 N N . ALA A 1 300 ? 0.713 -39.781 -10.562 1 97.94 300 ALA A N 1
ATOM 2479 C CA . ALA A 1 300 ? -0.112 -40.531 -9.594 1 97.94 300 ALA A CA 1
ATOM 2480 C C . ALA A 1 300 ? 0.685 -40.875 -8.344 1 97.94 300 ALA A C 1
ATOM 2482 O O . ALA A 1 300 ? 1.918 -40.875 -8.367 1 97.94 300 ALA A O 1
ATOM 2483 N N . PRO A 1 301 ? -0.047 -41.188 -7.297 1 97.31 301 PRO A N 1
ATOM 2484 C CA . PRO A 1 301 ? 0.637 -41.562 -6.055 1 97.31 301 PRO A CA 1
ATOM 2485 C C . PRO A 1 301 ? 1.602 -42.719 -6.246 1 97.31 301 PRO A C 1
ATOM 2487 O O . PRO A 1 301 ? 2.674 -42.75 -5.637 1 97.31 301 PRO A O 1
ATOM 2490 N N . SER A 1 302 ? 1.264 -43.594 -7.117 1 98.12 302 SER A N 1
ATOM 2491 C CA . SER A 1 302 ? 2.076 -44.781 -7.332 1 98.12 302 SER A CA 1
ATOM 2492 C C . SER A 1 302 ? 3.412 -44.438 -7.98 1 98.12 302 SER A C 1
ATOM 2494 O O . SER A 1 302 ? 4.332 -45.25 -8 1 98.12 302 SER A O 1
ATOM 2496 N N . ALA A 1 303 ? 3.531 -43.25 -8.438 1 98.19 303 ALA A N 1
ATOM 2497 C CA . ALA A 1 303 ? 4.762 -42.812 -9.094 1 98.19 303 ALA A CA 1
ATOM 2498 C C . ALA A 1 303 ? 5.828 -42.438 -8.07 1 98.19 303 ALA A C 1
ATOM 2500 O O . ALA A 1 303 ? 7 -42.281 -8.414 1 98.19 303 ALA A O 1
ATOM 2501 N N . MET A 1 304 ? 5.527 -42.344 -6.824 1 97.5 304 MET A N 1
ATOM 2502 C CA . MET A 1 304 ? 6.367 -41.75 -5.789 1 97.5 304 MET A CA 1
ATOM 2503 C C . MET A 1 304 ? 7.691 -42.5 -5.668 1 97.5 304 MET A C 1
ATOM 2505 O O . MET A 1 304 ? 8.766 -41.906 -5.754 1 97.5 304 MET A O 1
ATOM 2509 N N . GLU A 1 305 ? 7.625 -43.812 -5.559 1 97.44 305 GLU A N 1
ATOM 2510 C CA . GLU A 1 305 ? 8.828 -44.625 -5.309 1 97.44 305 GLU A CA 1
ATOM 2511 C C . GLU A 1 305 ? 9.789 -44.531 -6.492 1 97.44 305 GLU A C 1
ATOM 2513 O O . GLU A 1 305 ? 10.969 -44.219 -6.32 1 97.44 305 GLU A O 1
ATOM 2518 N N . PRO A 1 306 ? 9.273 -44.781 -7.68 1 97.69 306 PRO A N 1
ATOM 2519 C CA . PRO A 1 306 ? 10.203 -44.656 -8.805 1 97.69 306 PRO A CA 1
ATOM 2520 C C . PRO A 1 306 ? 10.711 -43.25 -9 1 97.69 306 PRO A C 1
ATOM 2522 O O . PRO A 1 306 ? 11.844 -43.031 -9.445 1 97.69 306 PRO A O 1
ATOM 2525 N N . LEU A 1 307 ? 9.945 -42.219 -8.703 1 97.94 307 LEU A N 1
ATOM 2526 C CA . LEU A 1 307 ? 10.391 -40.844 -8.797 1 97.94 307 LEU A CA 1
ATOM 2527 C C . LEU A 1 307 ? 11.539 -40.562 -7.836 1 97.94 307 LEU A C 1
ATOM 2529 O O . LEU A 1 307 ? 12.539 -39.969 -8.211 1 97.94 307 LEU A O 1
ATOM 2533 N N . LEU A 1 308 ? 11.406 -41.062 -6.602 1 97.5 308 LEU A N 1
ATOM 2534 C CA . LEU A 1 308 ? 12.453 -40.875 -5.605 1 97.5 308 LEU A CA 1
ATOM 2535 C C . LEU A 1 308 ? 13.75 -41.531 -6.043 1 97.5 308 LEU A C 1
ATOM 2537 O O . LEU A 1 308 ? 14.836 -40.969 -5.812 1 97.5 308 LEU A O 1
ATOM 2541 N N . HIS A 1 309 ? 13.578 -42.625 -6.684 1 96.81 309 HIS A N 1
ATOM 2542 C CA . HIS A 1 309 ? 14.742 -43.406 -7.113 1 96.81 309 HIS A CA 1
ATOM 2543 C C . HIS A 1 309 ? 15.453 -42.719 -8.273 1 96.81 309 HIS A C 1
ATOM 2545 O O . HIS A 1 309 ? 16.688 -42.625 -8.297 1 96.81 309 HIS A O 1
ATOM 2551 N N . LEU A 1 310 ? 14.719 -42.156 -9.211 1 96.56 310 LEU A N 1
ATOM 2552 C CA . LEU A 1 310 ? 15.305 -41.656 -10.453 1 96.56 310 LEU A CA 1
ATOM 2553 C C . LEU A 1 310 ? 15.602 -40.188 -10.359 1 96.56 310 LEU A C 1
ATOM 2555 O O . LEU A 1 310 ? 16.359 -39.656 -11.18 1 96.56 310 LEU A O 1
ATOM 2559 N N . ALA A 1 311 ? 15.102 -39.469 -9.375 1 95.62 311 ALA A N 1
ATOM 2560 C CA . ALA A 1 311 ? 15.18 -38 -9.258 1 95.62 311 ALA A CA 1
ATOM 2561 C C . ALA A 1 311 ? 16.625 -37.531 -9.219 1 95.62 311 ALA A C 1
ATOM 2563 O O . ALA A 1 311 ? 17 -36.594 -9.898 1 95.62 311 ALA A O 1
ATOM 2564 N N . PRO A 1 312 ? 17.562 -38.25 -8.477 1 96.44 312 PRO A N 1
ATOM 2565 C CA . PRO A 1 312 ? 18.938 -37.781 -8.445 1 96.44 312 PRO A CA 1
ATOM 2566 C C . PRO A 1 312 ? 19.594 -37.75 -9.82 1 96.44 312 PRO A C 1
ATOM 2568 O O . PRO A 1 312 ? 20.344 -36.844 -10.148 1 96.44 312 PRO A O 1
ATOM 2571 N N . LYS A 1 313 ? 19.266 -38.688 -10.586 1 95.69 313 LYS A N 1
ATOM 2572 C CA . LYS A 1 313 ? 19.875 -38.812 -11.906 1 95.69 313 LYS A CA 1
ATOM 2573 C C . LYS A 1 313 ? 19.281 -37.812 -12.898 1 95.69 313 LYS A C 1
ATOM 2575 O O . LYS A 1 313 ? 20 -37.25 -13.711 1 95.69 313 LYS A O 1
ATOM 2580 N N . PHE A 1 314 ? 17.969 -37.562 -12.812 1 95.25 314 PHE A N 1
ATOM 2581 C CA . PHE A 1 314 ? 17.312 -36.875 -13.914 1 95.25 314 PHE A CA 1
ATOM 2582 C C . PHE A 1 314 ? 16.844 -35.5 -13.477 1 95.25 314 PHE A C 1
ATOM 2584 O O . PHE A 1 314 ? 16.703 -34.594 -14.297 1 95.25 314 PHE A O 1
ATOM 2591 N N . LEU A 1 315 ? 16.641 -35.281 -12.141 1 95.69 315 LEU A N 1
ATOM 2592 C CA . LEU A 1 315 ? 16.047 -34.031 -11.68 1 95.69 315 LEU A CA 1
ATOM 2593 C C . LEU A 1 315 ? 17.047 -33.219 -10.852 1 95.69 315 LEU A C 1
ATOM 2595 O O . LEU A 1 315 ? 16.797 -32.062 -10.539 1 95.69 315 LEU A O 1
ATOM 2599 N N . GLY A 1 316 ? 18.156 -33.844 -10.438 1 94.81 316 GLY A N 1
ATOM 2600 C CA . GLY A 1 316 ? 19.25 -33.125 -9.828 1 94.81 316 GLY A CA 1
ATOM 2601 C C . GLY A 1 316 ? 19.141 -33.031 -8.32 1 94.81 316 GLY A C 1
ATOM 2602 O O . GLY A 1 316 ? 19.766 -32.156 -7.699 1 94.81 316 GLY A O 1
ATOM 2603 N N . PHE A 1 317 ? 18.25 -33.781 -7.758 1 94.94 317 PHE A N 1
ATOM 2604 C CA . PHE A 1 317 ? 18.109 -33.812 -6.305 1 94.94 317 PHE A CA 1
ATOM 2605 C C . PHE A 1 317 ? 17.656 -35.188 -5.82 1 94.94 317 PHE A C 1
ATOM 2607 O O . PHE A 1 317 ? 17.156 -36 -6.605 1 94.94 317 PHE A O 1
ATOM 2614 N N . MET B 1 1 ? 2.178 -10.305 33.062 1 27.06 1 MET B N 1
ATOM 2615 C CA . MET B 1 1 ? 1.685 -9.477 31.953 1 27.06 1 MET B CA 1
ATOM 2616 C C . MET B 1 1 ? 1.143 -10.336 30.812 1 27.06 1 MET B C 1
ATOM 2618 O O . MET B 1 1 ? 1.805 -11.281 30.375 1 27.06 1 MET B O 1
ATOM 2622 N N . PRO B 1 2 ? -0.117 -10.484 30.609 1 31.03 2 PRO B N 1
ATOM 2623 C CA . PRO B 1 2 ? -0.758 -11.523 29.797 1 31.03 2 PRO B CA 1
ATOM 2624 C C . PRO B 1 2 ? -0.146 -11.641 28.406 1 31.03 2 PRO B C 1
ATOM 2626 O O . PRO B 1 2 ? 0.237 -10.633 27.812 1 31.03 2 PRO B O 1
ATOM 2629 N N . CYS B 1 3 ? 0.445 -12.648 28 1 36.34 3 CYS B N 1
ATOM 2630 C CA . CYS B 1 3 ? 1.14 -13.016 26.781 1 36.34 3 CYS B CA 1
ATOM 2631 C C . CYS B 1 3 ? 0.24 -12.82 25.562 1 36.34 3 CYS B C 1
ATOM 2633 O O . CYS B 1 3 ? -0.86 -13.375 25.5 1 36.34 3 CYS B O 1
ATOM 2635 N N . TYR B 1 4 ? 0.145 -11.562 24.859 1 38.19 4 TYR B N 1
ATOM 2636 C CA . TYR B 1 4 ? -0.681 -11.219 23.703 1 38.19 4 TYR B CA 1
ATOM 2637 C C . TYR B 1 4 ? -0.602 -12.297 22.625 1 38.19 4 TYR B C 1
ATOM 2639 O O . TYR B 1 4 ? 0.48 -12.594 22.125 1 38.19 4 TYR B O 1
ATOM 2647 N N . GLU B 1 5 ? -1.318 -13.203 22.641 1 45.66 5 GLU B N 1
ATOM 2648 C CA . GLU B 1 5 ? -1.542 -14.125 21.531 1 45.66 5 GLU B CA 1
ATOM 2649 C C . GLU B 1 5 ? -1.704 -13.375 20.219 1 45.66 5 GLU B C 1
ATOM 2651 O O . GLU B 1 5 ? -2.312 -12.305 20.172 1 45.66 5 GLU B O 1
ATOM 2656 N N . GLU B 1 6 ? -0.794 -13.508 19.25 1 54.69 6 GLU B N 1
ATOM 2657 C CA . GLU B 1 6 ? -0.847 -12.836 17.953 1 54.69 6 GLU B CA 1
ATOM 2658 C C . GLU B 1 6 ? -2.266 -12.836 17.391 1 54.69 6 GLU B C 1
ATOM 2660 O O . GLU B 1 6 ? -2.887 -13.891 17.266 1 54.69 6 GLU B O 1
ATOM 2665 N N . PRO B 1 7 ? -3.008 -11.727 17.453 1 58.66 7 PRO B N 1
ATOM 2666 C CA . PRO B 1 7 ? -4.383 -11.727 16.953 1 58.66 7 PRO B CA 1
ATOM 2667 C C . PRO B 1 7 ? -4.5 -12.344 15.555 1 58.66 7 PRO B C 1
ATOM 2669 O O . PRO B 1 7 ? -3.623 -12.148 14.711 1 58.66 7 PRO B O 1
ATOM 2672 N N . SER B 1 8 ? -5.258 -13.367 15.469 1 65.44 8 SER B N 1
ATOM 2673 C CA . SER B 1 8 ? -5.504 -14.156 14.266 1 65.44 8 SER B CA 1
ATOM 2674 C C . SER B 1 8 ? -6.355 -13.375 13.266 1 65.44 8 SER B C 1
ATOM 2676 O O . SER B 1 8 ? -6.633 -13.867 12.164 1 65.44 8 SER B O 1
ATOM 2678 N N . GLY B 1 9 ? -6.695 -12.039 13.539 1 77.44 9 GLY B N 1
ATOM 2679 C CA . GLY B 1 9 ? -7.555 -11.305 12.625 1 77.44 9 GLY B CA 1
ATOM 2680 C C . GLY B 1 9 ? -6.891 -10.07 12.031 1 77.44 9 GLY B C 1
ATOM 2681 O O . GLY B 1 9 ? -5.66 -10 11.961 1 77.44 9 GLY B O 1
ATOM 2682 N N . LEU B 1 10 ? -7.672 -9.25 11.461 1 85.38 10 LEU B N 1
ATOM 2683 C CA . LEU B 1 10 ? -7.234 -8.047 10.766 1 85.38 10 LEU B CA 1
ATOM 2684 C C . LEU B 1 10 ? -6.879 -6.941 11.766 1 85.38 10 LEU B C 1
ATOM 2686 O O . LEU B 1 10 ? -6.191 -5.984 11.414 1 85.38 10 LEU B O 1
ATOM 2690 N N . ASP B 1 11 ? -7.219 -7.086 12.977 1 78.94 11 ASP B N 1
ATOM 2691 C CA . ASP B 1 11 ? -7.164 -6.016 13.969 1 78.94 11 ASP B CA 1
ATOM 2692 C C . ASP B 1 11 ? -5.727 -5.547 14.195 1 78.94 11 ASP B C 1
ATOM 2694 O O . ASP B 1 11 ? -5.473 -4.348 14.312 1 78.94 11 ASP B O 1
ATOM 2698 N N . ARG B 1 12 ? -4.871 -6.453 14.18 1 74.44 12 ARG B N 1
ATOM 2699 C CA . ARG B 1 12 ? -3.471 -6.117 14.43 1 74.44 12 ARG B CA 1
ATOM 2700 C C . ARG B 1 12 ? -2.936 -5.172 13.359 1 74.44 12 ARG B C 1
ATOM 2702 O O . ARG B 1 12 ? -2.033 -4.375 13.625 1 74.44 12 ARG B O 1
ATOM 2709 N N . TRP B 1 13 ? -3.668 -5.188 12.328 1 77.31 13 TRP B N 1
ATOM 2710 C CA . TRP B 1 13 ? -3.098 -4.48 11.188 1 77.31 13 TRP B CA 1
ATOM 2711 C C . TRP B 1 13 ? -3.818 -3.158 10.945 1 77.31 13 TRP B C 1
ATOM 2713 O O . TRP B 1 13 ? -3.33 -2.301 10.211 1 77.31 13 TRP B O 1
ATOM 2723 N N . ILE B 1 14 ? -4.887 -3.078 11.68 1 82.94 14 ILE B N 1
ATOM 2724 C CA . ILE B 1 14 ? -5.664 -1.892 11.336 1 82.94 14 ILE B CA 1
ATOM 2725 C C . ILE B 1 14 ? -5.742 -0.961 12.547 1 82.94 14 ILE B C 1
ATOM 2727 O O . ILE B 1 14 ? -6.086 0.216 12.414 1 82.94 14 ILE B O 1
ATOM 2731 N N . LYS B 1 15 ? -5.398 -1.488 13.688 1 82.62 15 LYS B N 1
ATOM 2732 C CA . LYS B 1 15 ? -5.418 -0.633 14.875 1 82.62 15 LYS B CA 1
ATOM 2733 C C . LYS B 1 15 ? -4.168 0.244 14.938 1 82.62 15 LYS B C 1
ATOM 2735 O O . LYS B 1 15 ? -3.059 -0.23 14.688 1 82.62 15 LYS B O 1
ATOM 2740 N N . PRO B 1 16 ? -4.434 1.493 15.266 1 83 16 PRO B N 1
ATOM 2741 C CA . PRO B 1 16 ? -3.266 2.365 15.406 1 83 16 PRO B CA 1
ATOM 2742 C C . PRO B 1 16 ? -2.383 1.979 16.594 1 83 16 PRO B C 1
ATOM 2744 O O . PRO B 1 16 ? -2.852 1.331 17.531 1 83 16 PRO B O 1
ATOM 2747 N N . PRO B 1 17 ? -1.129 2.373 16.578 1 79.44 17 PRO B N 1
ATOM 2748 C CA . PRO B 1 17 ? -0.262 2.102 17.719 1 79.44 17 PRO B CA 1
ATOM 2749 C C . PRO B 1 17 ? -0.75 2.775 19 1 79.44 17 PRO B C 1
ATOM 2751 O O . PRO B 1 17 ? -1.161 3.938 18.969 1 79.44 17 PRO B O 1
ATOM 2754 N N . SER B 1 18 ? -0.757 2.012 20.047 1 77.25 18 SER B N 1
ATOM 2755 C CA . SER B 1 18 ? -1.14 2.568 21.328 1 77.25 18 SER B CA 1
ATOM 2756 C C . SER B 1 18 ? -0.044 3.469 21.891 1 77.25 18 SER B C 1
ATOM 2758 O O . SER B 1 18 ? -0.325 4.398 22.656 1 77.25 18 SER B O 1
ATOM 2760 N N . ASN B 1 19 ? 1.146 3.164 21.531 1 85.69 19 ASN B N 1
ATOM 2761 C CA . ASN B 1 19 ? 2.326 3.939 21.891 1 85.69 19 ASN B CA 1
ATOM 2762 C C . ASN B 1 19 ? 3.01 4.531 20.656 1 85.69 19 ASN B C 1
ATOM 2764 O O . ASN B 1 19 ? 3.338 3.805 19.719 1 85.69 19 ASN B O 1
ATOM 2768 N N . LEU B 1 20 ? 3.18 5.836 20.734 1 93.12 20 LEU B N 1
ATOM 2769 C CA . LEU B 1 20 ? 3.779 6.496 19.578 1 93.12 20 LEU B CA 1
ATOM 2770 C C . LEU B 1 20 ? 5.297 6.336 19.594 1 93.12 20 LEU B C 1
ATOM 2772 O O . LEU B 1 20 ? 5.957 6.594 18.578 1 93.12 20 LEU B O 1
ATOM 2776 N N . GLN B 1 21 ? 5.809 5.902 20.719 1 91.62 21 GLN B N 1
ATOM 2777 C CA . GLN B 1 21 ? 7.254 5.699 20.781 1 91.62 21 GLN B CA 1
ATOM 2778 C C . GLN B 1 21 ? 7.66 4.402 20.094 1 91.62 21 GLN B C 1
ATOM 2780 O O . GLN B 1 21 ? 7.043 3.357 20.312 1 91.62 21 GLN B O 1
ATOM 2785 N N . HIS B 1 22 ? 8.57 4.473 19.188 1 91.88 22 HIS B N 1
ATOM 2786 C CA . HIS B 1 22 ? 9.094 3.332 18.453 1 91.88 22 HIS B CA 1
ATOM 2787 C C . HIS B 1 22 ? 10.578 3.506 18.141 1 91.88 22 HIS B C 1
ATOM 2789 O O . HIS B 1 22 ? 11.148 4.57 18.391 1 91.88 22 HIS B O 1
ATOM 2795 N N . THR B 1 23 ? 11.18 2.457 17.609 1 91.94 23 THR B N 1
ATOM 2796 C CA . THR B 1 23 ? 12.617 2.469 17.391 1 91.94 23 THR B CA 1
ATOM 2797 C C . THR B 1 23 ? 12.938 2.447 15.898 1 91.94 23 THR B C 1
ATOM 2799 O O . THR B 1 23 ? 14.07 2.186 15.5 1 91.94 23 THR B O 1
ATOM 2802 N N . MET B 1 24 ? 11.961 2.707 15.039 1 93.62 24 MET B N 1
ATOM 2803 C CA . MET B 1 24 ? 12.195 2.721 13.602 1 93.62 24 MET B CA 1
ATOM 2804 C C . MET B 1 24 ? 13.125 3.865 13.211 1 93.62 24 MET B C 1
ATOM 2806 O O . MET B 1 24 ? 13.016 4.969 13.742 1 93.62 24 MET B O 1
ATOM 2810 N N . THR B 1 25 ? 14.008 3.561 12.266 1 94.19 25 THR B N 1
ATOM 2811 C CA . THR B 1 25 ? 14.742 4.648 11.617 1 94.19 25 THR B CA 1
ATOM 2812 C C . THR B 1 25 ? 13.805 5.504 10.773 1 94.19 25 THR B C 1
ATOM 2814 O O . THR B 1 25 ? 12.656 5.121 10.531 1 94.19 25 THR B O 1
ATOM 2817 N N . GLU B 1 26 ? 14.266 6.633 10.398 1 94.69 26 GLU B N 1
ATOM 2818 C CA . GLU B 1 26 ? 13.469 7.504 9.539 1 94.69 26 GLU B CA 1
ATOM 2819 C C . GLU B 1 26 ? 13.07 6.793 8.25 1 94.69 26 GLU B C 1
ATOM 2821 O O . GLU B 1 26 ? 11.922 6.883 7.816 1 94.69 26 GLU B O 1
ATOM 2826 N N . LYS B 1 27 ? 14.039 6.09 7.656 1 95.25 27 LYS B N 1
ATOM 2827 C CA . LYS B 1 27 ? 13.766 5.371 6.418 1 95.25 27 LYS B CA 1
ATOM 2828 C C . LYS B 1 27 ? 12.703 4.297 6.625 1 95.25 27 LYS B C 1
ATOM 2830 O O . LYS B 1 27 ? 11.797 4.141 5.801 1 95.25 27 LYS B O 1
ATOM 2835 N N . GLU B 1 28 ? 12.836 3.588 7.734 1 95.81 28 GLU B N 1
ATOM 2836 C CA . GLU B 1 28 ? 11.867 2.543 8.055 1 95.81 28 GLU B CA 1
ATOM 2837 C C . GLU B 1 28 ? 10.477 3.131 8.281 1 95.81 28 GLU B C 1
ATOM 2839 O O . GLU B 1 28 ? 9.477 2.582 7.805 1 95.81 28 GLU B O 1
ATOM 2844 N N . LEU B 1 29 ? 10.422 4.223 9 1 96.12 29 LEU B N 1
ATOM 2845 C CA . LEU B 1 29 ? 9.148 4.875 9.297 1 96.12 29 LEU B CA 1
ATOM 2846 C C . LEU B 1 29 ? 8.461 5.34 8.016 1 96.12 29 LEU B C 1
ATOM 2848 O O . LEU B 1 29 ? 7.27 5.094 7.824 1 96.12 29 LEU B O 1
ATOM 2852 N N . LEU B 1 30 ? 9.227 5.992 7.172 1 97.5 30 LEU B N 1
ATOM 2853 C CA . LEU B 1 30 ? 8.656 6.492 5.926 1 97.5 30 LEU B CA 1
ATOM 2854 C C . LEU B 1 30 ? 8.156 5.344 5.055 1 97.5 30 LEU B C 1
ATOM 2856 O O . LEU B 1 30 ? 7.09 5.438 4.449 1 97.5 30 LEU B O 1
ATOM 2860 N N . TRP B 1 31 ? 8.93 4.258 5.012 1 96.38 31 TRP B N 1
ATOM 2861 C CA . TRP B 1 31 ? 8.539 3.08 4.242 1 96.38 31 TRP B CA 1
ATOM 2862 C C . TRP B 1 31 ? 7.234 2.494 4.77 1 96.38 31 TRP B C 1
ATOM 2864 O O . TRP B 1 31 ? 6.305 2.238 3.998 1 96.38 31 TRP B O 1
ATOM 2874 N N . ARG B 1 32 ? 7.137 2.34 6.066 1 94.5 32 ARG B N 1
ATOM 2875 C CA . ARG B 1 32 ? 5.938 1.806 6.703 1 94.5 32 ARG B CA 1
ATOM 2876 C C . ARG B 1 32 ? 4.734 2.707 6.449 1 94.5 32 ARG B C 1
ATOM 2878 O O . ARG B 1 32 ? 3.641 2.223 6.148 1 94.5 32 ARG B O 1
ATOM 2885 N N . ALA B 1 33 ? 4.965 3.945 6.543 1 96.12 33 ALA B N 1
ATOM 2886 C CA . ALA B 1 33 ? 3.896 4.926 6.371 1 96.12 33 ALA B CA 1
ATOM 2887 C C . ALA B 1 33 ? 3.387 4.934 4.934 1 96.12 33 ALA B C 1
ATOM 2889 O O . ALA B 1 33 ? 2.264 5.367 4.668 1 96.12 33 ALA B O 1
ATOM 2890 N N . SER B 1 34 ? 4.219 4.445 4.016 1 96.06 34 SER B N 1
ATOM 2891 C CA . SER B 1 34 ? 3.865 4.488 2.602 1 96.06 34 SER B CA 1
ATOM 2892 C C . SER B 1 34 ? 3.02 3.281 2.205 1 96.06 34 SER B C 1
ATOM 2894 O O . SER B 1 34 ? 2.561 3.184 1.065 1 96.06 34 SER B O 1
ATOM 2896 N N . LEU B 1 35 ? 2.834 2.324 3.146 1 92.62 35 LEU B N 1
ATOM 2897 C CA . LEU B 1 35 ? 1.988 1.166 2.879 1 92.62 35 LEU B CA 1
ATOM 2898 C C . LEU B 1 35 ? 0.544 1.592 2.639 1 92.62 35 LEU B C 1
ATOM 2900 O O . LEU B 1 35 ? -0.045 2.295 3.463 1 92.62 35 LEU B O 1
ATOM 2904 N N . MET B 1 36 ? -0.01 1.182 1.526 1 91.62 36 MET B N 1
ATOM 2905 C CA . MET B 1 36 ? -1.394 1.508 1.194 1 91.62 36 MET B CA 1
ATOM 2906 C C . MET B 1 36 ? -2.09 0.321 0.538 1 91.62 36 MET B C 1
ATOM 2908 O O . MET B 1 36 ? -1.485 -0.392 -0.266 1 91.62 36 MET B O 1
ATOM 2912 N N . PRO B 1 37 ? -3.332 0.14 0.9 1 92.38 37 PRO B N 1
ATOM 2913 C CA . PRO B 1 37 ? -4.09 -0.905 0.208 1 92.38 37 PRO B CA 1
ATOM 2914 C C . PRO B 1 37 ? -4.41 -0.54 -1.24 1 92.38 37 PRO B C 1
ATOM 2916 O O . PRO B 1 37 ? -4.703 0.621 -1.538 1 92.38 37 PRO B O 1
ATOM 2919 N N . ARG B 1 38 ? -4.297 -1.501 -2.084 1 94.25 38 ARG B N 1
ATOM 2920 C CA . ARG B 1 38 ? -4.707 -1.284 -3.467 1 94.25 38 ARG B CA 1
ATOM 2921 C C . ARG B 1 38 ? -6.223 -1.413 -3.611 1 94.25 38 ARG B C 1
ATOM 2923 O O . ARG B 1 38 ? -6.816 -0.817 -4.512 1 94.25 38 ARG B O 1
ATOM 2930 N N . ILE B 1 39 ? -6.762 -2.213 -2.744 1 95.38 39 ILE B N 1
ATOM 2931 C CA . ILE B 1 39 ? -8.219 -2.254 -2.674 1 95.38 39 ILE B CA 1
ATOM 2932 C C . ILE B 1 39 ? -8.734 -1.04 -1.902 1 95.38 39 ILE B C 1
ATOM 2934 O O . ILE B 1 39 ? -8.438 -0.881 -0.715 1 95.38 39 ILE B O 1
ATOM 2938 N N . LYS B 1 40 ? -9.539 -0.199 -2.51 1 91.69 40 LYS B N 1
ATOM 2939 C CA . LYS B 1 40 ? -9.93 1.101 -1.969 1 91.69 40 LYS B CA 1
ATOM 2940 C C . LYS B 1 40 ? -10.977 0.952 -0.872 1 91.69 40 LYS B C 1
ATOM 2942 O O . LYS B 1 40 ? -10.93 1.656 0.138 1 91.69 40 LYS B O 1
ATOM 2947 N N . LYS B 1 41 ? -11.875 0.017 -1.08 1 93.06 41 LYS B N 1
ATOM 2948 C CA . LYS B 1 41 ? -12.969 -0.155 -0.125 1 93.06 41 LYS B CA 1
ATOM 2949 C C . LYS B 1 41 ? -12.492 -0.904 1.118 1 93.06 41 LYS B C 1
ATOM 2951 O O . LYS B 1 41 ? -11.977 -2.018 1.019 1 93.06 41 LYS B O 1
ATOM 2956 N N . TYR B 1 42 ? -12.672 -0.33 2.275 1 93.88 42 TYR B N 1
ATOM 2957 C CA . TYR B 1 42 ? -12.305 -0.98 3.529 1 93.88 42 TYR B CA 1
ATOM 2958 C C . TYR B 1 42 ? -13.305 -2.07 3.893 1 93.88 42 TYR B C 1
ATOM 2960 O O . TYR B 1 42 ? -14.516 -1.839 3.869 1 93.88 42 TYR B O 1
ATOM 2968 N N . PRO B 1 43 ? -12.836 -3.227 4.219 1 94.19 43 PRO B N 1
ATOM 2969 C CA . PRO B 1 43 ? -13.75 -4.316 4.586 1 94.19 43 PRO B CA 1
ATOM 2970 C C . PRO B 1 43 ? -14.133 -4.289 6.062 1 94.19 43 PRO B C 1
ATOM 2972 O O . PRO B 1 43 ? -14.547 -5.312 6.613 1 94.19 43 PRO B O 1
ATOM 2975 N N . PHE B 1 44 ? -13.914 -3.221 6.75 1 92.25 44 PHE B N 1
ATOM 2976 C CA . PHE B 1 44 ? -14.258 -3 8.148 1 92.25 44 PHE B CA 1
ATOM 2977 C C . PHE B 1 44 ? -14.773 -1.583 8.367 1 92.25 44 PHE B C 1
ATOM 2979 O O . PHE B 1 44 ? -14.578 -0.708 7.52 1 92.25 44 PHE B O 1
ATOM 2986 N N . GLU B 1 45 ? -15.406 -1.439 9.406 1 91 45 GLU B N 1
ATOM 2987 C CA . GLU B 1 45 ? -15.891 -0.107 9.75 1 91 45 GLU B CA 1
ATOM 2988 C C . GLU B 1 45 ? -14.797 0.724 10.414 1 91 45 GLU B C 1
ATOM 2990 O O . GLU B 1 45 ? -14.023 0.209 11.227 1 91 45 GLU B O 1
ATOM 2995 N N . ARG B 1 46 ? -14.711 1.921 9.922 1 91.25 46 ARG B N 1
ATOM 2996 C CA . ARG B 1 46 ? -13.781 2.848 10.562 1 91.25 46 ARG B CA 1
ATOM 2997 C C . ARG B 1 46 ? -14.352 4.262 10.586 1 91.25 46 ARG B C 1
ATOM 2999 O O . ARG B 1 46 ? -15.203 4.609 9.766 1 91.25 46 ARG B O 1
ATOM 3006 N N . VAL B 1 47 ? -13.922 5.051 11.578 1 95.25 47 VAL B N 1
ATOM 3007 C CA . VAL B 1 47 ? -14.273 6.465 11.688 1 95.25 47 VAL B CA 1
ATOM 3008 C C . VAL B 1 47 ? -13.117 7.324 11.188 1 95.25 47 VAL B C 1
ATOM 3010 O O . VAL B 1 47 ? -12.031 7.316 11.766 1 95.25 47 VAL B O 1
ATOM 3013 N N . PRO B 1 48 ? -13.398 8.031 10.133 1 97.62 48 PRO B N 1
ATOM 3014 C CA . PRO B 1 48 ? -12.328 8.922 9.664 1 97.62 48 PRO B CA 1
ATOM 3015 C C . PRO B 1 48 ? -11.938 9.969 10.711 1 97.62 48 PRO B C 1
ATOM 3017 O O . PRO B 1 48 ? -12.797 10.492 11.422 1 97.62 48 PRO B O 1
ATOM 3020 N N . LYS B 1 49 ? -10.648 10.25 10.812 1 98.56 49 LYS B N 1
ATOM 3021 C CA . LYS B 1 49 ? -10.148 11.172 11.828 1 98.56 49 LYS B CA 1
ATOM 3022 C C . LYS B 1 49 ? -9.367 12.32 11.188 1 98.56 49 LYS B C 1
ATOM 3024 O O . LYS B 1 49 ? -8.914 12.211 10.047 1 98.56 49 LYS B O 1
ATOM 3029 N N . ILE B 1 50 ? -9.258 13.367 11.969 1 98.88 50 ILE B N 1
ATOM 3030 C CA . ILE B 1 50 ? -8.297 14.43 11.695 1 98.88 50 ILE B CA 1
ATOM 3031 C C . ILE B 1 50 ? -7.047 14.219 12.555 1 98.88 50 ILE B C 1
ATOM 3033 O O . ILE B 1 50 ? -7.148 14.031 13.773 1 98.88 50 ILE B O 1
ATOM 3037 N N . ALA B 1 51 ? -5.938 14.156 11.906 1 98.88 51 ALA B N 1
ATOM 3038 C CA . ALA B 1 51 ? -4.672 14.117 12.641 1 98.88 51 ALA B CA 1
ATOM 3039 C C . ALA B 1 51 ? -4.125 15.523 12.852 1 98.88 51 ALA B C 1
ATOM 3041 O O . ALA B 1 51 ? -3.719 16.203 11.906 1 98.88 51 ALA B O 1
ATOM 3042 N N . PHE B 1 52 ? -4.098 15.969 14.086 1 98.94 52 PHE B N 1
ATOM 3043 C CA . PHE B 1 52 ? -3.441 17.219 14.438 1 98.94 52 PHE B CA 1
ATOM 3044 C C . PHE B 1 52 ? -1.96 17 14.719 1 98.94 52 PHE B C 1
ATOM 3046 O O . PHE B 1 52 ? -1.603 16.281 15.656 1 98.94 52 PHE B O 1
ATOM 3053 N N . MET B 1 53 ? -1.151 17.609 13.93 1 98.88 53 MET B N 1
ATOM 3054 C CA . MET B 1 53 ? 0.294 17.422 14.023 1 98.88 53 MET B CA 1
ATOM 3055 C C . MET B 1 53 ? 0.974 18.688 14.531 1 98.88 53 MET B C 1
ATOM 3057 O O . MET B 1 53 ? 1.058 19.688 13.805 1 98.88 53 MET B O 1
ATOM 3061 N N . PHE B 1 54 ? 1.472 18.609 15.711 1 98.69 54 PHE B N 1
ATOM 3062 C CA . PHE B 1 54 ? 2.096 19.766 16.359 1 98.69 54 PHE B CA 1
ATOM 3063 C C . PHE B 1 54 ? 3.605 19.75 16.156 1 98.69 54 PHE B C 1
ATOM 3065 O O . PHE B 1 54 ? 4.297 18.844 16.625 1 98.69 54 PHE B O 1
ATOM 3072 N N . LEU B 1 55 ? 4.07 20.672 15.414 1 97.81 55 LEU B N 1
ATOM 3073 C CA . LEU B 1 55 ? 5.5 20.922 15.312 1 97.81 55 LEU B CA 1
ATOM 3074 C C . LEU B 1 55 ? 5.918 22.047 16.266 1 97.81 55 LEU B C 1
ATOM 3076 O O . LEU B 1 55 ? 5.602 23.203 16.047 1 97.81 55 LEU B O 1
ATOM 3080 N N . THR B 1 56 ? 6.648 21.703 17.359 1 95.69 56 THR B N 1
ATOM 3081 C CA . THR B 1 56 ? 6.879 22.656 18.438 1 95.69 56 THR B CA 1
ATOM 3082 C C . THR B 1 56 ? 8.336 22.625 18.891 1 95.69 56 THR B C 1
ATOM 3084 O O . THR B 1 56 ? 9.07 21.688 18.578 1 95.69 56 THR B O 1
ATOM 3087 N N . ARG B 1 57 ? 8.719 23.625 19.594 1 89.94 57 ARG B N 1
ATOM 3088 C CA . ARG B 1 57 ? 10.039 23.656 20.203 1 89.94 57 ARG B CA 1
ATOM 3089 C C . ARG B 1 57 ? 10.055 22.859 21.516 1 89.94 57 ARG B C 1
ATOM 3091 O O . ARG B 1 57 ? 11.117 22.469 22 1 89.94 57 ARG B O 1
ATOM 3098 N N . GLY B 1 58 ? 8.797 22.703 22.047 1 91.69 58 GLY B N 1
ATOM 3099 C CA . GLY B 1 58 ? 8.664 21.984 23.297 1 91.69 58 GLY B CA 1
ATOM 3100 C C . GLY B 1 58 ? 7.344 22.234 24 1 91.69 58 GLY B C 1
ATOM 3101 O O . GLY B 1 58 ? 6.348 21.562 23.719 1 91.69 58 GLY B O 1
ATOM 3102 N N . PRO B 1 59 ? 7.281 23.297 24.781 1 91.94 59 PRO B N 1
ATOM 3103 C CA . PRO B 1 59 ? 6.062 23.594 25.531 1 91.94 59 PRO B CA 1
ATOM 3104 C C . PRO B 1 59 ? 4.855 23.859 24.641 1 91.94 59 PRO B C 1
ATOM 3106 O O . PRO B 1 59 ? 5.012 24.391 23.531 1 91.94 59 PRO B O 1
ATOM 3109 N N . LEU B 1 60 ? 3.689 23.438 25.109 1 96.69 60 LEU B N 1
ATOM 3110 C CA . LEU B 1 60 ? 2.408 23.75 24.484 1 96.69 60 LEU B CA 1
ATOM 3111 C C . LEU B 1 60 ? 1.561 24.641 25.391 1 96.69 60 LEU B C 1
ATOM 3113 O O . LEU B 1 60 ? 0.572 24.188 25.969 1 96.69 60 LEU B O 1
ATOM 3117 N N . PRO B 1 61 ? 1.854 25.922 25.406 1 96.25 61 PRO B N 1
ATOM 3118 C CA . PRO B 1 61 ? 1.206 26.828 26.359 1 96.25 61 PRO B CA 1
ATOM 3119 C C . PRO B 1 61 ? -0.298 26.953 26.125 1 96.25 61 PRO B C 1
ATOM 3121 O O . PRO B 1 61 ? -1.043 27.312 27.047 1 96.25 61 PRO B O 1
ATOM 3124 N N . LEU B 1 62 ? -0.727 26.672 25 1 97.81 62 LEU B N 1
ATOM 3125 C CA . LEU B 1 62 ? -2.141 26.828 24.688 1 97.81 62 LEU B CA 1
ATOM 3126 C C . LEU B 1 62 ? -2.871 25.5 24.75 1 97.81 62 LEU B C 1
ATOM 3128 O O . LEU B 1 62 ? -3.992 25.375 24.25 1 97.81 62 LEU B O 1
ATOM 3132 N N . ALA B 1 63 ? -2.273 24.484 25.375 1 97.5 63 ALA B N 1
ATOM 3133 C CA . ALA B 1 63 ? -2.82 23.125 25.5 1 97.5 63 ALA B CA 1
ATOM 3134 C C . ALA B 1 63 ? -4.211 23.156 26.125 1 97.5 63 ALA B C 1
ATOM 3136 O O . ALA B 1 63 ? -5.117 22.453 25.672 1 97.5 63 ALA B O 1
ATOM 3137 N N . PRO B 1 64 ? -4.398 24.031 27.141 1 97.44 64 PRO B N 1
ATOM 3138 C CA . PRO B 1 64 ? -5.727 24.031 27.75 1 97.44 64 PRO B CA 1
ATOM 3139 C C . PRO B 1 64 ? -6.832 24.406 26.766 1 97.44 64 PRO B C 1
ATOM 3141 O O . PRO B 1 64 ? -7.941 23.875 26.844 1 97.44 64 PRO B O 1
ATOM 3144 N N . LEU B 1 65 ? -6.551 25.328 25.891 1 98.38 65 LEU B N 1
ATOM 3145 C CA . LEU B 1 65 ? -7.535 25.703 24.891 1 98.38 65 LEU B CA 1
ATOM 3146 C C . LEU B 1 65 ? -7.805 24.562 23.922 1 98.38 65 LEU B C 1
ATOM 3148 O O . LEU B 1 65 ? -8.953 24.281 23.578 1 98.38 65 LEU B O 1
ATOM 3152 N N . TRP B 1 66 ? -6.809 23.828 23.484 1 98.69 66 TRP B N 1
ATOM 3153 C CA . TRP B 1 66 ? -6.934 22.672 22.609 1 98.69 66 TRP B CA 1
ATOM 3154 C C . TRP B 1 66 ? -7.695 21.547 23.281 1 98.69 66 TRP B C 1
ATOM 3156 O O . TRP B 1 66 ? -8.508 20.859 22.656 1 98.69 66 TRP B O 1
ATOM 3166 N N . GLU B 1 67 ? -7.398 21.359 24.578 1 98.31 67 GLU B N 1
ATOM 3167 C CA . GLU B 1 67 ? -8.102 20.328 25.344 1 98.31 67 GLU B CA 1
ATOM 3168 C C . GLU B 1 67 ? -9.602 20.594 25.375 1 98.31 67 GLU B C 1
ATOM 3170 O O . GLU B 1 67 ? -10.406 19.672 25.188 1 98.31 67 GLU B O 1
ATOM 3175 N N . ARG B 1 68 ? -9.914 21.859 25.547 1 98.06 68 ARG B N 1
ATOM 3176 C CA . ARG B 1 68 ? -11.32 22.234 25.531 1 98.06 68 ARG B CA 1
ATOM 3177 C C . ARG B 1 68 ? -11.922 22.047 24.141 1 98.06 68 ARG B C 1
ATOM 3179 O O . ARG B 1 68 ? -13.023 21.516 24 1 98.06 68 ARG B O 1
ATOM 3186 N N . PHE B 1 69 ? -11.242 22.406 23.156 1 98.56 69 PHE B N 1
ATOM 3187 C CA . PHE B 1 69 ? -11.648 22.281 21.766 1 98.56 69 PHE B CA 1
ATOM 3188 C C . PHE B 1 69 ? -11.945 20.828 21.406 1 98.56 69 PHE B C 1
ATOM 3190 O O . PHE B 1 69 ? -12.922 20.547 20.719 1 98.56 69 PHE B O 1
ATOM 3197 N N . LEU B 1 70 ? -11.164 19.875 21.938 1 98.69 70 LEU B N 1
ATOM 3198 C CA . LEU B 1 70 ? -11.203 18.469 21.531 1 98.69 70 LEU B CA 1
ATOM 3199 C C . LEU B 1 70 ? -12.141 17.672 22.438 1 98.69 70 LEU B C 1
ATOM 3201 O O . LEU B 1 70 ? -12.508 16.547 22.109 1 98.69 70 LEU B O 1
ATOM 3205 N N . LYS B 1 71 ? -12.5 18.281 23.562 1 97.69 71 LYS B N 1
ATOM 3206 C CA . LYS B 1 71 ? -13.312 17.594 24.547 1 97.69 71 LYS B CA 1
ATOM 3207 C C . LYS B 1 71 ? -14.625 17.109 23.953 1 97.69 71 LYS B C 1
ATOM 3209 O O . LYS B 1 71 ? -15.336 17.875 23.297 1 97.69 71 LYS B O 1
ATOM 3214 N N . GLY B 1 72 ? -14.93 15.82 24.109 1 97.62 72 GLY B N 1
ATOM 3215 C CA . GLY B 1 72 ? -16.203 15.266 23.656 1 97.62 72 GLY B CA 1
ATOM 3216 C C . GLY B 1 72 ? -16.141 14.734 22.234 1 97.62 72 GLY B C 1
ATOM 3217 O O . GLY B 1 72 ? -17.141 14.242 21.719 1 97.62 72 GLY B O 1
ATOM 3218 N N . HIS B 1 73 ? -15 14.789 21.656 1 98.44 73 HIS B N 1
ATOM 3219 C CA . HIS B 1 73 ? -14.891 14.367 20.266 1 98.44 73 HIS B CA 1
ATOM 3220 C C . HIS B 1 73 ? -13.875 13.234 20.109 1 98.44 73 HIS B C 1
ATOM 3222 O O . HIS B 1 73 ? -13.281 13.07 19.047 1 98.44 73 HIS B O 1
ATOM 3228 N N . GLU B 1 74 ? -13.789 12.516 21.188 1 96.06 74 GLU B N 1
ATOM 3229 C CA . GLU B 1 74 ? -12.883 11.367 21.188 1 96.06 74 GLU B CA 1
ATOM 3230 C C . GLU B 1 74 ? -13.234 10.391 20.078 1 96.06 74 GLU B C 1
ATOM 3232 O O . GLU B 1 74 ? -14.414 10.094 19.844 1 96.06 74 GLU B O 1
ATOM 3237 N N . GLY B 1 75 ? -12.289 9.938 19.359 1 96.06 75 GLY B N 1
ATOM 3238 C CA . GLY B 1 75 ? -12.5 8.992 18.281 1 96.06 75 GLY B CA 1
ATOM 3239 C C . GLY B 1 75 ? -12.5 9.648 16.906 1 96.06 75 GLY B C 1
ATOM 3240 O O . GLY B 1 75 ? -12.422 8.961 15.891 1 96.06 75 GLY B O 1
ATOM 3241 N N . TYR B 1 76 ? -12.539 10.992 16.906 1 98.5 76 TYR B N 1
ATOM 3242 C CA . TYR B 1 76 ? -12.641 11.688 15.633 1 98.5 76 TYR B CA 1
ATOM 3243 C C . TYR B 1 76 ? -11.344 12.422 15.305 1 98.5 76 TYR B C 1
ATOM 3245 O O . TYR B 1 76 ? -11.25 13.109 14.289 1 98.5 76 TYR B O 1
ATOM 3253 N N . TYR B 1 77 ? -10.406 12.227 16.234 1 98.44 77 TYR B N 1
ATOM 3254 C CA . TYR B 1 77 ? -9.125 12.898 16.016 1 98.44 77 TYR B CA 1
ATOM 3255 C C . TYR B 1 77 ? -7.977 12.086 16.578 1 98.44 77 TYR B C 1
ATOM 3257 O O . TYR B 1 77 ? -8.195 11.141 17.344 1 98.44 77 TYR B O 1
ATOM 3265 N N . SER B 1 78 ? -6.801 12.383 16.109 1 97.94 78 SER B N 1
ATOM 3266 C CA . SER B 1 78 ? -5.531 11.938 16.672 1 97.94 78 SER B CA 1
ATOM 3267 C C . SER B 1 78 ? -4.551 13.094 16.812 1 97.94 78 SER B C 1
ATOM 3269 O O . SER B 1 78 ? -4.676 14.109 16.125 1 97.94 78 SER B O 1
ATOM 3271 N N . ILE B 1 79 ? -3.65 12.961 17.75 1 98.25 79 ILE B N 1
ATOM 3272 C CA . ILE B 1 79 ? -2.672 14.016 18.016 1 98.25 79 ILE B CA 1
ATOM 3273 C C . ILE B 1 79 ? -1.261 13.438 17.906 1 98.25 79 ILE B C 1
ATOM 3275 O O . ILE B 1 79 ? -0.991 12.336 18.375 1 98.25 79 ILE B O 1
ATOM 3279 N N . TYR B 1 80 ? -0.421 14.148 17.281 1 98.25 80 TYR B N 1
ATOM 3280 C CA . TYR B 1 80 ? 1.003 13.844 17.188 1 98.25 80 TYR B CA 1
ATOM 3281 C C . TYR B 1 80 ? 1.843 15.086 17.469 1 98.25 80 TYR B C 1
ATOM 3283 O O . TYR B 1 80 ? 1.578 16.156 16.922 1 98.25 80 TYR B O 1
ATOM 3291 N N . VAL B 1 81 ? 2.904 14.938 18.266 1 98.12 81 VAL B N 1
ATOM 3292 C CA . VAL B 1 81 ? 3.707 16.094 18.672 1 98.12 81 VAL B CA 1
ATOM 3293 C C . VAL B 1 81 ? 5.18 15.828 18.359 1 98.12 81 VAL B C 1
ATOM 3295 O O . VAL B 1 81 ? 5.73 14.805 18.766 1 98.12 81 VAL B O 1
ATOM 3298 N N . HIS B 1 82 ? 5.727 16.594 17.578 1 97.94 82 HIS B N 1
ATOM 3299 C CA . HIS B 1 82 ? 7.168 16.656 17.344 1 97.94 82 HIS B CA 1
ATOM 3300 C C . HIS B 1 82 ? 7.793 17.828 18.078 1 97.94 82 HIS B C 1
ATOM 3302 O O . HIS B 1 82 ? 7.523 18.984 17.766 1 97.94 82 HIS B O 1
ATOM 3308 N N . SER B 1 83 ? 8.648 17.609 19.047 1 95.31 83 SER B N 1
ATOM 3309 C CA . SER B 1 83 ? 9.352 18.641 19.797 1 95.31 83 SER B CA 1
ATOM 3310 C C . SER B 1 83 ? 10.859 18.422 19.75 1 95.31 83 SER B C 1
ATOM 3312 O O . SER B 1 83 ? 11.336 17.406 19.234 1 95.31 83 SER B O 1
ATOM 3314 N N . LEU B 1 84 ? 11.531 19.422 20.219 1 91.25 84 LEU B N 1
ATOM 3315 C CA . LEU B 1 84 ? 12.969 19.219 20.344 1 91.25 84 LEU B CA 1
ATOM 3316 C C . LEU B 1 84 ? 13.258 18.016 21.25 1 91.25 84 LEU B C 1
ATOM 3318 O O . LEU B 1 84 ? 12.594 17.828 22.266 1 91.25 84 LEU B O 1
ATOM 3322 N N . PRO B 1 85 ? 14.219 17.234 20.812 1 88.94 85 PRO B N 1
ATOM 3323 C CA . PRO B 1 85 ? 14.492 16 21.562 1 88.94 85 PRO B CA 1
ATOM 3324 C C . PRO B 1 85 ? 14.828 16.266 23.031 1 88.94 85 PRO B C 1
ATOM 3326 O O . PRO B 1 85 ? 14.617 15.391 23.875 1 88.94 85 PRO B O 1
ATOM 3329 N N . SER B 1 86 ? 15.305 17.375 23.359 1 88 86 SER B N 1
ATOM 3330 C CA . SER B 1 86 ? 15.703 17.688 24.734 1 88 86 SER B CA 1
ATOM 3331 C C . SER B 1 86 ? 14.492 18.016 25.594 1 88 86 SER B C 1
ATOM 3333 O O . SER B 1 86 ? 14.594 18.047 26.828 1 88 86 SER B O 1
ATOM 3335 N N . PHE B 1 87 ? 13.406 18.188 24.953 1 90 87 PHE B N 1
ATOM 3336 C CA . PHE B 1 87 ? 12.203 18.547 25.703 1 90 87 PHE B CA 1
ATOM 3337 C C . PHE B 1 87 ? 11.578 17.312 26.328 1 90 87 PHE B C 1
ATOM 3339 O O . PHE B 1 87 ? 11.43 16.281 25.656 1 90 87 PHE B O 1
ATOM 3346 N N . GLN B 1 88 ? 11.195 17.406 27.578 1 88.19 88 GLN B N 1
ATOM 3347 C CA . GLN B 1 88 ? 10.492 16.344 28.281 1 88.19 88 GLN B CA 1
ATOM 3348 C C . GLN B 1 88 ? 9.039 16.734 28.547 1 88.19 88 GLN B C 1
ATOM 3350 O O . GLN B 1 88 ? 8.773 17.578 29.391 1 88.19 88 GLN B O 1
ATOM 3355 N N . PRO B 1 89 ? 8.227 16.078 27.812 1 86.75 89 PRO B N 1
ATOM 3356 C CA . PRO B 1 89 ? 6.82 16.438 27.984 1 86.75 89 PRO B CA 1
ATOM 3357 C C . PRO B 1 89 ? 6.262 15.984 29.328 1 86.75 89 PRO B C 1
ATOM 3359 O O . PRO B 1 89 ? 6.594 14.906 29.812 1 86.75 89 PRO B O 1
ATOM 3362 N N . HIS B 1 90 ? 5.504 16.828 30.031 1 89.31 90 HIS B N 1
ATOM 3363 C CA . HIS B 1 90 ? 4.812 16.5 31.281 1 89.31 90 HIS B CA 1
ATOM 3364 C C . HIS B 1 90 ? 3.33 16.844 31.203 1 89.31 90 HIS B C 1
ATOM 3366 O O . HIS B 1 90 ? 2.932 17.969 31.516 1 89.31 90 HIS B O 1
ATOM 3372 N N . PHE B 1 91 ? 2.578 15.953 30.688 1 92.81 91 PHE B N 1
ATOM 3373 C CA . PHE B 1 91 ? 1.129 16.094 30.641 1 92.81 91 PHE B CA 1
ATOM 3374 C C . PHE B 1 91 ? 0.451 15.102 31.562 1 92.81 91 PHE B C 1
ATOM 3376 O O . PHE B 1 91 ? 0.933 13.977 31.734 1 92.81 91 PHE B O 1
ATOM 3383 N N . HIS B 1 92 ? -0.598 15.555 32.156 1 93.19 92 HIS B N 1
ATOM 3384 C CA . HIS B 1 92 ? -1.418 14.641 32.938 1 93.19 92 HIS B CA 1
ATOM 3385 C C . HIS B 1 92 ? -2.041 13.562 32.062 1 93.19 92 HIS B C 1
ATOM 3387 O O . HIS B 1 92 ? -2.338 13.805 30.891 1 93.19 92 HIS B O 1
ATOM 3393 N N . SER B 1 93 ? -2.283 12.43 32.625 1 93.62 93 SER B N 1
ATOM 3394 C CA . SER B 1 93 ? -2.799 11.281 31.891 1 93.62 93 SER B CA 1
ATOM 3395 C C . SER B 1 93 ? -4.164 11.586 31.281 1 93.62 93 SER B C 1
ATOM 3397 O O . SER B 1 93 ? -4.566 10.953 30.297 1 93.62 93 SER B O 1
ATOM 3399 N N . SER B 1 94 ? -4.836 12.586 31.781 1 94.44 94 SER B N 1
ATOM 3400 C CA . SER B 1 94 ? -6.156 12.93 31.266 1 94.44 94 SER B CA 1
ATOM 3401 C C . SER B 1 94 ? -6.059 13.891 30.094 1 94.44 94 SER B C 1
ATOM 3403 O O . SER B 1 94 ? -7.047 14.125 29.391 1 94.44 94 SER B O 1
ATOM 3405 N N . SER B 1 95 ? -4.91 14.398 29.875 1 96.25 95 SER B N 1
ATOM 3406 C CA . SER B 1 95 ? -4.719 15.352 28.781 1 96.25 95 SER B CA 1
ATOM 3407 C C . SER B 1 95 ? -4.73 14.641 27.438 1 96.25 95 SER B C 1
ATOM 3409 O O . SER B 1 95 ? -4.195 13.539 27.297 1 96.25 95 SER B O 1
ATOM 3411 N N . VAL B 1 96 ? -5.238 15.273 26.438 1 96.81 96 VAL B N 1
ATOM 3412 C CA . VAL B 1 96 ? -5.254 14.734 25.078 1 96.81 96 VAL B CA 1
ATOM 3413 C C . VAL B 1 96 ? -3.832 14.688 24.516 1 96.81 96 VAL B C 1
ATOM 3415 O O . VAL B 1 96 ? -3.572 14.016 23.516 1 96.81 96 VAL B O 1
ATOM 3418 N N . PHE B 1 97 ? -2.906 15.359 25.203 1 97 97 PHE B N 1
ATOM 3419 C CA . PHE B 1 97 ? -1.53 15.438 24.734 1 97 97 PHE B CA 1
ATOM 3420 C C . PHE B 1 97 ? -0.666 14.367 25.391 1 97 97 PHE B C 1
ATOM 3422 O O . PHE B 1 97 ? 0.497 14.188 25.031 1 97 97 PHE B O 1
ATOM 3429 N N . TYR B 1 98 ? -1.215 13.656 26.359 1 95.5 98 TYR B N 1
ATOM 3430 C CA . TYR B 1 98 ? -0.457 12.641 27.078 1 95.5 98 TYR B CA 1
ATOM 3431 C C . TYR B 1 98 ? -0.017 11.516 26.156 1 95.5 98 TYR B C 1
ATOM 3433 O O . TYR B 1 98 ? -0.846 10.898 25.484 1 95.5 98 TYR B O 1
ATOM 3441 N N . GLY B 1 99 ? 1.283 11.281 26.078 1 94 99 GLY B N 1
ATOM 3442 C CA . GLY B 1 99 ? 1.825 10.18 25.297 1 94 99 GLY B CA 1
ATOM 3443 C C . GLY B 1 99 ? 1.737 10.406 23.797 1 94 99 GLY B C 1
ATOM 3444 O O . GLY B 1 99 ? 1.731 9.453 23.016 1 94 99 GLY B O 1
ATOM 3445 N N . ARG B 1 100 ? 1.633 11.641 23.391 1 96.31 100 ARG B N 1
ATOM 3446 C CA . ARG B 1 100 ? 1.365 11.906 21.969 1 96.31 100 ARG B CA 1
ATOM 3447 C C . ARG B 1 100 ? 2.617 12.414 21.266 1 96.31 100 ARG B C 1
ATOM 3449 O O . ARG B 1 100 ? 2.564 12.781 20.094 1 96.31 100 ARG B O 1
ATOM 3456 N N . HIS B 1 101 ? 3.711 12.391 22 1 96.31 101 HIS B N 1
ATOM 3457 C CA . HIS B 1 101 ? 4.98 12.789 21.391 1 96.31 101 HIS B CA 1
ATOM 3458 C C . HIS B 1 101 ? 5.582 11.656 20.578 1 96.31 101 HIS B C 1
ATOM 3460 O O . HIS B 1 101 ? 5.586 10.5 21.016 1 96.31 101 HIS B O 1
ATOM 3466 N N . ILE B 1 102 ? 6.051 11.938 19.406 1 95.94 102 ILE B N 1
ATOM 3467 C CA . ILE B 1 102 ? 6.703 10.961 18.547 1 95.94 102 ILE B CA 1
ATOM 3468 C C . ILE B 1 102 ? 8.219 11.016 18.75 1 95.94 102 ILE B C 1
ATOM 3470 O O . ILE B 1 102 ? 8.727 11.961 19.359 1 95.94 102 ILE B O 1
ATOM 3474 N N . PRO B 1 103 ? 8.961 10.008 18.297 1 92.88 103 PRO B N 1
ATOM 3475 C CA . PRO B 1 103 ? 10.422 10.133 18.312 1 92.88 103 PRO B CA 1
ATOM 3476 C C . PRO B 1 103 ? 10.922 11.273 17.438 1 92.88 103 PRO B C 1
ATOM 3478 O O . PRO B 1 103 ? 10.945 11.156 16.203 1 92.88 103 PRO B O 1
ATOM 3481 N N . SER B 1 104 ? 11.344 12.305 18.094 1 91.69 104 SER B N 1
ATOM 3482 C CA . SER B 1 104 ? 11.656 13.555 17.406 1 91.69 104 SER B CA 1
ATOM 3483 C C . SER B 1 104 ? 13.148 13.664 17.109 1 91.69 104 SER B C 1
ATOM 3485 O O . SER B 1 104 ? 13.938 12.859 17.594 1 91.69 104 SER B O 1
ATOM 3487 N N . GLN B 1 105 ? 13.492 14.477 16.188 1 91.75 105 GLN B N 1
ATOM 3488 C CA . GLN B 1 105 ? 14.859 14.867 15.875 1 91.75 105 GLN B CA 1
ATOM 3489 C C . GLN B 1 105 ? 15.008 16.391 15.844 1 91.75 105 GLN B C 1
ATOM 3491 O O . GLN B 1 105 ? 14.008 17.109 15.805 1 91.75 105 GLN B O 1
ATOM 3496 N N . VAL B 1 106 ? 16.25 16.781 15.852 1 90.25 106 VAL B N 1
ATOM 3497 C CA . VAL B 1 106 ? 16.516 18.219 15.812 1 90.25 106 VAL B CA 1
ATOM 3498 C C . VAL B 1 106 ? 16.047 18.781 14.477 1 90.25 106 VAL B C 1
ATOM 3500 O O . VAL B 1 106 ? 16.266 18.188 13.422 1 90.25 106 VAL B O 1
ATOM 3503 N N . SER B 1 107 ? 15.328 19.859 14.562 1 88.94 107 SER B N 1
ATOM 3504 C CA . SER B 1 107 ? 14.875 20.594 13.383 1 88.94 107 SER B CA 1
ATOM 3505 C C . SER B 1 107 ? 15.266 22.062 13.453 1 88.94 107 SER B C 1
ATOM 3507 O O . SER B 1 107 ? 15.148 22.688 14.508 1 88.94 107 SER B O 1
ATOM 3509 N N . GLU B 1 108 ? 15.82 22.5 12.312 1 86.19 108 GLU B N 1
ATOM 3510 C CA . GLU B 1 108 ? 16.234 23.891 12.211 1 86.19 108 GLU B CA 1
ATOM 3511 C C . GLU B 1 108 ? 15.453 24.625 11.125 1 86.19 108 GLU B C 1
ATOM 3513 O O . GLU B 1 108 ? 15.32 24.125 10.008 1 86.19 108 GLU B O 1
ATOM 3518 N N . TRP B 1 109 ? 15.078 25.875 11.516 1 82.56 109 TRP B N 1
ATOM 3519 C CA . TRP B 1 109 ? 14.266 26.656 10.594 1 82.56 109 TRP B CA 1
ATOM 3520 C C . TRP B 1 109 ? 15.039 26.969 9.312 1 82.56 109 TRP B C 1
ATOM 3522 O O . TRP B 1 109 ? 16.219 27.312 9.359 1 82.56 109 TRP B O 1
ATOM 3532 N N . GLY B 1 110 ? 14.32 26.797 8.195 1 84.31 110 GLY B N 1
ATOM 3533 C CA . GLY B 1 110 ? 14.891 27.109 6.898 1 84.31 110 GLY B CA 1
ATOM 3534 C C . GLY B 1 110 ? 15.734 25.984 6.324 1 84.31 110 GLY B C 1
ATOM 3535 O O . GLY B 1 110 ? 16.172 26.062 5.172 1 84.31 110 GLY B O 1
ATOM 3536 N N . ARG B 1 111 ? 15.891 25 7.121 1 90.31 111 ARG B N 1
ATOM 3537 C CA . ARG B 1 111 ? 16.688 23.859 6.676 1 90.31 111 ARG B CA 1
ATOM 3538 C C . ARG B 1 111 ? 15.797 22.656 6.375 1 90.31 111 ARG B C 1
ATOM 3540 O O . ARG B 1 111 ? 14.633 22.625 6.789 1 90.31 111 ARG B O 1
ATOM 3547 N N . MET B 1 112 ? 16.422 21.766 5.68 1 95.44 112 MET B N 1
ATOM 3548 C CA . MET B 1 112 ? 15.656 20.594 5.266 1 95.44 112 MET B CA 1
ATOM 3549 C C . MET B 1 112 ? 15.164 19.812 6.477 1 95.44 112 MET B C 1
ATOM 3551 O O . MET B 1 112 ? 14.133 19.141 6.41 1 95.44 112 MET B O 1
ATOM 3555 N N . SER B 1 113 ? 15.844 20 7.586 1 95.31 113 SER B N 1
ATOM 3556 C CA . SER B 1 113 ? 15.461 19.281 8.797 1 95.31 113 SER B CA 1
ATOM 3557 C C . SER B 1 113 ? 14.055 19.656 9.242 1 95.31 113 SER B C 1
ATOM 3559 O O . SER B 1 113 ? 13.367 18.875 9.906 1 95.31 113 SER B O 1
ATOM 3561 N N . MET B 1 114 ? 13.602 20.875 8.891 1 95.5 114 MET B N 1
ATOM 3562 C CA . MET B 1 114 ? 12.227 21.297 9.172 1 95.5 114 MET B CA 1
ATOM 3563 C C . MET B 1 114 ? 11.234 20.438 8.391 1 95.5 114 MET B C 1
ATOM 3565 O O . MET B 1 114 ? 10.25 19.953 8.953 1 95.5 114 MET B O 1
ATOM 3569 N N . CYS B 1 115 ? 11.547 20.25 7.133 1 97.5 115 CYS B N 1
ATOM 3570 C CA . CYS B 1 115 ? 10.695 19.422 6.293 1 97.5 115 CYS B CA 1
ATOM 3571 C C . CYS B 1 115 ? 10.742 17.969 6.746 1 97.5 115 CYS B C 1
ATOM 3573 O O . CYS B 1 115 ? 9.734 17.25 6.668 1 97.5 115 CYS B O 1
ATOM 3575 N N . ASP B 1 116 ? 11.906 17.578 7.246 1 97.69 116 ASP B N 1
ATOM 3576 C CA . ASP B 1 116 ? 12.031 16.234 7.777 1 97.69 116 ASP B CA 1
ATOM 3577 C C . ASP B 1 116 ? 11.117 16.031 8.984 1 97.69 116 ASP B C 1
ATOM 3579 O O . ASP B 1 116 ? 10.5 14.969 9.133 1 97.69 116 ASP B O 1
ATOM 3583 N N . ALA B 1 117 ? 11.062 17 9.797 1 97.88 117 ALA B N 1
ATOM 3584 C CA . ALA B 1 117 ? 10.18 16.938 10.961 1 97.88 117 ALA B CA 1
ATOM 3585 C C . ALA B 1 117 ? 8.719 16.812 10.539 1 97.88 117 ALA B C 1
ATOM 3587 O O . ALA B 1 117 ? 7.953 16.047 11.125 1 97.88 117 ALA B O 1
ATOM 3588 N N . GLU B 1 118 ? 8.367 17.547 9.531 1 98.38 118 GLU B N 1
ATOM 3589 C CA . GLU B 1 118 ? 7.008 17.484 9 1 98.38 118 GLU B CA 1
ATOM 3590 C C . GLU B 1 118 ? 6.707 16.109 8.391 1 98.38 118 GLU B C 1
ATOM 3592 O O . GLU B 1 118 ? 5.637 15.547 8.617 1 98.38 118 GLU B O 1
ATOM 3597 N N . ARG B 1 119 ? 7.648 15.609 7.68 1 98.5 119 ARG B N 1
ATOM 3598 C CA . ARG B 1 119 ? 7.5 14.273 7.109 1 98.5 119 ARG B CA 1
ATOM 3599 C C . ARG B 1 119 ? 7.379 13.219 8.203 1 98.5 119 ARG B C 1
ATOM 3601 O O . ARG B 1 119 ? 6.605 12.266 8.078 1 98.5 119 ARG B O 1
ATOM 3608 N N . ARG B 1 120 ? 8.133 13.375 9.25 1 98.25 120 ARG B N 1
ATOM 3609 C CA . ARG B 1 120 ? 8.086 12.453 10.383 1 98.25 120 ARG B CA 1
ATOM 3610 C C . ARG B 1 120 ? 6.715 12.477 11.047 1 98.25 120 ARG B C 1
ATOM 3612 O O . ARG B 1 120 ? 6.172 11.422 11.398 1 98.25 120 ARG B O 1
ATOM 3619 N N . LEU B 1 121 ? 6.203 13.641 11.203 1 98.75 121 LEU B N 1
ATOM 3620 C CA . LEU B 1 121 ? 4.863 13.781 11.758 1 98.75 121 LEU B CA 1
ATOM 3621 C C . LEU B 1 121 ? 3.832 13.094 10.867 1 98.75 121 LEU B C 1
ATOM 3623 O O . LEU B 1 121 ? 3.027 12.297 11.352 1 98.75 121 LEU B O 1
ATOM 3627 N N . LEU B 1 122 ? 3.906 13.367 9.594 1 98.88 122 LEU B N 1
ATOM 3628 C CA . LEU B 1 122 ? 2.992 12.75 8.633 1 98.88 122 LEU B CA 1
ATOM 3629 C 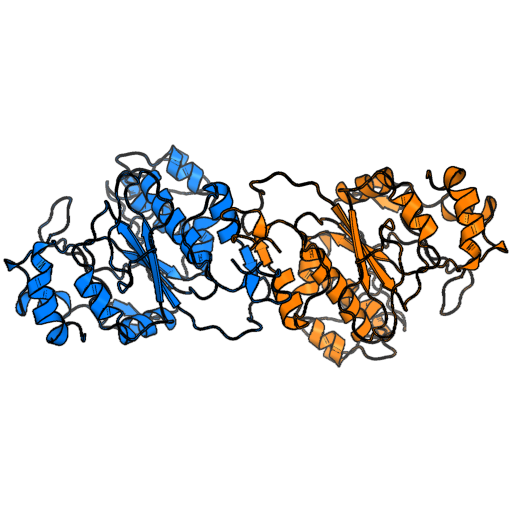C . LEU B 1 122 ? 3.113 11.234 8.672 1 98.88 122 LEU B C 1
ATOM 3631 O O . LEU B 1 122 ? 2.104 10.523 8.695 1 98.88 122 LEU B O 1
ATOM 3635 N N . ALA B 1 123 ? 4.336 10.805 8.688 1 98.44 123 ALA B N 1
ATOM 3636 C CA . ALA B 1 123 ? 4.578 9.367 8.656 1 98.44 123 ALA B CA 1
ATOM 3637 C C . ALA B 1 123 ? 3.979 8.68 9.883 1 98.44 123 ALA B C 1
ATOM 3639 O O . ALA B 1 123 ? 3.316 7.648 9.758 1 98.44 123 ALA B O 1
ATOM 3640 N N . ASN B 1 124 ? 4.215 9.25 11.039 1 97.94 124 ASN B N 1
ATOM 3641 C CA . ASN B 1 124 ? 3.631 8.68 12.25 1 97.94 124 ASN B CA 1
ATOM 3642 C C . ASN B 1 124 ? 2.107 8.727 12.211 1 97.94 124 ASN B C 1
ATOM 3644 O O . ASN B 1 124 ? 1.44 7.77 12.609 1 97.94 124 ASN B O 1
ATOM 3648 N N . ALA B 1 125 ? 1.574 9.781 11.719 1 98.44 125 ALA B N 1
ATOM 3649 C CA . ALA B 1 125 ? 0.123 9.938 11.648 1 98.44 125 ALA B CA 1
ATOM 3650 C C . ALA B 1 125 ? -0.488 8.953 10.656 1 98.44 125 ALA B C 1
ATOM 3652 O O . ALA B 1 125 ? -1.608 8.477 10.852 1 98.44 125 ALA B O 1
ATOM 3653 N N . LEU B 1 126 ? 0.222 8.641 9.633 1 97.5 126 LEU B N 1
ATOM 3654 C CA . LEU B 1 126 ? -0.256 7.75 8.578 1 97.5 126 LEU B CA 1
ATOM 3655 C C . LEU B 1 126 ? -0.347 6.312 9.078 1 97.5 126 LEU B C 1
ATOM 3657 O O . LEU B 1 126 ? -0.984 5.469 8.445 1 97.5 126 LEU B O 1
ATOM 3661 N N . LEU B 1 127 ? 0.306 6.043 10.227 1 94.81 127 LEU B N 1
ATOM 3662 C CA . LEU B 1 127 ? 0.257 4.688 10.766 1 94.81 127 LEU B CA 1
ATOM 3663 C C . LEU B 1 127 ? -1.144 4.352 11.266 1 94.81 127 LEU B C 1
ATOM 3665 O O . LEU B 1 127 ? -1.464 3.184 11.492 1 94.81 127 LEU B O 1
ATOM 3669 N N . ASP B 1 128 ? -1.934 5.348 11.508 1 95.5 128 ASP B N 1
ATOM 3670 C CA . ASP B 1 128 ? -3.35 5.148 11.797 1 95.5 128 ASP B CA 1
ATOM 3671 C C . ASP B 1 128 ? -4.188 5.234 10.523 1 95.5 128 ASP B C 1
ATOM 3673 O O . ASP B 1 128 ? -4.34 6.312 9.945 1 95.5 128 ASP B O 1
ATOM 3677 N N . ILE B 1 129 ? -4.773 4.164 10.141 1 93.62 129 ILE B N 1
ATOM 3678 C CA . ILE B 1 129 ? -5.484 4.047 8.875 1 93.62 129 ILE B CA 1
ATOM 3679 C C . ILE B 1 129 ? -6.75 4.898 8.914 1 93.62 129 ILE B C 1
ATOM 3681 O O . ILE B 1 129 ? -7.34 5.195 7.871 1 93.62 129 ILE B O 1
ATOM 3685 N N . SER B 1 130 ? -7.172 5.297 10.086 1 96.06 130 SER B N 1
ATOM 3686 C CA . SER B 1 130 ? -8.391 6.086 10.211 1 96.06 130 SER B CA 1
ATOM 3687 C C . SER B 1 130 ? -8.125 7.566 9.945 1 96.06 130 SER B C 1
ATOM 3689 O O . SER B 1 130 ? -9.062 8.344 9.727 1 96.06 130 SER B O 1
ATOM 3691 N N . ASN B 1 131 ? -6.863 7.996 10.031 1 98 131 ASN B N 1
ATOM 3692 C CA . ASN B 1 131 ? -6.551 9.391 9.742 1 98 131 ASN B CA 1
ATOM 3693 C C . ASN B 1 131 ? -6.734 9.711 8.266 1 98 131 ASN B C 1
ATOM 3695 O O . ASN B 1 131 ? -6.102 9.094 7.406 1 98 131 ASN B O 1
ATOM 3699 N N . GLU B 1 132 ? -7.574 10.727 8 1 98.19 132 GLU B N 1
ATOM 3700 C CA . GLU B 1 132 ? -7.898 11.07 6.621 1 98.19 132 GLU B CA 1
ATOM 3701 C C . GLU B 1 132 ? -7.43 12.484 6.285 1 98.19 132 GLU B C 1
ATOM 3703 O O . GLU B 1 132 ? -7.215 12.812 5.117 1 98.19 132 GLU B O 1
ATOM 3708 N N . ARG B 1 133 ? -7.402 13.281 7.289 1 98.88 133 ARG B N 1
ATOM 3709 C CA . ARG B 1 133 ? -6.953 14.664 7.141 1 98.88 133 ARG B CA 1
ATOM 3710 C C . ARG B 1 133 ? -5.809 14.977 8.094 1 98.88 133 ARG B C 1
ATOM 3712 O O . ARG B 1 133 ? -5.828 14.555 9.258 1 98.88 133 ARG B O 1
ATOM 3719 N N . PHE B 1 134 ? -4.797 15.617 7.594 1 98.94 134 PHE B N 1
ATOM 3720 C CA . PHE B 1 134 ? -3.568 15.883 8.336 1 98.94 134 PHE B CA 1
ATOM 3721 C C . PHE B 1 134 ? -3.291 17.391 8.391 1 98.94 134 PHE B C 1
ATOM 3723 O O . PHE B 1 134 ? -3.139 18.031 7.352 1 98.94 134 PHE B O 1
ATOM 3730 N N . ILE B 1 135 ? -3.18 17.953 9.57 1 98.88 135 ILE B N 1
ATOM 3731 C CA . ILE B 1 135 ? -3.033 19.391 9.734 1 98.88 135 ILE B CA 1
ATOM 3732 C C . ILE B 1 135 ? -1.753 19.688 10.508 1 98.88 135 ILE B C 1
ATOM 3734 O O . ILE B 1 135 ? -1.53 19.141 11.586 1 98.88 135 ILE B O 1
ATOM 3738 N N . LEU B 1 136 ? -0.956 20.5 9.953 1 98.88 136 LEU B N 1
ATOM 3739 C CA . LEU B 1 136 ? 0.245 20.969 10.633 1 98.88 136 LEU B CA 1
ATOM 3740 C C . LEU B 1 136 ? -0.046 22.234 11.438 1 98.88 136 LEU B C 1
ATOM 3742 O O . LEU B 1 136 ? -0.531 23.219 10.883 1 98.88 136 LEU B O 1
ATOM 3746 N N . VAL B 1 137 ? 0.225 22.219 12.742 1 98.56 137 VAL B N 1
ATOM 3747 C CA . VAL B 1 137 ? 0.062 23.375 13.609 1 98.56 137 VAL B CA 1
ATOM 3748 C C . VAL B 1 137 ? 1.283 23.516 14.516 1 98.56 137 VAL B C 1
ATOM 3750 O O . VAL B 1 137 ? 2.098 22.594 14.625 1 98.56 137 VAL B O 1
ATOM 3753 N N . SER B 1 138 ? 1.438 24.688 15.047 1 97.31 138 SER B N 1
ATOM 3754 C CA . SER B 1 138 ? 2.5 24.953 16.016 1 97.31 138 SER B CA 1
ATOM 3755 C C . SER B 1 138 ? 1.936 25.172 17.406 1 97.31 138 SER B C 1
ATOM 3757 O O . SER B 1 138 ? 0.72 25.109 17.609 1 97.31 138 SER B O 1
ATOM 3759 N N . GLU B 1 139 ? 2.812 25.391 18.375 1 97.12 139 GLU B N 1
ATOM 3760 C CA . GLU B 1 139 ? 2.424 25.656 19.75 1 97.12 139 GLU B CA 1
ATOM 3761 C C . GLU B 1 139 ? 1.711 27 19.875 1 97.12 139 GLU B C 1
ATOM 3763 O O . GLU B 1 139 ? 1.088 27.297 20.906 1 97.12 139 GLU B O 1
ATOM 3768 N N . SER B 1 140 ? 1.791 27.812 18.781 1 98 140 SER B N 1
ATOM 3769 C CA . SER B 1 140 ? 1.218 29.156 18.844 1 98 140 SER B CA 1
ATOM 3770 C C . SER B 1 140 ? -0.055 29.25 18.016 1 98 140 SER B C 1
ATOM 3772 O O . SER B 1 140 ? -0.529 30.359 17.719 1 98 140 SER B O 1
ATOM 3774 N N . CYS B 1 141 ? -0.586 28.094 17.609 1 98.44 141 CYS B N 1
ATOM 3775 C CA . CYS B 1 141 ? -1.81 28.047 16.828 1 98.44 141 CYS B CA 1
ATOM 3776 C C . CYS B 1 141 ? -3.023 27.797 17.719 1 98.44 141 CYS B C 1
ATOM 3778 O O . CYS B 1 141 ? -2.91 27.188 18.766 1 98.44 141 CYS B O 1
ATOM 3780 N N . ILE B 1 142 ? -4.16 28.297 17.266 1 98.62 142 ILE B N 1
ATOM 3781 C CA . ILE B 1 142 ? -5.43 28 17.922 1 98.62 142 ILE B CA 1
ATOM 3782 C C . ILE B 1 142 ? -6.496 27.672 16.875 1 98.62 142 ILE B C 1
ATOM 3784 O O . ILE B 1 142 ? -6.406 28.125 15.734 1 98.62 142 ILE B O 1
ATOM 3788 N N . PRO B 1 143 ? -7.484 26.859 17.234 1 98.75 143 PRO B N 1
ATOM 3789 C CA . PRO B 1 143 ? -8.648 26.703 16.359 1 98.75 143 PRO B CA 1
ATOM 3790 C C . PRO B 1 143 ? -9.555 27.938 16.359 1 98.75 143 PRO B C 1
ATOM 3792 O O . PRO B 1 143 ? -9.719 28.578 17.391 1 98.75 143 PRO B O 1
ATOM 3795 N N . LEU B 1 144 ? -10.195 28.141 15.211 1 98.19 144 LEU B N 1
ATOM 3796 C CA . LEU B 1 144 ? -10.992 29.359 15.086 1 98.19 144 LEU B CA 1
ATOM 3797 C C . LEU B 1 144 ? -12.484 29.031 15.062 1 98.19 144 LEU B C 1
ATOM 3799 O O . LEU B 1 144 ? -13.32 29.938 15.008 1 98.19 144 LEU B O 1
ATOM 3803 N N . TYR B 1 145 ? -12.82 27.781 15.062 1 97.81 145 TYR B N 1
ATOM 3804 C CA . TYR B 1 145 ? -14.18 27.25 15.117 1 97.81 145 TYR B CA 1
ATOM 3805 C C . TYR B 1 145 ? -14.242 26.031 16.016 1 97.81 145 TYR B C 1
ATOM 3807 O O . TYR B 1 145 ? -13.211 25.484 16.406 1 97.81 145 TYR B O 1
ATOM 3815 N N . ASN B 1 146 ? -15.43 25.672 16.422 1 98.12 146 ASN B N 1
ATOM 3816 C CA . ASN B 1 146 ? -15.547 24.438 17.203 1 98.12 146 ASN B CA 1
ATOM 3817 C C . ASN B 1 146 ? -15.188 23.219 16.375 1 98.12 146 ASN B C 1
ATOM 3819 O O . ASN B 1 146 ? -15.086 23.297 15.148 1 98.12 146 ASN B O 1
ATOM 3823 N N . PHE B 1 147 ? -15.031 22.109 17.031 1 98.81 147 PHE B N 1
ATOM 3824 C CA . PHE B 1 147 ? -14.484 20.906 16.406 1 98.81 147 PHE B CA 1
ATOM 3825 C C . PHE B 1 147 ? -15.414 20.406 15.312 1 98.81 147 PHE B C 1
ATOM 3827 O O . PHE B 1 147 ? -14.953 20 14.242 1 98.81 147 PHE B O 1
ATOM 3834 N N . SER B 1 148 ? -16.656 20.406 15.523 1 98.56 148 SER B N 1
ATOM 3835 C CA . SER B 1 148 ? -17.609 19.875 14.562 1 98.56 148 SER B CA 1
ATOM 3836 C C . SER B 1 148 ? -17.547 20.609 13.234 1 98.56 148 SER B C 1
ATOM 3838 O O . SER B 1 148 ? -17.547 19.984 12.164 1 98.56 148 SER B O 1
ATOM 3840 N N . VAL B 1 149 ? -17.406 21.891 13.344 1 98.12 149 VAL B N 1
ATOM 3841 C CA . VAL B 1 149 ? -17.312 22.703 12.133 1 98.12 149 VAL B CA 1
ATOM 3842 C C . VAL B 1 149 ? -16.047 22.375 11.375 1 98.12 149 VAL B C 1
ATOM 3844 O O . VAL B 1 149 ? -16.078 22.125 10.164 1 98.12 149 VAL B O 1
ATOM 3847 N N . ILE B 1 150 ? -14.984 22.297 12.086 1 98.81 150 ILE B N 1
ATOM 3848 C CA . ILE B 1 150 ? -13.695 22.016 11.461 1 98.81 150 ILE B CA 1
ATOM 3849 C C . ILE B 1 150 ? -13.695 20.609 10.867 1 98.81 150 ILE B C 1
ATOM 3851 O O . ILE B 1 150 ? -13.273 20.422 9.727 1 98.81 150 ILE B O 1
ATOM 3855 N N . TYR B 1 151 ? -14.227 19.672 11.602 1 98.88 151 TYR B N 1
ATOM 3856 C CA . TYR B 1 151 ? -14.273 18.281 11.164 1 98.88 151 TYR B CA 1
ATOM 3857 C C . TYR B 1 151 ? -15.047 18.156 9.852 1 98.88 151 TYR B C 1
ATOM 3859 O O . TYR B 1 151 ? -14.547 17.578 8.883 1 98.88 151 TYR B O 1
ATOM 3867 N N . HIS B 1 152 ? -16.188 18.734 9.812 1 98.56 152 HIS B N 1
ATOM 3868 C CA . HIS B 1 152 ? -17.031 18.594 8.633 1 98.56 152 HIS B CA 1
ATOM 3869 C C . HIS B 1 152 ? -16.453 19.344 7.441 1 98.56 152 HIS B C 1
ATOM 3871 O O . HIS B 1 152 ? -16.516 18.875 6.309 1 98.56 152 HIS B O 1
ATOM 3877 N N . TYR B 1 153 ? -15.93 20.547 7.758 1 98.56 153 TYR B N 1
ATOM 3878 C CA . TYR B 1 153 ? -15.305 21.328 6.707 1 98.56 153 TYR B CA 1
ATOM 3879 C C . TYR B 1 153 ? -14.203 20.531 6.008 1 98.56 153 TYR B C 1
ATOM 3881 O O . TYR B 1 153 ? -14.164 20.469 4.773 1 98.56 153 TYR B O 1
ATOM 3889 N N . LEU B 1 154 ? -13.383 19.891 6.773 1 98.75 154 LEU B N 1
ATOM 3890 C CA . LEU B 1 154 ? -12.227 19.188 6.23 1 98.75 154 LEU B CA 1
ATOM 3891 C C . LEU B 1 154 ? -12.641 17.859 5.594 1 98.75 154 LEU B C 1
ATOM 3893 O O . LEU B 1 154 ? -12.156 17.5 4.52 1 98.75 154 LEU B O 1
ATOM 3897 N N . MET B 1 155 ? -13.578 17.141 6.219 1 98.56 155 MET B N 1
ATOM 3898 C CA . MET B 1 155 ? -13.961 15.82 5.738 1 98.56 155 MET B CA 1
ATOM 3899 C C . MET B 1 155 ? -14.734 15.922 4.426 1 98.56 155 MET B C 1
ATOM 3901 O O . MET B 1 155 ? -14.672 15.008 3.596 1 98.56 155 MET B O 1
ATOM 3905 N N . LYS B 1 156 ? -15.328 17.047 4.199 1 98.12 156 LYS B N 1
ATOM 3906 C CA . LYS B 1 156 ? -16.156 17.203 3.006 1 98.12 156 LYS B CA 1
ATOM 3907 C C . LYS B 1 156 ? -15.375 17.906 1.894 1 98.12 156 LYS B C 1
ATOM 3909 O O . LYS B 1 156 ? -15.859 18.016 0.764 1 98.12 156 LYS B O 1
ATOM 3914 N N . SER B 1 157 ? -14.227 18.344 2.211 1 98.44 157 SER B N 1
ATOM 3915 C CA . SER B 1 157 ? -13.484 19.125 1.225 1 98.44 157 SER B CA 1
ATOM 3916 C C . SER B 1 157 ? -12.984 18.234 0.086 1 98.44 157 SER B C 1
ATOM 3918 O O . SER B 1 157 ? -12.484 17.141 0.323 1 98.44 157 SER B O 1
ATOM 3920 N N . LYS B 1 158 ? -13.008 18.781 -1.078 1 97.75 158 LYS B N 1
ATOM 3921 C CA . LYS B 1 158 ? -12.469 18.125 -2.26 1 97.75 158 LYS B CA 1
ATOM 3922 C C . LYS B 1 158 ? -10.969 18.375 -2.389 1 97.75 158 LYS B C 1
ATOM 3924 O O . LYS B 1 158 ? -10.281 17.656 -3.127 1 97.75 158 LYS B O 1
ATOM 3929 N N . TYR B 1 159 ? -10.516 19.344 -1.664 1 98.38 159 TYR B N 1
ATOM 3930 C CA . TYR B 1 159 ? -9.148 19.812 -1.874 1 98.38 159 TYR B CA 1
ATOM 3931 C C . TYR B 1 159 ? -8.336 19.734 -0.584 1 98.38 159 TYR B C 1
ATOM 3933 O O . TYR B 1 159 ? -8.906 19.641 0.506 1 98.38 159 TYR B O 1
ATOM 3941 N N . SER B 1 160 ? -7.062 19.656 -0.75 1 98.75 160 SER B N 1
ATOM 3942 C CA . SER B 1 160 ? -6.109 19.906 0.325 1 98.75 160 SER B CA 1
ATOM 3943 C C . SER B 1 160 ? -5.707 21.375 0.36 1 98.75 160 SER B C 1
ATOM 3945 O O . SER B 1 160 ? -5.824 22.094 -0.644 1 98.75 160 SER B O 1
ATOM 3947 N N . PHE B 1 161 ? -5.242 21.812 1.501 1 98.75 161 PHE B N 1
ATOM 3948 C CA . PHE B 1 161 ? -5 23.234 1.71 1 98.75 161 PHE B CA 1
ATOM 3949 C C . PHE B 1 161 ? -3.514 23.5 1.931 1 98.75 161 PHE B C 1
ATOM 3951 O O . PHE B 1 161 ? -2.998 23.297 3.031 1 98.75 161 PHE B O 1
ATOM 3958 N N . ILE B 1 162 ? -2.891 23.938 0.913 1 97.69 162 ILE B N 1
ATOM 3959 C CA . ILE B 1 162 ? -1.499 24.375 0.901 1 97.69 162 ILE B CA 1
ATOM 3960 C C . ILE B 1 162 ? -1.364 25.641 0.06 1 97.69 162 ILE B C 1
ATOM 3962 O O . ILE B 1 162 ? -1.878 25.719 -1.06 1 97.69 162 ILE B O 1
ATOM 3966 N N . GLY B 1 163 ? -0.817 26.688 0.682 1 96.44 163 GLY B N 1
ATOM 3967 C CA . GLY B 1 163 ? -0.484 27.828 -0.146 1 96.44 163 GLY B CA 1
ATOM 3968 C C . GLY B 1 163 ? 0.579 27.531 -1.186 1 96.44 163 GLY B C 1
ATOM 3969 O O . GLY B 1 163 ? 1.63 26.969 -0.863 1 96.44 163 GLY B O 1
ATOM 3970 N N . ALA B 1 164 ? 0.301 27.75 -2.434 1 97.31 164 ALA B N 1
ATOM 3971 C CA . ALA B 1 164 ? 1.251 27.531 -3.521 1 97.31 164 ALA B CA 1
ATOM 3972 C C . ALA B 1 164 ? 1.043 28.547 -4.641 1 97.31 164 ALA B C 1
ATOM 3974 O O . ALA B 1 164 ? 0.07 28.469 -5.391 1 97.31 164 ALA B O 1
ATOM 3975 N N . PHE B 1 165 ? 1.89 29.438 -4.754 1 97.25 165 PHE B N 1
ATOM 3976 C CA . PHE B 1 165 ? 1.727 30.469 -5.773 1 97.25 165 PHE B CA 1
ATOM 3977 C C . PHE B 1 165 ? 3.061 30.797 -6.438 1 97.25 165 PHE B C 1
ATOM 3979 O O . PHE B 1 165 ? 4.121 30.469 -5.898 1 97.25 165 PHE B O 1
ATOM 3986 N N . ASP B 1 166 ? 2.959 31.297 -7.621 1 97.94 166 ASP B N 1
ATOM 3987 C CA . ASP B 1 166 ? 4.133 31.75 -8.359 1 97.94 166 ASP B CA 1
ATOM 3988 C C . ASP B 1 166 ? 4.527 33.156 -7.961 1 97.94 166 ASP B C 1
ATOM 3990 O O . ASP B 1 166 ? 3.812 34.125 -8.258 1 97.94 166 ASP B O 1
ATOM 3994 N N . ASP B 1 167 ? 5.582 33.312 -7.25 1 97.06 167 ASP B N 1
ATOM 3995 C CA . ASP B 1 167 ? 6.117 34.594 -6.836 1 97.06 167 ASP B CA 1
ATOM 3996 C C . ASP B 1 167 ? 7.359 34.969 -7.645 1 97.06 167 ASP B C 1
ATOM 3998 O O . ASP B 1 167 ? 8.445 34.438 -7.398 1 97.06 167 ASP B O 1
ATOM 4002 N N . PRO B 1 168 ? 7.207 35.844 -8.586 1 96.94 168 PRO B N 1
ATOM 4003 C CA . PRO B 1 168 ? 8.344 36.188 -9.445 1 96.94 168 PRO B CA 1
ATOM 4004 C C . PRO B 1 168 ? 9.406 37 -8.711 1 96.94 168 PRO B C 1
ATOM 4006 O O . PRO B 1 168 ? 10.492 37.25 -9.242 1 96.94 168 PRO B O 1
ATOM 4009 N N . GLY B 1 169 ? 9.211 37.406 -7.535 1 95.69 169 GLY B N 1
ATOM 4010 C CA . GLY B 1 169 ? 10.086 38.281 -6.777 1 95.69 169 GLY B CA 1
ATOM 4011 C C . GLY B 1 169 ? 11.281 37.562 -6.18 1 95.69 169 GLY B C 1
ATOM 4012 O O . GLY B 1 169 ? 11.5 36.375 -6.445 1 95.69 169 GLY B O 1
ATOM 4013 N N . PRO B 1 170 ? 12.055 38.344 -5.438 1 95 170 PRO B N 1
ATOM 4014 C CA . PRO B 1 170 ? 13.305 37.812 -4.887 1 95 170 PRO B CA 1
ATOM 4015 C C . PRO B 1 170 ? 13.078 36.719 -3.857 1 95 170 PRO B C 1
ATOM 4017 O O . PRO B 1 170 ? 13.961 35.875 -3.635 1 95 170 PRO B O 1
ATOM 4020 N N . PHE B 1 171 ? 11.898 36.719 -3.307 1 93.44 171 PHE B N 1
ATOM 4021 C CA . PHE B 1 171 ? 11.641 35.75 -2.256 1 93.44 171 PHE B CA 1
ATOM 4022 C C . PHE B 1 171 ? 10.898 34.531 -2.811 1 93.44 171 PHE B C 1
ATOM 4024 O O . PHE B 1 171 ? 10.625 33.594 -2.078 1 93.44 171 PHE B O 1
ATOM 4031 N N . GLY B 1 172 ? 10.562 34.594 -4.043 1 96.12 172 GLY B N 1
ATOM 4032 C CA . GLY B 1 172 ? 9.984 33.5 -4.77 1 96.12 172 GLY B CA 1
ATOM 4033 C C . GLY B 1 172 ? 10.945 32.875 -5.766 1 96.12 172 GLY B C 1
ATOM 4034 O O . GLY B 1 172 ? 11.852 32.125 -5.379 1 96.12 172 GLY B O 1
ATOM 4035 N N . ARG B 1 173 ? 10.805 33.25 -7.023 1 97.56 173 ARG B N 1
ATOM 4036 C CA . ARG B 1 173 ? 11.664 32.719 -8.078 1 97.56 173 ARG B CA 1
ATOM 4037 C C . ARG B 1 173 ? 13.125 33.094 -7.828 1 97.56 173 ARG B C 1
ATOM 4039 O O . ARG B 1 173 ? 14.031 32.406 -8.289 1 97.56 173 ARG B O 1
ATOM 4046 N N . GLY B 1 174 ? 13.32 34.188 -7.117 1 97.38 174 GLY B N 1
ATOM 4047 C CA . GLY B 1 174 ? 14.68 34.594 -6.793 1 97.38 174 GLY B CA 1
ATOM 4048 C C . GLY B 1 174 ? 15.422 33.594 -5.949 1 97.38 174 GLY B C 1
ATOM 4049 O O . GLY B 1 174 ? 16.656 33.625 -5.879 1 97.38 174 GLY B O 1
ATOM 4050 N N . ARG B 1 175 ? 14.758 32.688 -5.328 1 97.62 175 ARG B N 1
ATOM 4051 C CA . ARG B 1 175 ? 15.359 31.656 -4.477 1 97.62 175 ARG B CA 1
ATOM 4052 C C . ARG B 1 175 ? 15.555 30.359 -5.234 1 97.62 175 ARG B C 1
ATOM 4054 O O . ARG B 1 175 ? 16.062 29.375 -4.68 1 97.62 175 ARG B O 1
ATOM 4061 N N . TYR B 1 176 ? 15.211 30.344 -6.543 1 98.06 176 TYR B N 1
ATOM 4062 C CA . TYR B 1 176 ? 15.328 29.156 -7.371 1 98.06 176 TYR B CA 1
ATOM 4063 C C . TYR B 1 176 ? 16.781 28.906 -7.781 1 98.06 176 TYR B C 1
ATOM 4065 O O . TYR B 1 176 ? 17.5 29.859 -8.109 1 98.06 176 TYR B O 1
ATOM 4073 N N . ASN B 1 177 ? 17.219 27.719 -7.672 1 97.94 177 ASN B N 1
ATOM 4074 C CA . ASN B 1 177 ? 18.516 27.266 -8.156 1 97.94 177 ASN B CA 1
ATOM 4075 C C . ASN B 1 177 ? 18.375 26.438 -9.438 1 97.94 177 ASN B C 1
ATOM 4077 O O . ASN B 1 177 ? 17.656 25.453 -9.469 1 97.94 177 ASN B O 1
ATOM 4081 N N . ASN B 1 178 ? 19.094 26.734 -10.445 1 97.44 178 ASN B N 1
ATOM 4082 C CA . ASN B 1 178 ? 18.969 26.109 -11.758 1 97.44 178 ASN B CA 1
ATOM 4083 C C . ASN B 1 178 ? 19.266 24.609 -11.695 1 97.44 178 ASN B C 1
ATOM 4085 O O . ASN B 1 178 ? 18.844 23.844 -12.562 1 97.44 178 ASN B O 1
ATOM 4089 N N . ASN B 1 179 ? 19.953 24.188 -10.727 1 97.81 179 ASN B N 1
ATOM 4090 C CA . ASN B 1 179 ? 20.297 22.781 -10.586 1 97.81 179 ASN B CA 1
ATOM 4091 C C . ASN B 1 179 ? 19.094 21.953 -10.172 1 97.81 179 ASN B C 1
ATOM 4093 O O . ASN B 1 179 ? 19.156 20.719 -10.148 1 97.81 179 ASN B O 1
ATOM 4097 N N . MET B 1 180 ? 18 22.578 -9.898 1 97.75 180 MET B N 1
ATOM 4098 C CA . MET B 1 180 ? 16.75 21.875 -9.594 1 97.75 180 MET B CA 1
ATOM 4099 C C . MET B 1 180 ? 16.219 21.156 -10.828 1 97.75 180 MET B C 1
ATOM 4101 O O . MET B 1 180 ? 15.492 20.172 -10.703 1 97.75 180 MET B O 1
ATOM 4105 N N . ALA B 1 181 ? 16.578 21.719 -12 1 97.38 181 ALA B N 1
ATOM 4106 C CA . ALA B 1 181 ? 16.172 21.094 -13.258 1 97.38 181 ALA B CA 1
ATOM 4107 C C . ALA B 1 181 ? 16.938 19.797 -13.5 1 97.38 181 ALA B C 1
ATOM 4109 O O . ALA B 1 181 ? 18.078 19.656 -13.062 1 97.38 181 ALA B O 1
ATOM 4110 N N . PRO B 1 182 ? 16.25 18.734 -14.141 1 97.75 182 PRO B N 1
ATOM 4111 C CA . PRO B 1 182 ? 14.969 18.844 -14.844 1 97.75 182 PRO B CA 1
ATOM 4112 C C . PRO B 1 182 ? 13.781 18.484 -13.953 1 97.75 182 PRO B C 1
ATOM 4114 O O . PRO B 1 182 ? 12.633 18.609 -14.375 1 97.75 182 PRO B O 1
ATOM 4117 N N . GLU B 1 183 ? 13.992 18.109 -12.688 1 97.94 183 GLU B N 1
ATOM 4118 C CA . GLU B 1 183 ? 12.898 17.672 -11.828 1 97.94 183 GLU B CA 1
ATOM 4119 C C . GLU B 1 183 ? 11.945 18.828 -11.523 1 97.94 183 GLU B C 1
ATOM 4121 O O . GLU B 1 183 ? 10.727 18.625 -11.422 1 97.94 183 GLU B O 1
ATOM 4126 N N . VAL B 1 184 ? 12.531 19.969 -11.312 1 98.44 184 VAL B N 1
ATOM 4127 C CA . VAL B 1 184 ? 11.75 21.172 -11.039 1 98.44 184 VAL B CA 1
ATOM 4128 C C . VAL B 1 184 ? 12.211 22.312 -11.953 1 98.44 184 VAL B C 1
ATOM 4130 O O . VAL B 1 184 ? 13.297 22.875 -11.75 1 98.44 184 VAL B O 1
ATOM 4133 N N . ASN B 1 185 ? 11.383 22.672 -12.812 1 98.19 185 ASN B N 1
ATOM 4134 C CA . ASN B 1 185 ? 11.656 23.859 -13.625 1 98.19 185 ASN B CA 1
ATOM 4135 C C . ASN B 1 185 ? 11.227 25.141 -12.906 1 98.19 185 ASN B C 1
ATOM 4137 O O . ASN B 1 185 ? 10.344 25.109 -12.047 1 98.19 185 ASN B O 1
ATOM 4141 N N . ILE B 1 186 ? 11.797 26.234 -13.297 1 98 186 ILE B N 1
ATOM 4142 C CA . ILE B 1 186 ? 11.531 27.5 -12.617 1 98 186 ILE B CA 1
ATOM 4143 C C . ILE B 1 186 ? 10.047 27.859 -12.75 1 98 186 ILE B C 1
ATOM 4145 O O . ILE B 1 186 ? 9.469 28.453 -11.844 1 98 186 ILE B O 1
ATOM 4149 N N . THR B 1 187 ? 9.445 27.422 -13.836 1 97.75 187 THR B N 1
ATOM 4150 C CA . THR B 1 187 ? 8.039 27.734 -14.055 1 97.75 187 THR B CA 1
ATOM 4151 C C . THR B 1 187 ? 7.152 26.953 -13.086 1 97.75 187 THR B C 1
ATOM 4153 O O . THR B 1 187 ? 5.988 27.297 -12.883 1 97.75 187 THR B O 1
ATOM 4156 N N . GLN B 1 188 ? 7.668 25.922 -12.484 1 98.31 188 GLN B N 1
ATOM 4157 C CA . GLN B 1 188 ? 6.926 25.062 -11.562 1 98.31 188 GLN B CA 1
ATOM 4158 C C . GLN B 1 188 ? 7.195 25.453 -10.117 1 98.31 188 GLN B C 1
ATOM 4160 O O . GLN B 1 188 ? 6.504 25 -9.203 1 98.31 188 GLN B O 1
ATOM 4165 N N . TRP B 1 189 ? 8.211 26.344 -9.93 1 98.5 189 TRP B N 1
ATOM 4166 C CA . TRP B 1 189 ? 8.617 26.766 -8.594 1 98.5 189 TRP B CA 1
ATOM 4167 C C . TRP B 1 189 ? 7.504 27.547 -7.906 1 98.5 189 TRP B C 1
ATOM 4169 O O . TRP B 1 189 ? 6.902 28.438 -8.5 1 98.5 189 TRP B O 1
ATOM 4179 N N . ARG B 1 190 ? 7.211 27.109 -6.676 1 98.69 190 ARG B N 1
ATOM 4180 C CA . ARG B 1 190 ? 6.133 27.766 -5.93 1 98.69 190 ARG B CA 1
ATOM 4181 C C . ARG B 1 190 ? 6.602 28.188 -4.543 1 98.69 190 ARG B C 1
ATOM 4183 O O . ARG B 1 190 ? 7.578 27.656 -4.02 1 98.69 190 ARG B O 1
ATOM 4190 N N . LYS B 1 191 ? 5.906 29.109 -4.051 1 97.88 191 LYS B N 1
ATOM 4191 C CA . LYS B 1 191 ? 6.082 29.594 -2.686 1 97.88 191 LYS B CA 1
ATOM 4192 C C . LYS B 1 191 ? 4.781 29.5 -1.896 1 97.88 191 LYS B C 1
ATOM 4194 O O . LYS B 1 191 ? 3.695 29.672 -2.455 1 97.88 191 LYS B O 1
ATOM 4199 N N . GLY B 1 192 ? 4.914 29.172 -0.663 1 96.38 192 GLY B N 1
ATOM 4200 C CA . GLY B 1 192 ? 3.791 29.141 0.26 1 96.38 192 GLY B CA 1
ATOM 4201 C C . GLY B 1 192 ? 4.215 29.062 1.715 1 96.38 192 GLY B C 1
ATOM 4202 O O . GLY B 1 192 ? 5.395 28.859 2.014 1 96.38 192 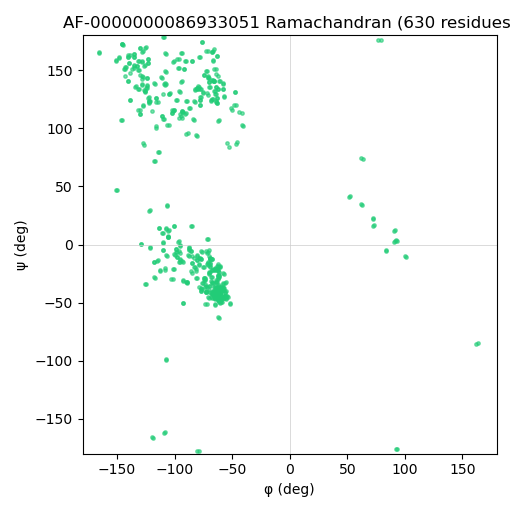GLY B O 1
ATOM 4203 N N . SER B 1 193 ? 3.248 29.344 2.562 1 93.88 193 SER B N 1
ATOM 4204 C CA . SER B 1 193 ? 3.543 29.172 3.98 1 93.88 193 SER B CA 1
ATOM 4205 C C . SER B 1 193 ? 3.848 27.719 4.316 1 93.88 193 SER B C 1
ATOM 4207 O O . SER B 1 193 ? 3.557 26.828 3.523 1 93.88 193 SER B O 1
ATOM 4209 N N . GLN B 1 194 ? 4.465 27.516 5.465 1 94.5 194 GLN B N 1
ATOM 4210 C CA . GLN B 1 194 ? 4.824 26.188 5.941 1 94.5 194 GLN B CA 1
ATOM 4211 C C . GLN B 1 194 ? 3.582 25.391 6.34 1 94.5 194 GLN B C 1
ATOM 4213 O O . GLN B 1 194 ? 3.576 24.156 6.266 1 94.5 194 GLN B O 1
ATOM 4218 N N . TRP B 1 195 ? 2.527 26.062 6.688 1 97.38 195 TRP B N 1
ATOM 4219 C CA . TRP B 1 195 ? 1.361 25.438 7.297 1 97.38 195 TRP B CA 1
ATOM 4220 C C . TRP B 1 195 ? 0.451 24.828 6.234 1 97.38 195 TRP B C 1
ATOM 4222 O O . TRP B 1 195 ? 0.014 25.531 5.312 1 97.38 195 TRP B O 1
ATOM 4232 N N . PHE B 1 196 ? 0.214 23.516 6.387 1 98.5 196 PHE B N 1
ATOM 4233 C CA . PHE B 1 196 ? -0.587 22.828 5.379 1 98.5 196 PHE B CA 1
ATOM 4234 C C . PHE B 1 196 ? -1.616 21.922 6.035 1 98.5 196 PHE B C 1
ATOM 4236 O O . PHE B 1 196 ? -1.497 21.594 7.219 1 98.5 196 PHE B O 1
ATOM 4243 N N . GLU B 1 197 ? -2.65 21.672 5.379 1 98.81 197 GLU B N 1
ATOM 4244 C CA . GLU B 1 197 ? -3.602 20.594 5.574 1 98.81 197 GLU B CA 1
ATOM 4245 C C . GLU B 1 197 ? -3.727 19.734 4.32 1 98.81 197 GLU B C 1
ATOM 4247 O O . GLU B 1 197 ? -3.973 20.25 3.229 1 98.81 197 GLU B O 1
ATOM 4252 N N . VAL B 1 198 ? -3.479 18.406 4.488 1 98.88 198 VAL B N 1
ATOM 4253 C CA . VAL B 1 198 ? -3.543 17.547 3.312 1 98.88 198 VAL B CA 1
ATOM 4254 C C . VAL B 1 198 ? -4.398 16.312 3.613 1 98.88 198 VAL B C 1
ATOM 4256 O O . VAL B 1 198 ? -4.543 15.922 4.773 1 98.88 198 VAL B O 1
ATOM 4259 N N . ASN B 1 199 ? -5.004 15.852 2.561 1 98.69 199 ASN B N 1
ATOM 4260 C CA . ASN B 1 199 ? -5.691 14.578 2.705 1 98.69 199 ASN B CA 1
ATOM 4261 C C . ASN B 1 199 ? -4.711 13.406 2.701 1 98.69 199 ASN B C 1
ATOM 4263 O O . ASN B 1 199 ? -3.506 13.609 2.551 1 98.69 199 ASN B O 1
ATOM 4267 N N . ARG B 1 200 ? -5.16 12.258 2.924 1 97.81 200 ARG B N 1
ATOM 4268 C CA . ARG B 1 200 ? -4.324 11.07 3.09 1 97.81 200 ARG B CA 1
ATOM 4269 C C . ARG B 1 200 ? -3.498 10.805 1.835 1 97.81 200 ARG B C 1
ATOM 4271 O O . ARG B 1 200 ? -2.314 10.477 1.922 1 97.81 200 ARG B O 1
ATOM 4278 N N . LYS B 1 201 ? -4.102 10.945 0.665 1 97.19 201 LYS B N 1
ATOM 4279 C CA . LYS B 1 201 ? -3.4 10.711 -0.594 1 97.19 201 LYS B CA 1
ATOM 4280 C C . LYS B 1 201 ? -2.164 11.602 -0.711 1 97.19 201 LYS B C 1
ATOM 4282 O O . LYS B 1 201 ? -1.078 11.117 -1.043 1 97.19 201 LYS B O 1
ATOM 4287 N N . LEU B 1 202 ? -2.332 12.836 -0.404 1 98.62 202 LEU B N 1
ATOM 4288 C CA . LEU B 1 202 ? -1.217 13.766 -0.537 1 98.62 202 LEU B CA 1
ATOM 4289 C C . LEU B 1 202 ? -0.215 13.578 0.599 1 98.62 202 LEU B C 1
ATOM 4291 O O . LEU B 1 202 ? 0.986 13.781 0.412 1 98.62 202 LEU B O 1
ATOM 4295 N N . ALA B 1 203 ? -0.707 13.211 1.775 1 98.75 203 ALA B N 1
ATOM 4296 C CA . ALA B 1 203 ? 0.215 12.867 2.855 1 98.75 203 ALA B CA 1
ATOM 4297 C C . ALA B 1 203 ? 1.176 11.766 2.43 1 98.75 203 ALA B C 1
ATOM 4299 O O . ALA B 1 203 ? 2.383 11.852 2.666 1 98.75 203 ALA B O 1
ATOM 4300 N N . ILE B 1 204 ? 0.654 10.789 1.803 1 98.06 204 ILE B N 1
ATOM 4301 C CA . ILE B 1 204 ? 1.472 9.68 1.327 1 98.06 204 ILE B CA 1
ATOM 4302 C C . ILE B 1 204 ? 2.443 10.172 0.26 1 98.06 204 ILE B C 1
ATOM 4304 O O . ILE B 1 204 ? 3.617 9.789 0.253 1 98.06 204 ILE B O 1
ATOM 4308 N N . SER B 1 205 ? 1.985 11.07 -0.633 1 98.19 205 SER B N 1
ATOM 4309 C CA . SER B 1 205 ? 2.854 11.633 -1.66 1 98.19 205 SER B CA 1
ATOM 4310 C C . SER B 1 205 ? 4.066 12.32 -1.042 1 98.19 205 SER B C 1
ATOM 4312 O O . SER B 1 205 ? 5.176 12.227 -1.567 1 98.19 205 SER B O 1
ATOM 4314 N N . ILE B 1 206 ? 3.791 12.938 0.036 1 98.62 206 ILE B N 1
ATOM 4315 C CA . ILE B 1 206 ? 4.863 13.672 0.702 1 98.62 206 ILE B CA 1
ATOM 4316 C C . ILE B 1 206 ? 5.867 12.688 1.3 1 98.62 206 ILE B C 1
ATOM 4318 O O . ILE B 1 206 ? 7.078 12.836 1.109 1 98.62 206 ILE B O 1
ATOM 4322 N N . VAL B 1 207 ? 5.414 11.688 1.954 1 98.25 207 VAL B N 1
ATOM 4323 C CA . VAL B 1 207 ? 6.289 10.797 2.707 1 98.25 207 VAL B CA 1
ATOM 4324 C C . VAL B 1 207 ? 7.055 9.891 1.745 1 98.25 207 VAL B C 1
ATOM 4326 O O . VAL B 1 207 ? 8.18 9.484 2.031 1 98.25 207 VAL B O 1
ATOM 4329 N N . GLU B 1 208 ? 6.453 9.609 0.608 1 97.69 208 GLU B N 1
ATOM 4330 C CA . GLU B 1 208 ? 7.078 8.648 -0.293 1 97.69 208 GLU B CA 1
ATOM 4331 C C . GLU B 1 208 ? 8.07 9.336 -1.228 1 97.69 208 GLU B C 1
ATOM 4333 O O . GLU B 1 208 ? 8.773 8.672 -1.994 1 97.69 208 GLU B O 1
ATOM 4338 N N . ASP B 1 209 ? 8.227 10.609 -1.187 1 97.94 209 ASP B N 1
ATOM 4339 C CA . ASP B 1 209 ? 8.969 11.367 -2.186 1 97.94 209 ASP B CA 1
ATOM 4340 C C . ASP B 1 209 ? 10.453 11.031 -2.133 1 97.94 209 ASP B C 1
ATOM 4342 O O . ASP B 1 209 ? 11.086 11.156 -1.083 1 97.94 209 ASP B O 1
ATOM 4346 N N . THR B 1 210 ? 10.977 10.648 -3.238 1 95.38 210 THR B N 1
ATOM 4347 C CA . THR B 1 210 ? 12.406 10.422 -3.396 1 95.38 210 THR B CA 1
ATOM 4348 C C . THR B 1 210 ? 12.938 11.164 -4.621 1 95.38 210 THR B C 1
ATOM 4350 O O . THR B 1 210 ? 14.133 11.086 -4.93 1 95.38 210 THR B O 1
ATOM 4353 N N . THR B 1 211 ? 12.086 11.812 -5.25 1 96.94 211 THR B N 1
ATOM 4354 C CA . THR B 1 211 ? 12.453 12.508 -6.484 1 96.94 211 THR B CA 1
ATOM 4355 C C . THR B 1 211 ? 12.844 13.953 -6.199 1 96.94 211 THR B C 1
ATOM 4357 O O . THR B 1 211 ? 13.922 14.391 -6.605 1 96.94 211 THR B O 1
ATOM 4360 N N . PHE B 1 212 ? 12.031 14.656 -5.48 1 98.44 212 PHE B N 1
ATOM 4361 C CA . PHE B 1 212 ? 12.234 16.078 -5.254 1 98.44 212 PHE B CA 1
ATOM 4362 C C . PHE B 1 212 ? 13.102 16.312 -4.02 1 98.44 212 PHE B C 1
ATOM 4364 O O . PHE B 1 212 ? 13.875 17.266 -3.973 1 98.44 212 PHE B O 1
ATOM 4371 N N . TYR B 1 213 ? 12.969 15.422 -3.059 1 97.94 213 TYR B N 1
ATOM 4372 C CA . TYR B 1 213 ? 13.648 15.578 -1.777 1 97.94 213 TYR B CA 1
ATOM 4373 C C . TYR B 1 213 ? 15.141 15.82 -1.978 1 97.94 213 TYR B C 1
ATOM 4375 O O . TYR B 1 213 ? 15.68 16.812 -1.478 1 97.94 213 TYR B O 1
ATOM 4383 N N . PRO B 1 214 ? 15.797 14.984 -2.768 1 97.31 214 PRO B N 1
ATOM 4384 C CA . PRO B 1 214 ? 17.234 15.211 -2.893 1 97.31 214 PRO B CA 1
ATOM 4385 C C . PRO B 1 214 ? 17.578 16.547 -3.543 1 97.31 214 PRO B C 1
ATOM 4387 O O . PRO B 1 214 ? 18.594 17.156 -3.213 1 97.31 214 PRO B O 1
ATOM 4390 N N . LYS B 1 215 ? 16.766 17.047 -4.418 1 98.06 215 LYS B N 1
ATOM 4391 C CA . LYS B 1 215 ? 16.984 18.328 -5.078 1 98.06 215 LYS B CA 1
ATOM 4392 C C . LYS B 1 215 ? 16.844 19.484 -4.09 1 98.06 215 LYS B C 1
ATOM 4394 O O . LYS B 1 215 ? 17.734 20.344 -4.004 1 98.06 215 LYS B O 1
ATOM 4399 N N . PHE B 1 216 ? 15.852 19.438 -3.303 1 98.38 216 PHE B N 1
ATOM 4400 C CA . PHE B 1 216 ? 15.602 20.531 -2.363 1 98.38 216 PHE B CA 1
ATOM 4401 C C . PHE B 1 216 ? 16.625 20.5 -1.23 1 98.38 216 PHE B C 1
ATOM 4403 O O . PHE B 1 216 ? 17.016 21.562 -0.731 1 98.38 216 PHE B O 1
ATOM 4410 N N . GLU B 1 217 ? 16.984 19.297 -0.867 1 97.31 217 GLU B N 1
ATOM 4411 C CA . GLU B 1 217 ? 18 19.172 0.181 1 97.31 217 GLU B CA 1
ATOM 4412 C C . GLU B 1 217 ? 19.344 19.734 -0.271 1 97.31 217 GLU B C 1
ATOM 4414 O O . GLU B 1 217 ? 20.016 20.422 0.494 1 97.31 217 GLU B O 1
ATOM 4419 N N . MET B 1 218 ? 19.625 19.562 -1.501 1 97.12 218 MET B N 1
ATOM 4420 C CA . MET B 1 218 ? 20.953 19.922 -2.002 1 97.12 218 MET B CA 1
ATOM 4421 C C . MET B 1 218 ? 20.984 21.375 -2.477 1 97.12 218 MET B C 1
ATOM 4423 O O . MET B 1 218 ? 21.953 22.094 -2.252 1 97.12 218 MET B O 1
ATOM 4427 N N . PHE B 1 219 ? 19.828 21.875 -3.021 1 97.69 219 PHE B N 1
ATOM 4428 C CA . PHE B 1 219 ? 19.969 23.109 -3.789 1 97.69 219 PHE B CA 1
ATOM 4429 C C . PHE B 1 219 ? 19.094 24.203 -3.197 1 97.69 219 PHE B C 1
ATOM 4431 O O . PHE B 1 219 ? 19.109 25.344 -3.676 1 97.69 219 PHE B O 1
ATOM 4438 N N . CYS B 1 220 ? 18.328 23.953 -2.176 1 96.88 220 CYS B N 1
ATOM 4439 C CA . CYS B 1 220 ? 17.562 24.984 -1.482 1 96.88 220 CYS B CA 1
ATOM 4440 C C . CYS B 1 220 ? 18.016 25.125 -0.035 1 96.88 220 CYS B C 1
ATOM 4442 O O . CYS B 1 220 ? 17.281 24.766 0.889 1 96.88 220 CYS B O 1
ATOM 4444 N N . ARG B 1 221 ? 19.141 25.672 0.048 1 93.5 221 ARG B N 1
ATOM 4445 C CA . ARG B 1 221 ? 19.734 25.938 1.353 1 93.5 221 ARG B CA 1
ATOM 4446 C C . ARG B 1 221 ? 19.578 27.391 1.748 1 93.5 221 ARG B C 1
ATOM 4448 O O . ARG B 1 221 ? 19.359 28.25 0.891 1 93.5 221 ARG B O 1
ATOM 4455 N N . PRO B 1 222 ? 19.656 27.594 3.094 1 87.5 222 PRO B N 1
ATOM 4456 C CA . PRO B 1 222 ? 19.516 29 3.469 1 87.5 222 PRO B CA 1
ATOM 4457 C C . PRO B 1 222 ? 20.391 29.922 2.617 1 87.5 222 PRO B C 1
ATOM 4459 O O . PRO B 1 222 ? 21.547 29.578 2.322 1 87.5 222 PRO B O 1
ATOM 4462 N N . ALA B 1 223 ? 19.641 31 2.133 1 89.75 223 ALA B N 1
ATOM 4463 C CA . ALA B 1 223 ? 18.422 31.703 2.549 1 89.75 223 ALA B CA 1
ATOM 4464 C C . ALA B 1 223 ? 17.25 31.359 1.626 1 89.75 223 ALA B C 1
ATOM 4466 O O . ALA B 1 223 ? 16.453 32.25 1.292 1 89.75 223 ALA B O 1
ATOM 4467 N N . CYS B 1 224 ? 17.172 30.203 1.112 1 93.44 224 CYS B N 1
ATOM 4468 C CA . CYS B 1 224 ? 16.078 29.766 0.244 1 93.44 224 CYS B CA 1
ATOM 4469 C C . CYS B 1 224 ? 14.812 29.516 1.045 1 93.44 224 CYS B C 1
ATOM 4471 O O . CYS B 1 224 ? 13.711 29.812 0.58 1 93.44 224 CYS B O 1
ATOM 4473 N N . TYR B 1 225 ? 14.961 29 2.361 1 93.38 225 TYR B N 1
ATOM 4474 C CA . TYR B 1 225 ? 13.844 28.641 3.223 1 93.38 225 TYR B CA 1
ATOM 4475 C C . TYR B 1 225 ? 13.008 27.516 2.602 1 93.38 225 TYR B C 1
ATOM 4477 O O . TYR B 1 225 ? 11.844 27.719 2.254 1 93.38 225 TYR B O 1
ATOM 4485 N N . VAL B 1 226 ? 13.5 26.375 2.627 1 97.12 226 VAL B N 1
ATOM 4486 C CA . VAL B 1 226 ? 13.031 25.203 1.898 1 97.12 226 VAL B CA 1
ATOM 4487 C C . VAL B 1 226 ? 11.609 24.859 2.338 1 97.12 226 VAL B C 1
ATOM 4489 O O . VAL B 1 226 ? 10.805 24.359 1.541 1 97.12 226 VAL B O 1
ATOM 4492 N N . ASP B 1 227 ? 11.18 25.188 3.539 1 95.75 227 ASP B N 1
ATOM 4493 C CA . ASP B 1 227 ? 9.852 24.875 4.062 1 95.75 227 ASP B CA 1
ATOM 4494 C C . ASP B 1 227 ? 8.773 25.672 3.34 1 95.75 227 ASP B C 1
ATOM 4496 O O . ASP B 1 227 ? 7.594 25.328 3.396 1 95.75 227 ASP B O 1
ATOM 4500 N N . GLU B 1 228 ? 9.188 26.656 2.584 1 96.19 228 GLU B N 1
ATOM 4501 C CA . GLU B 1 228 ? 8.227 27.484 1.866 1 96.19 228 GLU B CA 1
ATOM 4502 C C . GLU B 1 228 ? 8.125 27.078 0.402 1 96.19 228 GLU B C 1
ATOM 4504 O O . GLU B 1 228 ? 7.281 27.594 -0.336 1 96.19 228 GLU B O 1
ATOM 4509 N N . HIS B 1 229 ? 8.984 26.219 0.02 1 98.25 229 HIS B N 1
ATOM 4510 C CA . HIS B 1 229 ? 9.055 25.969 -1.416 1 98.25 229 HIS B CA 1
ATOM 4511 C C . HIS B 1 229 ? 8.891 24.484 -1.726 1 98.25 229 HIS B C 1
ATOM 4513 O O . HIS B 1 229 ? 8.32 24.125 -2.758 1 98.25 229 HIS B O 1
ATOM 4519 N N . TYR B 1 230 ? 9.367 23.562 -0.869 1 98.5 230 TYR B N 1
ATOM 4520 C CA . TYR B 1 230 ? 9.445 22.141 -1.155 1 98.5 230 TYR B CA 1
ATOM 4521 C C . TYR B 1 230 ? 8.062 21.547 -1.393 1 98.5 230 TYR B C 1
ATOM 4523 O O . TYR B 1 230 ? 7.691 21.266 -2.533 1 98.5 230 TYR B O 1
ATOM 4531 N N . PHE B 1 231 ? 7.176 21.562 -0.452 1 98.69 231 PHE B N 1
ATOM 4532 C CA . PHE B 1 231 ? 5.883 20.906 -0.583 1 98.69 231 PHE B CA 1
ATOM 4533 C C . PHE B 1 231 ? 4.977 21.688 -1.53 1 98.69 231 PHE B C 1
ATOM 4535 O O . PHE B 1 231 ? 4.309 21.094 -2.383 1 98.69 231 PHE B O 1
ATOM 4542 N N . PRO B 1 232 ? 4.973 23.031 -1.458 1 98.5 232 PRO B N 1
ATOM 4543 C CA . PRO B 1 232 ? 4.164 23.766 -2.43 1 98.5 232 PRO B CA 1
ATOM 4544 C C . PRO B 1 232 ? 4.531 23.438 -3.875 1 98.5 232 PRO B C 1
ATOM 4546 O O . PRO B 1 232 ? 3.645 23.234 -4.711 1 98.5 232 PRO B O 1
ATOM 4549 N N . THR B 1 233 ? 5.797 23.328 -4.141 1 98.81 233 THR B N 1
ATOM 4550 C CA . THR B 1 233 ? 6.27 23.047 -5.492 1 98.81 233 THR B CA 1
ATOM 4551 C C . THR B 1 233 ? 5.969 21.609 -5.887 1 98.81 233 THR B C 1
ATOM 4553 O O . THR B 1 233 ? 5.328 21.359 -6.91 1 98.81 233 THR B O 1
ATOM 4556 N N . MET B 1 234 ? 6.348 20.719 -5.051 1 98.62 234 MET B N 1
ATOM 4557 C CA . MET B 1 234 ? 6.203 19.281 -5.328 1 98.62 234 MET B CA 1
ATOM 4558 C C . MET B 1 234 ? 4.742 18.922 -5.559 1 98.62 234 MET B C 1
ATOM 4560 O O . MET B 1 234 ? 4.41 18.25 -6.539 1 98.62 234 MET B O 1
ATOM 4564 N N . LEU B 1 235 ? 3.861 19.391 -4.703 1 98.62 235 LEU B N 1
ATOM 4565 C CA . LEU B 1 235 ? 2.457 19 -4.777 1 98.62 235 LEU B CA 1
ATOM 4566 C C . LEU B 1 235 ? 1.762 19.688 -5.945 1 98.62 235 LEU B C 1
ATOM 4568 O O . LEU B 1 235 ? 0.824 19.125 -6.527 1 98.62 235 LEU B O 1
ATOM 4572 N N . THR B 1 236 ? 2.219 20.875 -6.281 1 98.56 236 THR B N 1
ATOM 4573 C CA . THR B 1 236 ? 1.694 21.516 -7.48 1 98.56 236 THR B CA 1
ATOM 4574 C C . THR B 1 236 ? 2.031 20.688 -8.719 1 98.56 236 THR B C 1
ATOM 4576 O O . THR B 1 236 ? 1.19 20.516 -9.609 1 98.56 236 THR B O 1
ATOM 4579 N N . ILE B 1 237 ? 3.244 20.203 -8.773 1 98.56 237 ILE B N 1
ATOM 4580 C CA . ILE B 1 237 ? 3.689 19.406 -9.906 1 98.56 237 ILE B CA 1
ATOM 4581 C C . ILE B 1 237 ? 2.916 18.094 -9.953 1 98.56 237 ILE B C 1
ATOM 4583 O O . ILE B 1 237 ? 2.418 17.688 -11.008 1 98.56 237 ILE B O 1
ATOM 4587 N N . GLN B 1 238 ? 2.688 17.484 -8.836 1 98 238 GLN B N 1
ATOM 4588 C CA . GLN B 1 238 ? 2.193 16.109 -8.797 1 98 238 GLN B CA 1
ATOM 4589 C C . GLN B 1 238 ? 0.669 16.078 -8.734 1 98 238 GLN B C 1
ATOM 4591 O O . GLN B 1 238 ? 0.047 15.133 -9.211 1 98 238 GLN B O 1
ATOM 4596 N N . ALA B 1 239 ? 0.106 17.109 -8.102 1 97.94 239 ALA B N 1
ATOM 4597 C CA . ALA B 1 239 ? -1.319 17.031 -7.789 1 97.94 239 ALA B CA 1
ATOM 4598 C C . ALA B 1 239 ? -1.955 18.422 -7.766 1 97.94 239 ALA B C 1
ATOM 4600 O O . ALA B 1 239 ? -2.725 18.734 -6.855 1 97.94 239 ALA B O 1
ATOM 4601 N N . GLY B 1 240 ? -1.687 19.172 -8.727 1 97.75 240 GLY B N 1
ATOM 4602 C CA . GLY B 1 240 ? -2.156 20.547 -8.758 1 97.75 240 GLY B CA 1
ATOM 4603 C C . GLY B 1 240 ? -3.666 20.656 -8.656 1 97.75 240 GLY B C 1
ATOM 4604 O O . GLY B 1 240 ? -4.184 21.562 -7.996 1 97.75 240 GLY B O 1
ATOM 4605 N N . ASN B 1 241 ? -4.363 19.703 -9.211 1 97.12 241 ASN B N 1
ATOM 4606 C CA . ASN B 1 241 ? -5.82 19.766 -9.266 1 97.12 241 ASN B CA 1
ATOM 4607 C C . ASN B 1 241 ? -6.445 19.406 -7.918 1 97.12 241 ASN B C 1
ATOM 4609 O O . ASN B 1 241 ? -7.645 19.594 -7.719 1 97.12 241 ASN B O 1
ATOM 4613 N N . SER B 1 242 ? -5.598 19 -6.977 1 97.88 242 SER B N 1
ATOM 4614 C CA . SER B 1 242 ? -6.09 18.594 -5.664 1 97.88 242 SER B CA 1
ATOM 4615 C C . SER B 1 242 ? -5.789 19.656 -4.613 1 97.88 242 SER B C 1
ATOM 4617 O O . SER B 1 242 ? -6.043 19.453 -3.424 1 97.88 242 SER B O 1
ATOM 4619 N N . LEU B 1 243 ? -5.273 20.781 -5.082 1 98.31 243 LEU B N 1
ATOM 4620 C CA . LEU B 1 243 ? -4.867 21.828 -4.152 1 98.31 243 LEU B CA 1
ATOM 4621 C C . LEU B 1 243 ? -5.824 23.016 -4.219 1 98.31 243 LEU B C 1
ATOM 4623 O O . LEU B 1 243 ? -6.242 23.422 -5.305 1 98.31 243 LEU B O 1
ATOM 4627 N N . ALA B 1 244 ? -6.148 23.516 -3.045 1 97.75 244 ALA B N 1
ATOM 4628 C CA . ALA B 1 244 ? -6.926 24.75 -2.965 1 97.75 244 ALA B CA 1
ATOM 4629 C C . ALA B 1 244 ? -6.043 25.969 -3.205 1 97.75 244 ALA B C 1
ATOM 4631 O O . ALA B 1 244 ? -6.543 27.078 -3.439 1 97.75 244 ALA B O 1
ATOM 4632 N N . ASN B 1 245 ? -4.715 25.781 -3.088 1 97.06 245 ASN B N 1
ATOM 4633 C CA . ASN B 1 245 ? -3.703 26.812 -3.287 1 97.06 245 ASN B CA 1
ATOM 4634 C C . ASN B 1 245 ? -3.852 27.938 -2.275 1 97.06 245 ASN B C 1
ATOM 4636 O O . ASN B 1 245 ? -3.672 29.109 -2.617 1 97.06 245 ASN B O 1
ATOM 4640 N N . ARG B 1 246 ? -4.254 27.594 -1.11 1 96.25 246 ARG B N 1
ATOM 4641 C CA . ARG B 1 246 ? -4.32 28.516 0.022 1 96.25 246 ARG B CA 1
ATOM 4642 C C . ARG B 1 246 ? -4.133 27.766 1.341 1 96.25 246 ARG B C 1
ATOM 4644 O O . ARG B 1 246 ? -4.379 26.562 1.42 1 96.25 246 ARG B O 1
ATOM 4651 N N . SER B 1 247 ? -3.746 28.516 2.312 1 96.19 247 SER B N 1
ATOM 4652 C CA . SER B 1 247 ? -3.664 28 3.672 1 96.19 247 SER B CA 1
ATOM 4653 C C . SER B 1 247 ? -4.961 28.234 4.438 1 96.19 247 SER B C 1
ATOM 4655 O O . SER B 1 247 ? -5.695 29.188 4.145 1 96.19 247 SER B O 1
ATOM 4657 N N . ILE B 1 248 ? -5.234 27.375 5.367 1 97.75 248 ILE B N 1
ATOM 4658 C CA . ILE B 1 248 ? -6.395 27.578 6.227 1 97.75 248 ILE B CA 1
ATOM 4659 C C . ILE B 1 248 ? -5.941 28.047 7.605 1 97.75 248 ILE B C 1
ATOM 4661 O O . ILE B 1 248 ? -6.703 27.969 8.57 1 97.75 248 ILE B O 1
ATOM 4665 N N . THR B 1 249 ? -4.691 28.422 7.73 1 98.06 249 THR B N 1
ATOM 4666 C CA . THR B 1 249 ? -4.145 29.031 8.938 1 98.06 249 THR B CA 1
ATOM 4667 C C . THR B 1 249 ? -4.008 30.547 8.758 1 98.06 249 THR B C 1
ATOM 4669 O O . THR B 1 249 ? -3.193 31.016 7.957 1 98.06 249 THR B O 1
ATOM 4672 N N . TRP B 1 250 ? -4.773 31.281 9.492 1 97 250 TRP B N 1
ATOM 4673 C CA . TRP B 1 250 ? -4.742 32.75 9.461 1 97 250 TRP B CA 1
ATOM 4674 C C . TRP B 1 250 ? -3.469 33.281 10.109 1 97 250 TRP B C 1
ATOM 4676 O O . TRP B 1 250 ? -3.1 32.844 11.203 1 97 250 TRP B O 1
ATOM 4686 N N . VAL B 1 251 ? -2.818 34.094 9.438 1 96.12 251 VAL B N 1
ATOM 4687 C CA . VAL B 1 251 ? -1.621 34.781 9.922 1 96.12 251 VAL B CA 1
ATOM 4688 C C . VAL B 1 251 ? -1.731 36.281 9.641 1 96.12 251 VAL B C 1
ATOM 4690 O O . VAL B 1 251 ? -2.115 36.688 8.539 1 96.12 251 VAL B O 1
ATOM 4693 N N . ASP B 1 252 ? -1.415 37.125 10.609 1 95.62 252 ASP B N 1
ATOM 4694 C CA . ASP B 1 252 ? -1.49 38.562 10.43 1 95.62 252 ASP B CA 1
ATOM 4695 C C . ASP B 1 252 ? -0.142 39.156 10 1 95.62 252 ASP B C 1
ATOM 4697 O O . ASP B 1 252 ? 0.807 39.188 10.781 1 95.62 252 ASP B O 1
ATOM 4701 N N . TRP B 1 253 ? -0.119 39.656 8.852 1 92.4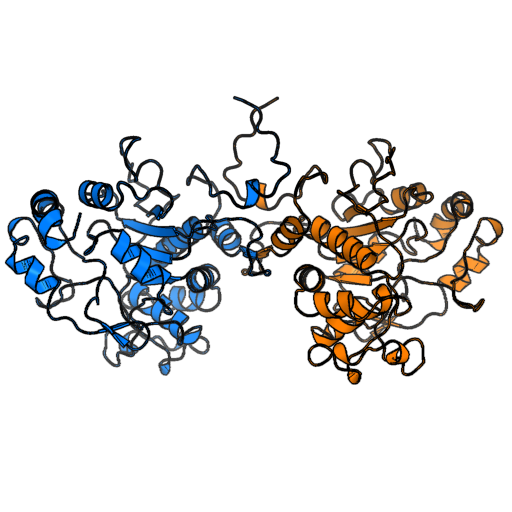4 253 TRP B N 1
ATOM 4702 C CA . TRP B 1 253 ? 1.104 40.219 8.305 1 92.44 253 TRP B CA 1
ATOM 4703 C C . TRP B 1 253 ? 0.978 41.75 8.18 1 92.44 253 TRP B C 1
ATOM 4705 O O . TRP B 1 253 ? 1.807 42.375 7.535 1 92.44 253 TRP B O 1
ATOM 4715 N N . SER B 1 254 ? -0.038 42.281 8.727 1 89.88 254 SER B N 1
ATOM 4716 C CA . SER B 1 254 ? -0.396 43.688 8.523 1 89.88 254 SER B CA 1
ATOM 4717 C C . SER B 1 254 ? 0.671 44.594 9.094 1 89.88 254 SER B C 1
ATOM 4719 O O . SER B 1 254 ? 0.783 45.75 8.672 1 89.88 254 SER B O 1
ATOM 4721 N N . ARG B 1 255 ? 1.461 44.125 9.961 1 89.31 255 ARG B N 1
ATOM 4722 C CA . ARG B 1 255 ? 2.463 44.969 10.609 1 89.31 255 ARG B CA 1
ATOM 4723 C C . ARG B 1 255 ? 3.729 45.062 9.766 1 89.31 255 ARG B C 1
ATOM 4725 O O . ARG B 1 255 ? 4.641 45.844 10.078 1 89.31 255 ARG B O 1
ATOM 4732 N N . GLY B 1 256 ? 3.822 44.281 8.773 1 83.62 256 GLY B N 1
ATOM 4733 C CA . GLY B 1 256 ? 4.98 44.281 7.895 1 83.62 256 GLY B CA 1
ATOM 4734 C C . GLY B 1 256 ? 6.184 43.594 8.492 1 83.62 256 GLY B C 1
ATOM 4735 O O . GLY B 1 256 ? 6.094 43 9.57 1 83.62 256 GLY B O 1
ATOM 4736 N N . GLY B 1 257 ? 7.285 43.469 7.707 1 82.94 257 GLY B N 1
ATOM 4737 C CA . GLY B 1 257 ? 8.508 42.812 8.18 1 82.94 257 GLY B CA 1
ATOM 4738 C C . GLY B 1 257 ? 8.57 41.344 7.855 1 82.94 257 GLY B C 1
ATOM 4739 O O . GLY B 1 257 ? 7.703 40.812 7.16 1 82.94 257 GLY B O 1
ATOM 4740 N N . PRO B 1 258 ? 9.578 40.781 8.336 1 82.06 258 PRO B N 1
ATOM 4741 C CA . PRO B 1 258 ? 9.836 39.375 7.969 1 82.06 258 PRO B CA 1
ATOM 4742 C C . PRO B 1 258 ? 9.125 38.375 8.883 1 82.06 258 PRO B C 1
ATOM 4744 O O . PRO B 1 258 ? 9.164 37.156 8.641 1 82.06 258 PRO B O 1
ATOM 4747 N N . HIS B 1 259 ? 8.422 38.906 9.945 1 88.81 259 HIS B N 1
ATOM 4748 C CA . HIS B 1 259 ? 7.703 38.062 10.875 1 88.81 259 HIS B CA 1
ATOM 4749 C C . HIS B 1 259 ? 6.258 38.5 11.047 1 88.81 259 HIS B C 1
ATOM 4751 O O . HIS B 1 259 ? 5.977 39.719 11.07 1 88.81 259 HIS B O 1
ATOM 4757 N N . PRO B 1 260 ? 5.41 37.531 11.172 1 93.56 260 PRO B N 1
ATOM 4758 C CA . PRO B 1 260 ? 4.008 37.906 11.383 1 93.56 260 PRO B CA 1
ATOM 4759 C C . PRO B 1 260 ? 3.756 38.5 12.773 1 93.56 260 PRO B C 1
ATOM 4761 O O . PRO B 1 260 ? 4.594 38.344 13.664 1 93.56 260 PRO B O 1
ATOM 4764 N N . ALA B 1 261 ? 2.619 39.094 12.938 1 95.62 261 ALA B N 1
ATOM 4765 C CA . ALA B 1 261 ? 2.227 39.656 14.227 1 95.62 261 ALA B CA 1
ATOM 4766 C C . ALA B 1 261 ? 2.02 38.531 15.258 1 95.62 261 ALA B C 1
ATOM 4768 O O . ALA B 1 261 ? 1.497 37.469 14.938 1 95.62 261 ALA B O 1
ATOM 4769 N N . THR B 1 262 ? 2.455 38.812 16.5 1 96.81 262 THR B N 1
ATOM 4770 C CA . THR B 1 262 ? 2.195 37.969 17.656 1 96.81 262 THR B CA 1
ATOM 4771 C C . THR B 1 262 ? 1.187 38.594 18.594 1 96.81 262 THR B C 1
ATOM 4773 O O . THR B 1 262 ? 1.281 39.812 18.891 1 96.81 262 THR B O 1
ATOM 4776 N N . PHE B 1 263 ? 0.262 37.875 19.125 1 97.75 263 PHE B N 1
ATOM 4777 C CA . PHE B 1 263 ? -0.815 38.406 19.938 1 97.75 263 PHE B CA 1
ATOM 4778 C C . PHE B 1 263 ? -0.727 37.875 21.375 1 97.75 263 PHE B C 1
ATOM 4780 O O . PHE B 1 263 ? -0.764 36.688 21.594 1 97.75 263 PHE B O 1
ATOM 4787 N N . GLY B 1 264 ? -0.646 38.812 22.25 1 97.81 264 GLY B N 1
ATOM 4788 C CA . GLY B 1 264 ? -0.625 38.469 23.672 1 97.81 264 GLY B CA 1
ATOM 4789 C C . GLY B 1 264 ? -1.906 38.844 24.391 1 97.81 264 GLY B C 1
ATOM 4790 O O . GLY B 1 264 ? -2.943 39.062 23.766 1 97.81 264 GLY B O 1
ATOM 4791 N N . ARG B 1 265 ? -1.794 38.906 25.641 1 97.56 265 ARG B N 1
ATOM 4792 C CA . ARG B 1 265 ? -2.943 39.125 26.516 1 97.56 265 ARG B CA 1
ATOM 4793 C C . ARG B 1 265 ? -3.711 40.375 26.125 1 97.56 265 ARG B C 1
ATOM 4795 O O . ARG B 1 265 ? -4.938 40.344 26 1 97.56 265 ARG B O 1
ATOM 4802 N N . ALA B 1 266 ? -3.016 41.406 25.859 1 96.81 266 ALA B N 1
ATOM 4803 C CA . ALA B 1 266 ? -3.621 42.719 25.625 1 96.81 266 ALA B CA 1
ATOM 4804 C C . ALA B 1 266 ? -4.262 42.781 24.234 1 96.81 266 ALA B C 1
ATOM 4806 O O . ALA B 1 266 ? -5.133 43.625 23.984 1 96.81 266 ALA B O 1
ATOM 4807 N N . ASP B 1 267 ? -3.895 41.938 23.391 1 96.69 267 ASP B N 1
ATOM 4808 C CA . ASP B 1 267 ? -4.367 41.969 22.016 1 96.69 267 ASP B CA 1
ATOM 4809 C C . ASP B 1 267 ? -5.699 41.219 21.875 1 96.69 267 ASP B C 1
ATOM 4811 O O . ASP B 1 267 ? -6.438 41.469 20.906 1 96.69 267 ASP B O 1
ATOM 4815 N N . ILE B 1 268 ? -5.934 40.312 22.844 1 97.5 268 ILE B N 1
ATOM 4816 C CA . ILE B 1 268 ? -7.098 39.438 22.75 1 97.5 268 ILE B CA 1
ATOM 4817 C C . ILE B 1 268 ? -8.344 40.188 23.25 1 97.5 268 ILE B C 1
ATOM 4819 O O . ILE B 1 268 ? -8.633 40.156 24.438 1 97.5 268 ILE B O 1
ATOM 4823 N N . THR B 1 269 ? -9.031 40.781 22.297 1 96.69 269 THR B N 1
ATOM 4824 C CA . THR B 1 269 ? -10.25 41.531 22.578 1 96.69 269 THR B CA 1
ATOM 4825 C C . THR B 1 269 ? -11.375 41.094 21.641 1 96.69 269 THR B C 1
ATOM 4827 O O . THR B 1 269 ? -11.148 40.344 20.703 1 96.69 269 THR B O 1
ATOM 4830 N N . GLU B 1 270 ? -12.578 41.531 21.938 1 96.06 270 GLU B N 1
ATOM 4831 C CA . GLU B 1 270 ? -13.711 41.25 21.078 1 96.06 270 GLU B CA 1
ATOM 4832 C C . GLU B 1 270 ? -13.492 41.812 19.672 1 96.06 270 GLU B C 1
ATOM 4834 O O . GLU B 1 270 ? -13.828 41.188 18.672 1 96.06 270 GLU B O 1
ATOM 4839 N N . GLU B 1 271 ? -12.93 42.969 19.672 1 95.12 271 GLU B N 1
ATOM 4840 C CA . GLU B 1 271 ? -12.664 43.625 18.391 1 95.12 271 GLU B CA 1
ATOM 4841 C C . GLU B 1 271 ? -11.648 42.844 17.578 1 95.12 271 GLU B C 1
ATOM 4843 O O . GLU B 1 271 ? -11.766 42.75 16.344 1 95.12 271 GLU B O 1
ATOM 4848 N N . PHE B 1 272 ? -10.719 42.312 18.219 1 95.5 272 PHE B N 1
ATOM 4849 C CA . PHE B 1 272 ? -9.703 41.5 17.562 1 95.5 272 PHE B CA 1
ATOM 4850 C C . PHE B 1 272 ? -10.344 40.281 16.875 1 95.5 272 PHE B C 1
ATOM 4852 O O . PHE B 1 272 ? -10.078 40.031 15.703 1 95.5 272 PHE B O 1
ATOM 4859 N N . PHE B 1 273 ? -11.219 39.562 17.594 1 95.12 273 PHE B N 1
ATOM 4860 C CA . PHE B 1 273 ? -11.875 38.375 17.047 1 95.12 273 PHE B CA 1
ATOM 4861 C C . PHE B 1 273 ? -12.773 38.75 15.867 1 95.12 273 PHE B C 1
ATOM 4863 O O . PHE B 1 273 ? -12.805 38.031 14.867 1 95.12 273 PHE B O 1
ATOM 4870 N N . LYS B 1 274 ? -13.414 39.844 16 1 92.5 274 LYS B N 1
ATOM 4871 C CA . LYS B 1 274 ? -14.266 40.281 14.898 1 92.5 274 LYS B CA 1
ATOM 4872 C C . LYS B 1 274 ? -13.453 40.531 13.633 1 92.5 274 LYS B C 1
ATOM 4874 O O . LYS B 1 274 ? -13.844 40.094 12.547 1 92.5 274 LYS B O 1
ATOM 4879 N N . ARG B 1 275 ? -12.336 41.125 13.828 1 90.12 275 ARG B N 1
ATOM 4880 C CA . ARG B 1 275 ? -11.469 41.406 12.688 1 90.12 275 ARG B CA 1
ATOM 4881 C C . ARG B 1 275 ? -10.906 40.125 12.094 1 90.12 275 ARG B C 1
ATOM 4883 O O . ARG B 1 275 ? -10.805 40 10.867 1 90.12 275 ARG B O 1
ATOM 4890 N N . MET B 1 276 ? -10.539 39.281 12.914 1 91.38 276 MET B N 1
ATOM 4891 C CA . MET B 1 276 ? -9.898 38.031 12.5 1 91.38 276 MET B CA 1
ATOM 4892 C C . MET B 1 276 ? -10.898 37.125 11.797 1 91.38 276 MET B C 1
ATOM 4894 O O . MET B 1 276 ? -10.562 36.469 10.789 1 91.38 276 MET B O 1
ATOM 4898 N N . LEU B 1 277 ? -12.125 37.094 12.195 1 91.69 277 LEU B N 1
ATOM 4899 C CA . LEU B 1 277 ? -13.086 36.094 11.758 1 91.69 277 LEU B CA 1
ATOM 4900 C C . LEU B 1 277 ? -14.008 36.656 10.68 1 91.69 277 LEU B C 1
ATOM 4902 O O . LEU B 1 277 ? -14.578 35.875 9.891 1 91.69 277 LEU B O 1
ATOM 4906 N N . GLU B 1 278 ? -14.117 37.906 10.617 1 87.12 278 GLU B N 1
ATOM 4907 C CA . GLU B 1 278 ? -15.117 38.5 9.734 1 87.12 278 GLU B CA 1
ATOM 4908 C C . GLU B 1 278 ? -14.477 39.156 8.508 1 87.12 278 GLU B C 1
ATOM 4910 O O . GLU B 1 278 ? -13.281 39.469 8.523 1 87.12 278 GLU B O 1
ATOM 4915 N N . GLY B 1 279 ? -15.227 39.125 7.414 1 85.75 279 GLY B N 1
ATOM 4916 C CA . GLY B 1 279 ? -14.867 39.938 6.262 1 85.75 279 GLY B CA 1
ATOM 4917 C C . GLY B 1 279 ? -13.992 39.219 5.262 1 85.75 279 GLY B C 1
ATOM 4918 O O . GLY B 1 279 ? -13.438 39.844 4.352 1 85.75 279 GLY B O 1
ATOM 4919 N N . HIS B 1 280 ? -13.75 37.969 5.512 1 88.62 280 HIS B N 1
ATOM 4920 C CA . HIS B 1 280 ? -12.938 37.219 4.566 1 88.62 280 HIS B CA 1
ATOM 4921 C C . HIS B 1 280 ? -13.82 36.469 3.562 1 88.62 280 HIS B C 1
ATOM 4923 O O . HIS B 1 280 ? -14.938 36.062 3.893 1 88.62 280 HIS B O 1
ATOM 4929 N N . ARG B 1 281 ? -13.453 36.406 2.264 1 92.56 281 ARG B N 1
ATOM 4930 C CA . ARG B 1 281 ? -14.07 35.594 1.223 1 92.56 281 ARG B CA 1
ATOM 4931 C C . ARG B 1 281 ? -13.039 34.719 0.524 1 92.56 281 ARG B C 1
ATOM 4933 O O . ARG B 1 281 ? -11.914 35.156 0.279 1 92.56 281 ARG B O 1
ATOM 4940 N N . CYS B 1 282 ? -13.406 33.469 0.405 1 95.25 282 CYS B N 1
ATOM 4941 C CA . CYS B 1 282 ? -12.516 32.531 -0.258 1 95.25 282 CYS B CA 1
ATOM 4942 C C . CYS B 1 282 ? -13.312 31.484 -1.03 1 95.25 282 CYS B C 1
ATOM 4944 O O . CYS B 1 282 ? -14.539 31.547 -1.063 1 95.25 282 CYS B O 1
ATOM 4946 N N . THR B 1 283 ? -12.578 30.688 -1.779 1 94.5 283 THR B N 1
ATOM 4947 C CA . THR B 1 283 ? -13.234 29.625 -2.52 1 94.5 283 THR B CA 1
ATOM 4948 C C . THR B 1 283 ? -13.164 28.312 -1.746 1 94.5 283 THR B C 1
ATOM 4950 O O . THR B 1 283 ? -12.109 27.953 -1.217 1 94.5 283 THR B O 1
ATOM 4953 N N . TYR B 1 284 ? -14.305 27.609 -1.624 1 95.81 284 TYR B N 1
ATOM 4954 C CA . TYR B 1 284 ? -14.438 26.281 -1.024 1 95.81 284 TYR B CA 1
ATOM 4955 C C . TYR B 1 284 ? -15.242 25.344 -1.926 1 95.81 284 TYR B C 1
ATOM 4957 O O . TYR B 1 284 ? -16.438 25.578 -2.16 1 95.81 284 TYR B O 1
ATOM 4965 N N . ASN B 1 285 ? -14.586 24.344 -2.379 1 96.19 285 ASN B N 1
ATOM 4966 C CA . ASN B 1 285 ? -15.211 23.406 -3.293 1 96.19 285 ASN B CA 1
ATOM 4967 C C . ASN B 1 285 ? -15.859 24.109 -4.48 1 96.19 285 ASN B C 1
ATOM 4969 O O . ASN B 1 285 ? -17.016 23.859 -4.805 1 96.19 285 ASN B O 1
ATOM 4973 N N . ASP B 1 286 ? -15.148 25.078 -4.957 1 93.94 286 ASP B N 1
ATOM 4974 C CA . ASP B 1 286 ? -15.508 25.797 -6.172 1 93.94 286 ASP B CA 1
ATOM 4975 C C . ASP B 1 286 ? -16.703 26.719 -5.934 1 93.94 286 ASP B C 1
ATOM 4977 O O . ASP B 1 286 ? -17.391 27.094 -6.879 1 93.94 286 ASP B O 1
ATOM 4981 N N . ARG B 1 287 ? -17.016 27 -4.676 1 95.19 287 ARG B N 1
ATOM 4982 C CA . ARG B 1 287 ? -18.062 27.938 -4.305 1 95.19 287 ARG B CA 1
ATOM 4983 C C . ARG B 1 287 ? -17.547 29 -3.338 1 95.19 287 ARG B C 1
ATOM 4985 O O . ARG B 1 287 ? -16.547 28.766 -2.643 1 95.19 287 ARG B O 1
ATOM 4992 N N . ASN B 1 288 ? -18.094 30.078 -3.299 1 95.56 288 ASN B N 1
ATOM 4993 C CA . ASN B 1 288 ? -17.734 31.125 -2.355 1 95.56 288 ASN B CA 1
ATOM 4994 C C . ASN B 1 288 ? -18.047 30.719 -0.917 1 95.56 288 ASN B C 1
ATOM 4996 O O . ASN B 1 288 ? -19.094 30.125 -0.65 1 95.56 288 ASN B O 1
ATOM 5000 N N . SER B 1 289 ? -17.109 31.109 -0.038 1 95.19 289 SER B N 1
ATOM 5001 C CA . SER B 1 289 ? -17.281 30.797 1.377 1 95.19 289 SER B CA 1
ATOM 5002 C C . SER B 1 289 ? -16.766 31.938 2.258 1 95.19 289 SER B C 1
ATOM 5004 O O . SER B 1 289 ? -15.852 32.656 1.871 1 95.19 289 SER B O 1
ATOM 5006 N N . SER B 1 290 ? -17.359 32.031 3.381 1 93.06 290 SER B N 1
ATOM 5007 C CA . SER B 1 290 ? -16.906 33 4.367 1 93.06 290 SER B CA 1
ATOM 5008 C C . SER B 1 290 ? -15.969 32.375 5.383 1 93.06 290 SER B C 1
ATOM 5010 O O . SER B 1 290 ? -15.312 33.062 6.16 1 93.06 290 SER B O 1
ATOM 5012 N N . ILE B 1 291 ? -15.953 31.078 5.422 1 95.19 291 ILE B N 1
ATOM 5013 C CA . ILE B 1 291 ? -15.008 30.375 6.281 1 95.19 291 ILE B CA 1
ATOM 5014 C C . ILE B 1 291 ? -13.719 30.109 5.512 1 95.19 291 ILE B C 1
ATOM 5016 O O . ILE B 1 291 ? -13.609 29.125 4.785 1 95.19 291 ILE B O 1
ATOM 5020 N N . CYS B 1 292 ? -12.805 31.016 5.723 1 96.19 292 CYS B N 1
ATOM 5021 C CA . CYS B 1 292 ? -11.586 30.969 4.922 1 96.19 292 CYS B CA 1
ATOM 5022 C C . CYS B 1 292 ? -10.438 30.359 5.723 1 96.19 292 CYS B C 1
ATOM 5024 O O . CYS B 1 292 ? -9.508 29.797 5.148 1 96.19 292 CYS B O 1
ATOM 5026 N N . PHE B 1 293 ? -10.492 30.547 6.984 1 97.81 293 PHE B N 1
ATOM 5027 C CA . PHE B 1 293 ? -9.445 30.078 7.879 1 97.81 293 PHE B CA 1
ATOM 5028 C C . PHE B 1 293 ? -10.031 29.266 9.031 1 97.81 293 PHE B C 1
ATOM 5030 O O . PHE B 1 293 ? -11.078 29.625 9.57 1 97.81 293 PHE B O 1
ATOM 5037 N N . LEU B 1 294 ? -9.375 28.172 9.352 1 98.38 294 LEU B N 1
ATOM 5038 C CA . LEU B 1 294 ? -9.852 27.297 10.414 1 98.38 294 LEU B CA 1
ATOM 5039 C C . LEU B 1 294 ? -8.961 27.406 11.641 1 98.38 294 LEU B C 1
ATOM 5041 O O . LEU B 1 294 ? -9.367 27.031 12.742 1 98.38 294 LEU B O 1
ATOM 5045 N N . PHE B 1 295 ? -7.758 27.844 11.453 1 98.62 295 PHE B N 1
ATOM 5046 C CA . PHE B 1 295 ? -6.789 28.016 12.523 1 98.62 295 PHE B CA 1
ATOM 5047 C C . PHE B 1 295 ? -6.148 29.406 12.453 1 98.62 295 PHE B C 1
ATOM 5049 O O . PHE B 1 295 ? -6.219 30.078 11.422 1 98.62 295 PHE B O 1
ATOM 5056 N N . GLY B 1 296 ? -5.625 29.844 13.578 1 98.06 296 GLY B N 1
ATOM 5057 C CA . GLY B 1 296 ? -4.926 31.125 13.625 1 98.06 296 GLY B CA 1
ATOM 5058 C C . GLY B 1 296 ? -3.561 31.031 14.281 1 98.06 296 GLY B C 1
ATOM 5059 O O . GLY B 1 296 ? -3.361 30.219 15.203 1 98.06 296 GLY B O 1
ATOM 5060 N N . ARG B 1 297 ? -2.732 31.734 13.859 1 96.56 297 ARG B N 1
ATOM 5061 C CA . ARG B 1 297 ? -1.405 31.938 14.43 1 96.56 297 ARG B CA 1
ATOM 5062 C C . ARG B 1 297 ? -0.963 33.375 14.289 1 96.56 297 ARG B C 1
ATOM 5064 O O . ARG B 1 297 ? -1.433 34.094 13.406 1 96.56 297 ARG B O 1
ATOM 5071 N N . LYS B 1 298 ? -0.176 34.125 15.211 1 96.19 298 LYS B N 1
ATOM 5072 C CA . LYS B 1 298 ? 0.647 33.562 16.281 1 96.19 298 LYS B CA 1
ATOM 5073 C C . LYS B 1 298 ? 0.199 34.094 17.641 1 96.19 298 LYS B C 1
ATOM 5075 O O . LYS B 1 298 ? 0.225 35.312 17.891 1 96.19 298 LYS B O 1
ATOM 5080 N N . PHE B 1 299 ? -0.144 33.156 18.531 1 98.31 299 PHE B N 1
ATOM 5081 C CA . PHE B 1 299 ? -0.619 33.562 19.844 1 98.31 299 PHE B CA 1
ATOM 5082 C C . PHE B 1 299 ? 0.408 33.219 20.922 1 98.31 299 PHE B C 1
ATOM 5084 O O . PHE B 1 299 ? 0.875 32.094 21 1 98.31 299 PHE B O 1
ATOM 5091 N N . ALA B 1 300 ? 0.671 34.25 21.703 1 97.94 300 ALA B N 1
ATOM 5092 C CA . ALA B 1 300 ? 1.646 34.094 22.781 1 97.94 300 ALA B CA 1
ATOM 5093 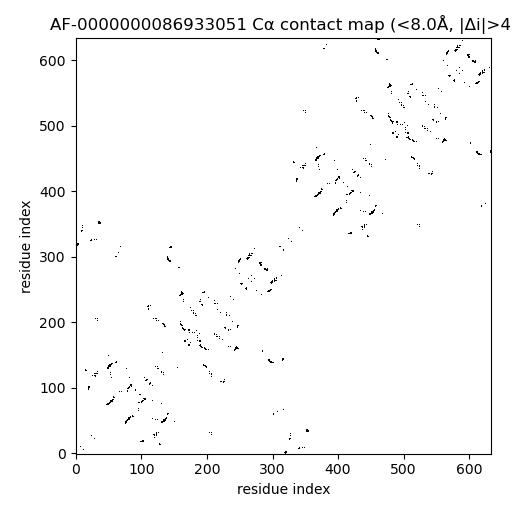C C . ALA B 1 300 ? 1.033 33.375 23.969 1 97.94 300 ALA B C 1
ATOM 5095 O O . ALA B 1 300 ? -0.191 33.312 24.125 1 97.94 300 ALA B O 1
ATOM 5096 N N . PRO B 1 301 ? 1.916 32.844 24.812 1 97.25 301 PRO B N 1
ATOM 5097 C CA . PRO B 1 301 ? 1.415 32.156 26 1 97.25 301 PRO B CA 1
ATOM 5098 C C . PRO B 1 301 ? 0.498 33.062 26.844 1 97.25 301 PRO B C 1
ATOM 5100 O O . PRO B 1 301 ? -0.482 32.562 27.422 1 97.25 301 PRO B O 1
ATOM 5103 N N . SER B 1 302 ? 0.773 34.312 26.844 1 98.12 302 SER B N 1
ATOM 5104 C CA . SER B 1 302 ? 0.007 35.219 27.688 1 98.12 302 SER B CA 1
ATOM 5105 C C . SER B 1 302 ? -1.418 35.375 27.156 1 98.12 302 SER B C 1
ATOM 5107 O O . SER B 1 302 ? -2.287 35.906 27.859 1 98.12 302 SER B O 1
ATOM 5109 N N . ALA B 1 303 ? -1.658 34.875 25.984 1 98.19 303 ALA B N 1
ATOM 5110 C CA . ALA B 1 303 ? -2.986 35 25.391 1 98.19 303 ALA B CA 1
ATOM 5111 C C . ALA B 1 303 ? -3.932 33.938 25.953 1 98.19 303 ALA B C 1
ATOM 5113 O O . ALA B 1 303 ? -5.145 34 25.734 1 98.19 303 ALA B O 1
ATOM 5114 N N . MET B 1 304 ? -3.469 33 26.688 1 97.5 304 MET B N 1
ATOM 5115 C CA . MET B 1 304 ? -4.203 31.781 27.047 1 97.5 304 MET B CA 1
ATOM 5116 C C . MET B 1 304 ? -5.457 32.125 27.844 1 97.5 304 MET B C 1
ATOM 5118 O O . MET B 1 304 ? -6.562 31.719 27.484 1 97.5 304 MET B O 1
ATOM 5122 N N . GLU B 1 305 ? -5.301 32.938 28.859 1 97.44 305 GLU B N 1
ATOM 5123 C CA . GLU B 1 305 ? -6.418 33.25 29.766 1 97.44 305 GLU B CA 1
ATOM 5124 C C . GLU B 1 305 ? -7.523 34 29.047 1 97.44 305 GLU B C 1
ATOM 5126 O O . GLU B 1 305 ? -8.688 33.594 29.078 1 97.44 305 GLU B O 1
ATOM 5131 N N . PRO B 1 306 ? -7.148 35.062 28.359 1 97.69 306 PRO B N 1
ATOM 5132 C CA . PRO B 1 306 ? -8.211 35.75 27.625 1 97.69 306 PRO B CA 1
ATOM 5133 C C . PRO B 1 306 ? -8.828 34.906 26.531 1 97.69 306 PRO B C 1
ATOM 5135 O O . PRO B 1 306 ? -10.016 35.031 26.234 1 97.69 306 PRO B O 1
ATOM 5138 N N . LEU B 1 307 ? -8.094 34.031 25.891 1 97.94 307 LEU B N 1
ATOM 5139 C CA . LEU B 1 307 ? -8.617 33.125 24.875 1 97.94 307 LEU B CA 1
ATOM 5140 C C . LEU B 1 307 ? -9.648 32.188 25.469 1 97.94 307 LEU B C 1
ATOM 5142 O O . LEU B 1 307 ? -10.727 31.984 24.906 1 97.94 307 LEU B O 1
ATOM 5146 N N . LEU B 1 308 ? -9.328 31.609 26.641 1 97.44 308 LEU B N 1
ATOM 5147 C CA . LEU B 1 308 ? -10.25 30.688 27.297 1 97.44 308 LEU B CA 1
ATOM 5148 C C . LEU B 1 308 ? -11.555 31.391 27.656 1 97.44 308 LEU B C 1
ATOM 5150 O O . LEU B 1 308 ? -12.633 30.781 27.547 1 97.44 308 LEU B O 1
ATOM 5154 N N . HIS B 1 309 ? -11.398 32.625 28 1 96.81 309 HIS B N 1
ATOM 5155 C CA . HIS B 1 309 ? -12.555 33.406 28.422 1 96.81 309 HIS B CA 1
ATOM 5156 C C . HIS B 1 309 ? -13.453 33.75 27.234 1 96.81 309 HIS B C 1
ATOM 5158 O O . HIS B 1 309 ? -14.68 33.625 27.328 1 96.81 309 HIS B O 1
ATOM 5164 N N . LEU B 1 310 ? -12.883 34.094 26.109 1 96.5 310 LEU B N 1
ATOM 5165 C CA . LEU B 1 310 ? -13.648 34.625 24.984 1 96.5 310 LEU B CA 1
ATOM 5166 C C . LEU B 1 310 ? -14.016 33.531 24 1 96.5 310 LEU B C 1
ATOM 5168 O O . LEU B 1 310 ? -14.898 33.719 23.156 1 96.5 310 LEU B O 1
ATOM 5172 N N . ALA B 1 311 ? -13.43 32.344 24.094 1 95.62 311 ALA B N 1
ATOM 5173 C CA . ALA B 1 311 ? -13.57 31.266 23.109 1 95.62 311 ALA B CA 1
ATOM 5174 C C . ALA B 1 311 ? -15.031 30.844 22.984 1 95.62 311 ALA B C 1
ATOM 5176 O O . ALA B 1 311 ? -15.539 30.656 21.891 1 95.62 311 ALA B O 1
ATOM 5177 N N . PRO B 1 312 ? -15.82 30.719 24.125 1 96.44 312 PRO B N 1
ATOM 5178 C CA . PRO B 1 312 ? -17.219 30.297 23.984 1 96.44 312 PRO B CA 1
ATOM 5179 C C . PRO B 1 312 ? -18.031 31.25 23.125 1 96.44 312 PRO B C 1
ATOM 5181 O O . PRO B 1 312 ? -18.875 30.812 22.328 1 96.44 312 PRO B O 1
ATOM 5184 N N . LYS B 1 313 ? -17.75 32.469 23.234 1 95.75 313 LYS B N 1
ATOM 5185 C CA . LYS B 1 313 ? -18.516 33.469 22.531 1 95.75 313 LYS B CA 1
ATOM 5186 C C . LYS B 1 313 ? -18.109 33.562 21.062 1 95.75 313 LYS B C 1
ATOM 5188 O O . LYS B 1 313 ? -18.969 33.719 20.188 1 95.75 313 LYS B O 1
ATOM 5193 N N . PHE B 1 314 ? -16.828 33.406 20.766 1 95.31 314 PHE B N 1
ATOM 5194 C CA . PHE B 1 314 ? -16.359 33.75 19.438 1 95.31 314 PHE B CA 1
ATOM 5195 C C . PHE B 1 314 ? -15.914 32.531 18.656 1 95.31 314 PHE B C 1
ATOM 5197 O O . PHE B 1 314 ? -15.938 32.5 17.438 1 95.31 314 PHE B O 1
ATOM 5204 N N . LEU B 1 315 ? -15.57 31.406 19.391 1 95.62 315 LEU B N 1
ATOM 5205 C CA . LEU B 1 315 ? -15 30.25 18.703 1 95.62 315 LEU B CA 1
ATOM 5206 C C . LEU B 1 315 ? -15.922 29.031 18.797 1 95.62 315 LEU B C 1
ATOM 5208 O O . LEU B 1 315 ? -15.711 28.031 18.141 1 95.62 315 LEU B O 1
ATOM 5212 N N . GLY B 1 316 ? -16.922 29.094 19.703 1 94.94 316 GLY B N 1
ATOM 5213 C CA . GLY B 1 316 ? -17.969 28.109 19.734 1 94.94 316 GLY B CA 1
ATOM 5214 C C . GLY B 1 316 ? -17.672 26.938 20.656 1 94.94 316 GLY B C 1
ATOM 5215 O O . GLY B 1 316 ? -18.25 25.859 20.516 1 94.94 316 GLY B O 1
ATOM 5216 N N . PHE B 1 317 ? -16.656 27.109 21.469 1 95.06 317 PHE B N 1
ATOM 5217 C CA . PHE B 1 317 ? -16.344 26.078 22.438 1 95.06 317 PHE B CA 1
ATOM 5218 C C . PHE B 1 317 ? -15.742 26.688 23.703 1 95.06 317 PHE B C 1
ATOM 5220 O O . PHE B 1 317 ? -15.305 27.844 23.688 1 95.06 317 PHE B O 1
#

Secondary structure (DSSP, 8-state):
-------SSSHHHHSPPS-------HHHHHHHHTEEESS-S-SS----EEEEEEE-SS--TTHHHHHHHHTT-TTSEEEEEE--TT------TTSTTTT-B-------TTSHHHHHHHHHHHHHHHTSTTEEEEEEE-TT-EESS-HHHHHHHHHT-SSBEE--B---STTTGGG--GGGTTTS-GGG--B--S-EEEEHHHHHHHHH--SSHHHHHHH--TTS-GGGTHHHHHHHHHHGGGB-SS-SEEE--TT-SSS---B-GGG--HHHHHHHHSS--EEETTEEES---SEEE-B-GGGHHHHHHHHHHHT--/-------SSSHHHHSPPS-------HHHHHHHHTEEESS-S-SS----EEEEEEE-SS--TTHHHHHHHHTT-TTSEEEEEE--TT------TTSTTTT-B-------TTSHHHHHHHHHHHHHHHTSTTEEEEEEE-TT-EESS-HHHHHHHHHT-SSBEE--B---STTTGGG--GGGTTTS-GGG--B--S-EEEEHHHHHHHHH--SSHHHHHHH--TTS-GGGTHHHHHHHHHHGGGB-SS-SEEE--TT-SSS---B-GGG--HHHHHHHHSS--EEETTEEES---SEEE-B-GGGHHHHHHHHHHHT--

Foldseek 3Di:
DPDPDPPPDCCVQQDADPAQEDDDDLVRLLVLLLDDDPDPDDPDDAAAAEEEEEEEQEDQLQQVQVQVLCPPVPRRYAYAYAHDPPYDDDDDPPGSCPNRYHPYYDADFLACSPLSRVLSRLSSQSSNVRYWKYWYDYSQKHFQAGPVVVSVQRVVFQAWEWAWDQDPDCLWLVQDDPQLPPLADSVLWTFTDLTIMHTSVLSSVSSVDDRNSVSCNVRRGPPNRSSGTRSSSSCCVVPVVRYLNHHQEDFACPVDDPDTDEDACVCLDPVNLCVRQADDWGDTNNDIDSNRHGMYDGYDSRNNVSCVVCCCPRHVD/DPDPDPPPDCCVQQAADPAQEDDDDLVRLLVLLLDDDPDPDDPDDAAAAEEEEEEEQEDQLQQVQVQVLCPPVPRRYAYAYAHDPVYDDDDDPPGSCPNRYHPYYDADFLACSPLSRVLSRLSSQSSNVRYWKYWYDYSQKHFQAGPVVVSCQRVVFQAWEWAWDQDPDCLWLVQDDPQLPPLADSVLWTFTDLTIMHTSVLSSVSSVDPRNSVSCNVRRGPPNRSSGTRSSSSCCVVPVVRYLNHHQEDFACPVDDPDTDEDACVQLDPVNLCVRQADDWGDTNNDIDSNRHGMYDGYDSRNNVSCVVCCCPRHVD

pLDDT: mean 94.09, std 9.23, range [27.06, 98.94]

InterPro domains:
  IPR003406 Glycosyl transferase, family 14 [PF02485] (50-276)
  IPR044174 Glycosyltransferase BC10-like [PTHR31042] (22-308)

Organism: Prunus avium (NCBI:txid42229)

Nearest PDB structures (foldseek):
  8j2n-assembly2_B  TM=5.393E-01  e=2.375E-03  Mycobacterium tuberculosis H37Rv
  4ayj-assembly1_A  TM=5.658E-01  e=3.196E-03  Bacteroides ovatus
  4cjb-assembly4_D  TM=5.128E-01  e=1.477E-03  Bacteroides ovatus
  8j2n-assembly1_A  TM=4.847E-01  e=4.107E-02  Mycobacterium tuberculosis H37Rv
  6su6-assembly2_B  TM=4.479E-01  e=5.347E+00  Persicaria tinctoria

Radius of gyration: 29.97 Å; Cα contacts (8 Å, |Δi|>4): 1177; chains: 2; bounding box: 43×93×65 Å

Sequence (634 aa):
MPCYEEPSGLDRWIKPPSNLQHTMTEKELLWRASLMPRIKKYPFERVPKIAFMFLTRGPLPLAPLWERFLKGHEGYYSIYVHSLPSFQPHFHSSSVFYGRHIPSQVSEWGRMSMCDAERRLLANALLDISNERFILVSESCIPLYNFSVIYHYLMKSKYSFIGAFDDPGPFGRGRYNNNMAPEVNITQWRKGSQWFEVNRKLAISIVEDTTFYPKFEMFCRPACYVDEHYFPTMLTIQAGNSLANRSITWVDWSRGGPHPATFGRADITEEFFKRMLEGHRCTYNDRNSSICFLFGRKFAPSAMEPLLHLAPKFLGFMPCYEEPSGLDRWIKPPSNLQHTMTEKELLWRASLMPRIKKYPFERVPKIAFMFLTRGPLPLAPLWERFLKGHEGYYSIYVHSLPSFQPHFHSSSVFYGRHIPSQVSEWGRMSMCDAERRLLANALLDISNERFILVSESCIPLYNFSVIYHYLMKSKYSFIGAFDDPGPFGRGRYNNNMAPEVNITQWRKGSQWFEVNRKLAISIVEDTTFYPKFEMFCRPACYVDEHYFPTMLTIQAGNSLANRSITWVDWSRGGPHPATFGRADITEEFFKRMLEGHRCTYNDRNSSICFLFGRKFAPSAMEPLLHLAPKFLGF